Protein AF-A0A1V5ME06-F1 (afdb_monomer_lite)

Structure (mmCIF, N/CA/C/O backbone):
data_AF-A0A1V5ME06-F1
#
_entry.id   AF-A0A1V5ME06-F1
#
loop_
_atom_site.group_PDB
_atom_site.id
_atom_site.type_symbol
_atom_site.label_atom_id
_atom_site.label_alt_id
_atom_site.label_comp_id
_atom_site.label_asym_id
_atom_site.label_entity_id
_atom_site.label_seq_id
_atom_site.pdbx_PDB_ins_code
_atom_site.Cartn_x
_atom_site.Cartn_y
_atom_site.Cartn_z
_atom_site.occupancy
_atom_site.B_iso_or_equiv
_atom_site.auth_seq_id
_atom_site.auth_comp_id
_atom_site.auth_asym_id
_atom_site.auth_atom_id
_atom_site.pdbx_PDB_model_num
ATOM 1 N N . MET A 1 1 ? -33.738 -32.509 -18.908 1.00 30.98 1 MET A N 1
ATOM 2 C CA . MET A 1 1 ? -32.911 -33.083 -17.827 1.00 30.98 1 MET A CA 1
ATOM 3 C C . MET A 1 1 ? -31.478 -32.627 -18.039 1.00 30.98 1 MET A C 1
ATOM 5 O O . MET A 1 1 ? -30.733 -33.288 -18.743 1.00 30.98 1 MET A O 1
ATOM 9 N N . PHE A 1 2 ? -31.127 -31.465 -17.497 1.00 23.62 2 PHE A N 1
ATOM 10 C CA . PHE A 1 2 ? -29.744 -31.007 -17.392 1.00 23.62 2 PHE A CA 1
ATOM 11 C C . PHE A 1 2 ? -29.527 -30.656 -15.924 1.00 23.62 2 PHE A C 1
ATOM 13 O O . PHE A 1 2 ? -30.262 -29.846 -15.361 1.00 23.62 2 PHE A O 1
ATOM 20 N N . ASN A 1 3 ? -28.603 -31.384 -15.302 1.00 22.81 3 ASN A N 1
ATOM 21 C CA . ASN A 1 3 ? -28.218 -31.253 -13.905 1.00 22.81 3 ASN A CA 1
ATOM 22 C C . ASN A 1 3 ? -27.537 -29.896 -13.711 1.00 22.81 3 ASN A C 1
ATOM 24 O O . ASN A 1 3 ? -26.409 -29.701 -14.162 1.00 22.81 3 ASN A O 1
ATOM 28 N N . PHE A 1 4 ? -28.208 -28.975 -13.023 1.00 25.95 4 PHE A N 1
ATOM 29 C CA . PHE A 1 4 ? -27.536 -27.847 -12.395 1.00 25.95 4 PHE A CA 1
ATOM 30 C C . PHE A 1 4 ? -26.751 -28.396 -11.205 1.00 25.95 4 PHE A C 1
ATOM 32 O O . PHE A 1 4 ? -27.327 -28.829 -10.209 1.00 25.95 4 PHE A O 1
ATOM 39 N N . GLY A 1 5 ? -25.428 -28.442 -11.350 1.00 25.34 5 GLY A N 1
ATOM 40 C CA . GLY A 1 5 ? -24.527 -28.725 -10.246 1.00 25.34 5 GLY A CA 1
ATOM 41 C C . GLY A 1 5 ? -24.716 -27.676 -9.155 1.00 25.34 5 GLY A C 1
ATOM 42 O O . GLY A 1 5 ? -24.623 -26.477 -9.411 1.00 25.34 5 GLY A O 1
ATOM 43 N N . ASN A 1 6 ? -25.005 -28.157 -7.950 1.00 25.91 6 ASN A N 1
ATOM 44 C CA . ASN A 1 6 ? -25.098 -27.389 -6.719 1.00 25.91 6 ASN A CA 1
ATOM 45 C C . ASN A 1 6 ? -23.798 -26.605 -6.462 1.00 25.91 6 ASN A C 1
ATOM 47 O O . ASN A 1 6 ? -22.885 -27.106 -5.810 1.00 25.91 6 ASN A O 1
ATOM 51 N N . CYS A 1 7 ? -23.734 -25.351 -6.906 1.00 25.08 7 CYS A N 1
ATOM 52 C CA . CYS A 1 7 ? -22.969 -24.330 -6.199 1.00 25.08 7 CYS A CA 1
ATOM 53 C C . CYS A 1 7 ? -23.848 -23.855 -5.045 1.00 25.08 7 CYS A C 1
ATOM 55 O O . CYS A 1 7 ? -24.610 -22.898 -5.161 1.00 25.08 7 CYS A O 1
ATOM 57 N N . SER A 1 8 ? -23.779 -24.586 -3.937 1.00 24.88 8 SER A N 1
ATOM 58 C CA . SER A 1 8 ? -24.308 -24.156 -2.652 1.00 24.88 8 SER A CA 1
ATOM 59 C C . SER A 1 8 ? -23.608 -22.859 -2.246 1.00 24.88 8 SER A C 1
ATOM 61 O O . SER A 1 8 ? -22.518 -22.873 -1.678 1.00 24.88 8 SER A O 1
ATOM 63 N N . PHE A 1 9 ? -24.249 -21.737 -2.577 1.00 29.83 9 PHE A N 1
ATOM 64 C CA . PHE A 1 9 ? -24.034 -20.450 -1.936 1.00 29.83 9 PHE A CA 1
ATOM 65 C C . PHE A 1 9 ? -24.332 -20.644 -0.451 1.00 29.83 9 PHE A C 1
ATOM 67 O O . PHE A 1 9 ? -25.487 -20.713 -0.027 1.00 29.83 9 PHE A O 1
ATOM 74 N N . ALA A 1 10 ? -23.271 -20.820 0.331 1.00 30.86 10 ALA A N 1
ATOM 75 C CA . ALA A 1 10 ? -23.361 -20.760 1.772 1.00 30.86 10 ALA A CA 1
ATOM 76 C C . ALA A 1 10 ? -23.821 -19.348 2.147 1.00 30.86 10 ALA A C 1
ATOM 78 O O . ALA A 1 10 ? -23.152 -18.356 1.866 1.00 30.86 10 ALA A O 1
ATOM 79 N N . SER A 1 11 ? -25.020 -19.315 2.719 1.00 31.69 11 SER A N 1
ATOM 80 C CA . SER A 1 11 ? -25.655 -18.235 3.458 1.00 31.69 11 SER A CA 1
ATOM 81 C C . SER A 1 11 ? -24.680 -17.166 3.964 1.00 31.69 11 SER A C 1
ATOM 83 O O . SER A 1 11 ? -23.839 -17.425 4.822 1.00 31.69 11 SER A O 1
ATOM 85 N N . THR A 1 12 ? -24.867 -15.941 3.476 1.00 37.16 12 THR A N 1
ATOM 86 C CA . THR A 1 12 ? -24.358 -14.682 4.029 1.00 37.16 12 THR A CA 1
ATOM 87 C C . THR A 1 12 ? -24.914 -14.464 5.438 1.00 37.16 12 THR A C 1
ATOM 89 O O . THR A 1 12 ? -25.859 -13.711 5.652 1.00 37.16 12 THR A O 1
ATOM 92 N N . ALA A 1 13 ? -24.340 -15.163 6.412 1.00 34.28 13 ALA A N 1
ATOM 93 C CA . ALA A 1 13 ? -24.455 -14.855 7.827 1.00 34.28 13 ALA A CA 1
ATOM 94 C C . ALA A 1 13 ? -23.156 -14.154 8.242 1.00 34.28 13 ALA A C 1
ATOM 96 O O . ALA A 1 13 ? -22.093 -14.757 8.178 1.00 34.28 13 ALA A O 1
ATOM 97 N N . GLY A 1 14 ? -23.261 -12.864 8.580 1.00 37.22 14 GLY A N 1
ATOM 98 C CA . GLY A 1 14 ? -22.259 -12.036 9.263 1.00 37.22 14 GLY A CA 1
ATOM 99 C C . GLY A 1 14 ? -20.792 -12.356 8.980 1.00 37.22 14 GLY A C 1
ATOM 100 O O . GLY A 1 14 ? -20.200 -13.177 9.669 1.00 37.22 14 GLY A O 1
ATOM 101 N N . ALA A 1 15 ? -20.172 -11.632 8.044 1.00 41.66 15 ALA A N 1
ATOM 102 C CA . ALA A 1 15 ? -18.734 -11.686 7.789 1.00 41.66 15 ALA A CA 1
ATOM 103 C C . ALA A 1 15 ? -17.909 -11.130 8.973 1.00 41.66 15 ALA A C 1
ATOM 105 O O . ALA A 1 15 ? -17.221 -10.107 8.881 1.00 41.66 15 ALA A O 1
ATOM 106 N N . SER A 1 16 ? -17.904 -11.828 10.108 1.00 42.19 16 SER A N 1
ATOM 107 C CA . SER A 1 16 ? -16.753 -11.811 10.989 1.00 42.19 16 SER A CA 1
ATOM 108 C C . SER A 1 16 ? -15.610 -12.468 10.213 1.00 42.19 16 SER A C 1
ATOM 110 O O . SER A 1 16 ? -15.450 -13.674 10.271 1.00 42.19 16 SER A O 1
ATOM 112 N N . LEU A 1 17 ? -14.818 -11.700 9.442 1.00 53.62 17 LEU A N 1
ATOM 113 C CA . LEU A 1 17 ? -13.416 -12.093 9.203 1.00 53.62 17 LEU A CA 1
ATOM 114 C C . LEU A 1 17 ? -12.843 -12.483 10.566 1.00 53.62 17 LEU A C 1
ATOM 116 O O . LEU A 1 17 ? -12.626 -11.601 11.410 1.00 53.62 17 LEU A O 1
ATOM 120 N N . ASP A 1 18 ? -12.709 -13.777 10.783 1.00 73.25 18 ASP A N 1
ATOM 121 C CA . ASP A 1 18 ? -11.968 -14.304 11.897 1.00 73.25 18 ASP A CA 1
ATOM 122 C C . ASP A 1 18 ? -10.539 -13.759 11.770 1.00 73.25 18 ASP A C 1
ATOM 124 O O . ASP A 1 18 ? -9.996 -13.624 10.665 1.00 73.25 18 ASP A O 1
ATOM 128 N N . LEU A 1 19 ? -9.952 -13.342 12.888 1.00 72.62 19 LEU A N 1
ATOM 129 C CA . LEU A 1 19 ? -8.555 -12.914 12.903 1.00 72.62 19 LEU A CA 1
ATOM 130 C C . LEU A 1 19 ? -7.656 -14.056 12.416 1.00 72.62 19 LEU A C 1
ATOM 132 O O . LEU A 1 19 ? -6.662 -13.791 11.733 1.00 72.62 19 LEU A O 1
ATOM 136 N N . GLU A 1 20 ? -8.050 -15.301 12.699 1.00 79.88 20 GLU A N 1
ATOM 137 C CA . GLU A 1 20 ? -7.392 -16.508 12.206 1.00 79.88 20 GLU A CA 1
ATOM 138 C C . GLU A 1 20 ? -7.513 -16.637 10.681 1.00 79.88 20 GLU A C 1
ATOM 140 O O . GLU A 1 20 ? -6.493 -16.760 9.999 1.00 79.88 20 GLU A O 1
ATOM 145 N N . ASP A 1 21 ? -8.716 -16.482 10.118 1.00 86.06 21 ASP A N 1
ATOM 146 C CA . ASP A 1 21 ? -8.935 -16.506 8.664 1.00 86.06 21 ASP A CA 1
ATOM 147 C C . ASP A 1 21 ? -8.144 -15.410 7.946 1.00 86.06 21 ASP A C 1
ATOM 149 O O . ASP A 1 21 ? -7.532 -15.643 6.901 1.00 86.06 21 ASP A O 1
ATOM 153 N N . TYR A 1 22 ? -8.110 -14.198 8.505 1.00 85.19 22 TYR A N 1
ATOM 154 C CA . TYR A 1 22 ? -7.316 -13.104 7.951 1.00 85.19 22 TYR A CA 1
ATOM 155 C C . TYR A 1 22 ? -5.814 -13.430 7.972 1.00 85.19 22 TYR A C 1
ATOM 157 O O . TYR A 1 22 ? -5.109 -13.177 6.989 1.00 85.19 22 TYR A O 1
ATOM 165 N N . ALA A 1 23 ? -5.318 -14.002 9.074 1.00 88.44 23 ALA A N 1
ATOM 166 C CA . ALA A 1 23 ? -3.921 -14.395 9.213 1.00 88.44 23 ALA A CA 1
ATOM 167 C C . ALA A 1 23 ? -3.528 -15.544 8.271 1.00 88.44 23 ALA A C 1
ATOM 169 O O . ALA A 1 23 ? -2.419 -15.536 7.733 1.00 88.44 23 ALA A O 1
ATOM 170 N N . LEU A 1 24 ? -4.439 -16.485 8.031 1.00 92.56 24 LEU A N 1
ATOM 171 C CA . LEU A 1 24 ? -4.254 -17.570 7.076 1.00 92.56 24 LEU A CA 1
ATOM 172 C C . LEU A 1 24 ? -4.260 -17.048 5.634 1.00 92.56 24 LEU A C 1
ATOM 174 O O . LEU A 1 24 ? -3.381 -17.388 4.843 1.00 92.56 24 LEU A O 1
ATOM 178 N N . ASN A 1 25 ? -5.217 -16.185 5.290 1.00 90.81 25 ASN A N 1
ATOM 179 C CA . ASN A 1 25 ? -5.361 -15.654 3.935 1.00 90.81 25 ASN A CA 1
ATOM 180 C C . ASN A 1 25 ? -4.183 -14.762 3.529 1.00 90.81 25 ASN A C 1
ATOM 182 O O . ASN A 1 25 ? -3.678 -14.901 2.416 1.00 90.81 25 ASN A O 1
ATOM 186 N N . ARG A 1 26 ? -3.674 -13.909 4.431 1.00 93.75 26 ARG A N 1
ATOM 187 C CA . ARG A 1 26 ? -2.463 -13.116 4.140 1.00 93.75 26 ARG A CA 1
ATOM 188 C C . ARG A 1 26 ? -1.234 -14.003 3.900 1.00 93.75 26 ARG A C 1
ATOM 190 O O . ARG A 1 26 ? -0.398 -13.646 3.076 1.00 93.75 26 ARG A O 1
ATOM 197 N N . GLN A 1 27 ? -1.124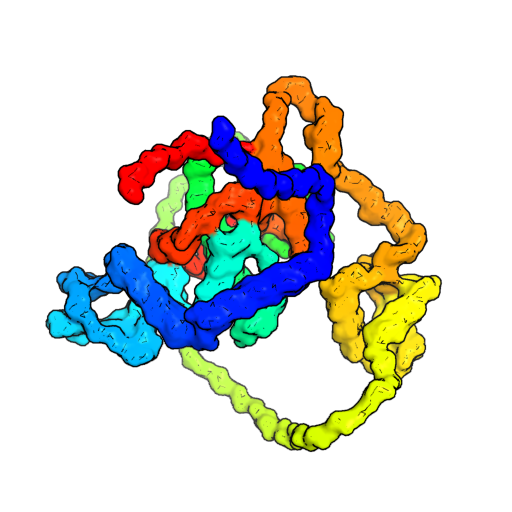 -15.140 4.597 1.00 95.81 27 GLN A N 1
ATOM 198 C CA . GLN A 1 27 ? -0.001 -16.062 4.423 1.00 95.81 27 GLN A CA 1
ATOM 199 C C . GLN A 1 27 ? -0.099 -16.788 3.080 1.00 95.81 27 GLN A C 1
ATOM 201 O O . GLN A 1 27 ? 0.844 -16.730 2.303 1.00 95.81 27 GLN A O 1
ATOM 206 N N . LYS A 1 28 ? -1.274 -17.333 2.741 1.00 96.56 28 LYS A N 1
ATOM 207 C CA . LYS A 1 28 ? -1.537 -17.931 1.418 1.00 96.56 28 LYS A CA 1
ATOM 208 C C . LYS A 1 28 ? -1.212 -16.971 0.270 1.00 96.56 28 LYS A C 1
ATOM 210 O O . LYS A 1 28 ? -0.683 -17.378 -0.763 1.00 96.56 28 LYS A O 1
ATOM 215 N N . LEU A 1 29 ? -1.521 -15.687 0.447 1.00 95.25 29 LEU A N 1
ATOM 216 C CA . LEU A 1 29 ? -1.239 -14.647 -0.539 1.00 95.25 29 LEU A CA 1
ATOM 217 C C . LEU A 1 29 ? 0.272 -14.384 -0.691 1.00 95.25 29 LEU A C 1
ATOM 219 O O . LEU A 1 29 ? 0.747 -14.170 -1.803 1.00 95.25 29 LEU A O 1
ATOM 223 N N . LEU A 1 30 ? 1.039 -14.432 0.402 1.00 97.38 30 LEU A N 1
ATOM 224 C CA . LEU A 1 30 ? 2.502 -14.351 0.350 1.00 97.38 30 LEU A CA 1
ATOM 225 C C . LEU A 1 30 ? 3.129 -15.590 -0.297 1.00 97.38 30 LEU A C 1
ATOM 227 O O . LEU A 1 30 ? 4.072 -15.451 -1.079 1.00 97.38 30 LEU A O 1
ATOM 231 N N . ASP A 1 31 ? 2.614 -16.774 0.027 1.00 98.06 31 ASP A N 1
ATOM 232 C CA . ASP A 1 31 ? 3.118 -18.047 -0.488 1.00 98.06 31 ASP A CA 1
ATOM 233 C C . ASP A 1 31 ? 2.905 -18.119 -2.007 1.00 98.06 31 ASP A C 1
ATOM 235 O O . ASP A 1 31 ? 3.872 -18.248 -2.753 1.00 98.06 31 ASP A O 1
ATOM 239 N N . SER A 1 32 ? 1.676 -17.873 -2.477 1.00 97.62 32 SER A N 1
ATOM 240 C CA . SER A 1 32 ? 1.348 -17.811 -3.913 1.00 97.62 32 SER A CA 1
ATOM 241 C C . SER A 1 32 ? 2.152 -16.749 -4.671 1.00 97.62 32 SER A C 1
ATOM 243 O O . SER A 1 32 ? 2.660 -17.011 -5.762 1.00 97.62 32 SER A O 1
ATOM 245 N N . PHE A 1 33 ? 2.346 -15.561 -4.088 1.00 97.94 33 PHE A N 1
ATOM 246 C CA . PHE A 1 33 ? 3.227 -14.555 -4.680 1.00 97.94 33 PHE A CA 1
ATOM 247 C C . PHE A 1 33 ? 4.674 -15.051 -4.777 1.00 97.94 33 PHE A C 1
ATOM 249 O O . PHE A 1 33 ? 5.344 -14.818 -5.781 1.00 97.94 33 PHE A O 1
ATOM 256 N N . SER A 1 34 ? 5.172 -15.728 -3.742 1.00 97.88 34 SER A N 1
ATOM 257 C CA . SER A 1 34 ? 6.556 -16.203 -3.690 1.00 97.88 34 SER A CA 1
ATOM 258 C C . SER A 1 34 ? 6.816 -17.388 -4.619 1.00 97.88 34 SER A C 1
ATOM 260 O O . SER A 1 34 ? 7.946 -17.535 -5.079 1.00 97.88 34 SER A O 1
ATOM 262 N N . GLU A 1 35 ? 5.794 -18.183 -4.936 1.00 98.06 35 GLU A N 1
ATOM 263 C CA . GLU A 1 35 ? 5.855 -19.228 -5.963 1.00 98.06 35 GLU A CA 1
ATOM 264 C C . GLU A 1 35 ? 6.052 -18.637 -7.366 1.00 98.06 35 GLU A C 1
ATOM 266 O O . GLU A 1 35 ? 6.892 -19.113 -8.129 1.00 98.06 35 GLU A O 1
ATOM 271 N N . ILE A 1 36 ? 5.316 -17.572 -7.700 1.00 97.25 36 ILE A N 1
ATOM 272 C CA . ILE A 1 36 ? 5.372 -16.932 -9.026 1.00 97.25 36 ILE A CA 1
ATOM 273 C C . ILE A 1 36 ? 6.598 -16.021 -9.147 1.00 97.25 36 ILE A C 1
ATOM 275 O O . ILE A 1 36 ? 7.285 -15.997 -10.171 1.00 97.25 36 ILE A O 1
ATOM 279 N N . PHE A 1 37 ? 6.892 -15.279 -8.084 1.00 97.69 37 PHE A N 1
ATOM 280 C CA . PHE A 1 37 ? 7.974 -14.310 -8.014 1.00 97.69 37 PHE A CA 1
ATOM 281 C C . PHE A 1 37 ? 8.953 -14.703 -6.907 1.00 97.69 37 PHE A C 1
ATOM 283 O O . PHE A 1 37 ? 8.965 -14.068 -5.851 1.00 97.69 37 PHE A O 1
ATOM 290 N N . PRO A 1 38 ? 9.807 -15.722 -7.110 1.00 97.19 38 PRO A N 1
ATOM 291 C CA . PRO A 1 38 ? 10.733 -16.209 -6.086 1.00 97.19 38 PRO A CA 1
ATOM 292 C C . PRO A 1 38 ? 11.860 -15.225 -5.767 1.00 97.19 38 PRO A C 1
ATOM 294 O O . PRO A 1 38 ? 12.327 -15.186 -4.628 1.00 97.19 38 PRO A O 1
ATOM 297 N N . ASP A 1 39 ? 12.219 -14.332 -6.692 1.00 96.88 39 ASP A N 1
ATOM 298 C CA . ASP A 1 39 ? 13.278 -13.335 -6.512 1.00 96.88 39 ASP A CA 1
ATOM 299 C C . ASP A 1 39 ? 12.971 -11.981 -7.194 1.00 96.88 39 ASP A C 1
ATOM 301 O O . ASP A 1 39 ? 11.954 -11.794 -7.872 1.00 96.88 39 ASP A O 1
ATOM 305 N N . ASP A 1 40 ? 13.860 -11.001 -6.981 1.00 95.81 40 ASP A N 1
ATOM 306 C CA . ASP A 1 40 ? 13.794 -9.685 -7.634 1.00 95.81 40 ASP A CA 1
ATOM 307 C C . ASP A 1 40 ? 13.973 -9.796 -9.163 1.00 95.81 40 ASP A C 1
ATOM 309 O O . ASP A 1 40 ? 13.457 -8.950 -9.892 1.00 95.81 40 ASP A O 1
ATOM 313 N N . GLN A 1 41 ? 14.691 -10.810 -9.662 1.00 96.00 41 GLN A N 1
ATOM 314 C CA . GLN A 1 41 ? 14.947 -10.986 -11.093 1.00 96.00 41 GLN A CA 1
ATOM 315 C C . GLN A 1 41 ? 13.655 -11.327 -11.842 1.00 96.00 41 GLN A C 1
ATOM 317 O O . GLN A 1 41 ? 13.324 -10.648 -12.811 1.00 96.00 41 GLN A O 1
ATOM 322 N N . LYS A 1 42 ? 12.873 -12.291 -11.352 1.00 97.19 42 LYS A N 1
ATOM 323 C CA . LYS A 1 42 ? 11.568 -12.657 -11.916 1.00 97.19 42 LYS A CA 1
ATOM 324 C C . LYS A 1 42 ? 10.573 -11.503 -11.879 1.00 97.19 42 LYS A C 1
ATOM 326 O O . LYS A 1 42 ? 9.830 -11.302 -12.836 1.00 97.19 42 LYS A O 1
ATOM 331 N N . CYS A 1 43 ? 10.603 -10.698 -10.814 1.00 97.50 43 CYS A N 1
ATOM 332 C CA . CYS A 1 43 ? 9.814 -9.467 -10.740 1.00 97.50 43 CYS A CA 1
ATOM 333 C C . CYS A 1 43 ? 10.194 -8.475 -11.853 1.00 97.50 43 CYS A C 1
ATOM 335 O O . CYS A 1 43 ? 9.316 -7.871 -12.465 1.00 97.50 43 CYS A O 1
ATOM 337 N N . TRP A 1 44 ? 11.495 -8.292 -12.108 1.00 96.75 44 TRP A N 1
ATOM 338 C CA . TRP A 1 44 ? 11.982 -7.402 -13.165 1.00 96.75 44 TRP A CA 1
ATOM 339 C C . TRP A 1 44 ? 11.659 -7.909 -14.566 1.00 96.75 44 TRP A C 1
ATOM 341 O O . TRP A 1 44 ? 11.243 -7.101 -15.390 1.00 96.75 44 TRP A O 1
ATOM 351 N N . GLU A 1 45 ? 11.841 -9.206 -14.828 1.00 96.19 45 GLU A N 1
ATOM 352 C CA . GLU A 1 45 ? 11.492 -9.845 -16.105 1.00 96.19 45 GLU A CA 1
ATOM 353 C C . GLU A 1 45 ? 10.013 -9.598 -16.429 1.00 96.19 45 GLU A C 1
ATOM 355 O O . GLU A 1 45 ? 9.694 -9.000 -17.453 1.00 96.19 45 GLU A O 1
ATOM 360 N N . HIS A 1 46 ? 9.121 -9.921 -15.489 1.00 96.50 46 HIS A N 1
ATOM 361 C CA . HIS A 1 46 ? 7.685 -9.718 -15.667 1.00 96.50 46 HIS A CA 1
ATOM 362 C C . HIS A 1 46 ? 7.302 -8.242 -15.857 1.00 96.50 46 HIS A C 1
ATOM 364 O O . HIS A 1 46 ? 6.504 -7.909 -16.735 1.00 96.50 46 HIS A O 1
ATOM 370 N N . LEU A 1 47 ? 7.883 -7.338 -15.057 1.00 96.50 47 LEU A N 1
ATOM 371 C CA . LEU A 1 47 ? 7.647 -5.902 -15.207 1.00 96.50 47 LEU A CA 1
ATOM 372 C C . LEU A 1 47 ? 8.097 -5.409 -16.588 1.00 96.50 47 LEU A C 1
ATOM 374 O O . LEU A 1 47 ? 7.385 -4.640 -17.229 1.00 96.50 47 LEU A O 1
ATOM 378 N N . LEU A 1 48 ? 9.280 -5.822 -17.040 1.00 95.38 48 LEU A N 1
ATOM 379 C CA . LEU A 1 48 ? 9.815 -5.427 -18.337 1.00 95.38 48 LEU A CA 1
ATOM 380 C C . LEU A 1 48 ? 8.938 -5.904 -19.482 1.00 95.38 48 LEU A C 1
ATOM 382 O O . LEU A 1 48 ? 8.635 -5.097 -20.359 1.00 95.38 48 LEU A O 1
ATOM 386 N N . ASP A 1 49 ? 8.494 -7.158 -19.446 1.00 94.94 49 ASP A N 1
ATOM 387 C CA . ASP A 1 49 ? 7.592 -7.711 -20.454 1.00 94.94 49 ASP A CA 1
ATOM 388 C C . ASP A 1 49 ? 6.319 -6.862 -20.552 1.00 94.94 49 ASP A C 1
ATOM 390 O O . ASP A 1 49 ? 5.960 -6.385 -21.631 1.00 94.94 49 ASP A O 1
ATOM 394 N N . LYS A 1 50 ? 5.696 -6.550 -19.411 1.00 95.25 50 LYS A N 1
ATOM 395 C CA . LYS A 1 50 ? 4.517 -5.673 -19.341 1.00 95.25 50 LYS A CA 1
ATOM 396 C C . LYS A 1 50 ? 4.797 -4.246 -19.827 1.00 95.25 50 LYS A C 1
ATOM 398 O O . LYS A 1 50 ? 3.988 -3.671 -20.559 1.00 95.25 50 LYS A O 1
ATOM 403 N N . MET A 1 51 ? 5.949 -3.667 -19.489 1.00 94.75 51 MET A N 1
ATOM 404 C CA . MET A 1 51 ? 6.338 -2.330 -19.954 1.00 94.75 51 MET A CA 1
ATOM 405 C C . MET A 1 51 ? 6.613 -2.285 -21.464 1.00 94.75 51 MET A C 1
ATOM 407 O O . MET A 1 51 ? 6.295 -1.281 -22.107 1.00 94.75 51 MET A O 1
ATOM 411 N N . VAL A 1 52 ? 7.209 -3.337 -22.032 1.00 93.12 52 VAL A N 1
ATOM 412 C CA . VAL A 1 52 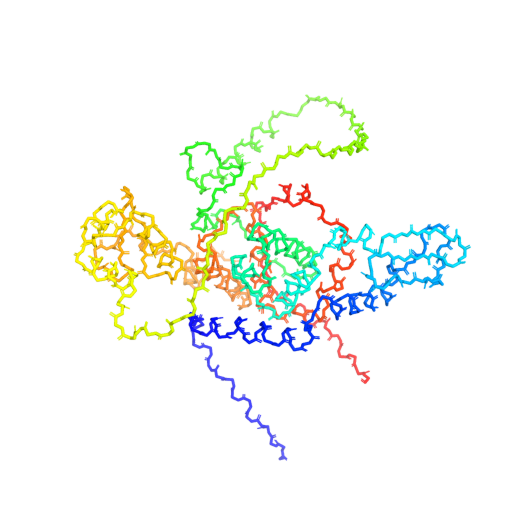? 7.449 -3.472 -23.477 1.00 93.12 52 VAL A CA 1
ATOM 413 C C . VAL A 1 52 ? 6.120 -3.614 -24.211 1.00 93.12 52 VAL A C 1
ATOM 415 O O . VAL A 1 52 ? 5.882 -2.871 -25.162 1.00 93.12 52 VAL A O 1
ATOM 418 N N . LEU A 1 53 ? 5.227 -4.483 -23.724 1.00 92.88 53 LEU A N 1
ATOM 419 C CA . LEU A 1 53 ? 3.874 -4.650 -24.268 1.00 92.88 53 LEU A CA 1
ATOM 420 C C . LEU A 1 53 ? 3.069 -3.342 -24.222 1.00 92.88 53 LEU A C 1
ATOM 422 O O . LEU A 1 53 ? 2.364 -3.018 -25.173 1.00 92.88 53 LEU A O 1
ATOM 426 N N . SER A 1 54 ? 3.240 -2.548 -23.163 1.00 92.06 54 SER A N 1
ATOM 427 C CA . SER A 1 54 ? 2.600 -1.232 -23.008 1.00 92.06 54 SER A CA 1
ATOM 428 C C . SER A 1 54 ? 3.274 -0.109 -23.814 1.00 92.06 54 SER A C 1
ATOM 430 O O . SER A 1 54 ? 2.850 1.044 -23.744 1.00 92.06 54 SER A O 1
ATOM 432 N N . GLY A 1 55 ? 4.364 -0.392 -24.539 1.00 92.12 55 GLY A N 1
ATOM 433 C CA . GLY A 1 55 ? 5.106 0.606 -25.318 1.00 92.12 55 GLY A CA 1
ATOM 434 C C . GLY A 1 55 ? 5.840 1.664 -24.480 1.00 92.12 55 GLY A C 1
ATOM 435 O O . GLY A 1 55 ? 6.230 2.710 -25.007 1.00 92.12 55 GLY A O 1
ATOM 436 N N . LEU A 1 56 ? 6.042 1.412 -23.181 1.00 92.00 56 LEU A N 1
ATOM 437 C CA . LEU A 1 56 ? 6.729 2.328 -22.263 1.00 92.00 56 LEU A CA 1
ATOM 438 C C . LEU A 1 56 ? 8.255 2.257 -22.401 1.00 92.00 56 LEU A C 1
ATOM 440 O O . LEU A 1 56 ? 8.950 3.237 -22.122 1.00 92.00 56 LEU A O 1
ATOM 444 N N . VAL A 1 57 ? 8.788 1.121 -22.859 1.00 93.19 57 VAL A N 1
ATOM 445 C CA . VAL A 1 57 ? 10.227 0.938 -23.090 1.00 93.19 57 VAL A CA 1
ATOM 446 C C . VAL A 1 57 ? 10.571 1.313 -24.532 1.00 93.19 57 VAL A C 1
ATOM 448 O O . VAL A 1 57 ? 10.468 0.505 -25.449 1.00 93.1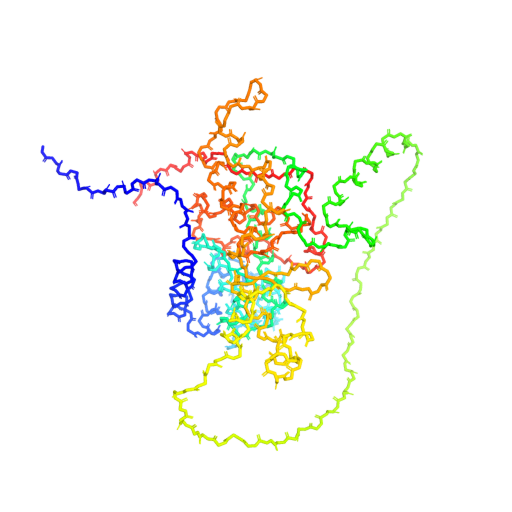9 57 VAL A O 1
ATOM 451 N N . ARG A 1 58 ? 10.999 2.561 -24.739 1.00 93.25 58 ARG A N 1
ATOM 452 C CA . ARG A 1 58 ? 11.491 3.064 -26.033 1.00 93.25 58 ARG A CA 1
ATOM 453 C C . ARG A 1 58 ? 12.623 4.060 -25.844 1.00 93.25 58 ARG A C 1
ATOM 455 O O . ARG A 1 58 ? 12.714 4.725 -24.811 1.00 93.25 58 ARG A O 1
ATOM 462 N N . CYS A 1 59 ? 13.472 4.225 -26.855 1.00 94.19 59 CYS A N 1
ATOM 463 C CA . CYS A 1 59 ? 14.498 5.261 -26.803 1.00 94.19 59 CYS A CA 1
ATOM 464 C C . CYS A 1 59 ? 13.871 6.667 -26.815 1.00 94.19 59 CYS A C 1
ATOM 466 O O . CYS A 1 59 ? 13.170 7.020 -27.753 1.00 94.19 59 CYS A O 1
ATOM 468 N N . TRP A 1 60 ? 14.206 7.536 -25.857 1.00 89.62 60 TRP A N 1
ATOM 469 C CA . TRP A 1 60 ? 13.656 8.905 -25.829 1.00 89.62 60 TRP A CA 1
ATOM 470 C C . TRP A 1 60 ? 14.239 9.828 -26.908 1.00 89.62 60 TRP A C 1
ATOM 472 O O . TRP A 1 60 ? 13.607 10.805 -27.283 1.00 89.62 60 TRP A O 1
ATOM 482 N N . GLY A 1 61 ? 15.445 9.535 -27.408 1.00 91.38 61 GLY A N 1
ATOM 483 C CA . GLY A 1 61 ? 16.078 10.334 -28.463 1.00 91.38 61 GLY A CA 1
ATOM 484 C C . GLY A 1 61 ? 15.603 10.031 -29.890 1.00 91.38 61 GLY A C 1
ATOM 485 O O . GLY A 1 61 ? 15.466 10.955 -30.678 1.00 91.38 61 GLY A O 1
ATOM 486 N N . CYS A 1 62 ? 15.398 8.756 -30.237 1.00 93.88 62 CYS A N 1
ATOM 487 C CA . CYS A 1 62 ? 15.065 8.331 -31.607 1.00 93.88 62 CYS A CA 1
ATOM 488 C C . CYS A 1 62 ? 13.795 7.474 -31.712 1.00 93.88 62 CYS A C 1
ATOM 490 O O . CYS A 1 62 ? 13.461 7.032 -32.803 1.00 93.88 62 CYS A O 1
ATOM 492 N N . SER A 1 63 ? 13.111 7.212 -30.593 1.00 91.88 63 SER A N 1
ATOM 493 C CA . SER A 1 63 ? 11.865 6.432 -30.511 1.00 91.88 63 SER A CA 1
ATOM 494 C C . SER A 1 63 ? 11.928 4.979 -30.995 1.00 91.88 63 SER A C 1
ATOM 496 O O . SER A 1 63 ? 10.901 4.310 -30.997 1.00 91.88 63 SER A O 1
ATOM 498 N N . ASP A 1 64 ? 13.111 4.463 -31.333 1.00 92.75 64 ASP A N 1
ATOM 499 C CA . ASP A 1 64 ? 13.289 3.076 -31.764 1.00 92.75 64 ASP A CA 1
ATOM 500 C C . ASP A 1 64 ? 13.194 2.073 -30.592 1.00 92.75 64 ASP A C 1
ATOM 502 O O . ASP A 1 64 ? 13.458 2.413 -29.428 1.00 92.75 64 ASP A O 1
ATOM 506 N N . LEU A 1 65 ? 12.834 0.830 -30.929 1.00 91.50 65 LEU A N 1
ATOM 507 C CA . LEU A 1 65 ? 12.642 -0.313 -30.027 1.00 91.50 65 LEU A CA 1
ATOM 508 C C . LEU A 1 65 ? 13.861 -1.250 -29.973 1.00 91.50 65 LEU A C 1
ATOM 510 O O . LEU A 1 65 ? 13.896 -2.173 -29.163 1.00 91.50 65 LEU A O 1
ATOM 514 N N . LYS A 1 66 ? 14.889 -1.017 -30.800 1.00 93.81 66 LYS A N 1
ATOM 515 C CA . LYS A 1 66 ? 16.158 -1.761 -30.765 1.00 93.81 66 LYS A CA 1
ATOM 516 C C . LYS A 1 66 ? 16.991 -1.348 -29.553 1.00 93.81 66 LYS A C 1
ATOM 518 O O . LYS A 1 66 ? 17.848 -0.458 -29.627 1.00 93.81 66 LYS A O 1
ATOM 523 N N . LEU A 1 67 ? 16.709 -1.993 -28.426 1.00 95.50 67 LEU A N 1
ATOM 524 C CA . LEU A 1 67 ? 17.301 -1.706 -27.125 1.00 95.50 67 LEU A CA 1
ATOM 525 C C . LEU A 1 67 ? 18.057 -2.924 -26.589 1.00 95.50 67 LEU A C 1
ATOM 527 O O . LEU A 1 67 ? 17.585 -4.052 -26.666 1.00 95.50 67 LEU A O 1
ATOM 531 N N . GLU A 1 68 ? 19.221 -2.671 -26.006 1.00 96.06 68 GLU A N 1
ATOM 532 C CA . GLU A 1 68 ? 19.984 -3.643 -25.228 1.00 96.06 68 GLU A CA 1
ATOM 533 C C . GLU A 1 68 ? 19.702 -3.395 -23.743 1.00 96.06 68 GLU A C 1
ATOM 535 O O . GLU A 1 68 ? 20.066 -2.346 -23.198 1.00 96.06 68 GLU A O 1
ATOM 540 N N . ILE A 1 69 ? 19.009 -4.329 -23.089 1.00 95.12 69 ILE A N 1
ATOM 541 C CA . ILE A 1 69 ? 18.679 -4.236 -21.663 1.00 95.12 69 ILE A CA 1
ATOM 542 C C . ILE A 1 69 ? 19.855 -4.779 -20.851 1.00 95.12 69 ILE A C 1
ATOM 544 O O . ILE A 1 69 ? 20.364 -5.866 -21.108 1.00 95.12 69 ILE A O 1
ATOM 548 N N . SER A 1 70 ? 20.300 -4.006 -19.860 1.00 94.19 70 SER A N 1
ATOM 549 C CA . SER A 1 70 ? 21.370 -4.436 -18.956 1.00 94.19 70 SER A CA 1
ATOM 550 C C . SER A 1 70 ? 20.956 -5.667 -18.132 1.00 94.19 70 SER A C 1
ATOM 552 O O . SER A 1 70 ? 19.784 -5.774 -17.773 1.00 94.19 70 SER A O 1
ATOM 554 N N . PRO A 1 71 ? 21.900 -6.533 -17.713 1.00 90.56 71 PRO A N 1
ATOM 555 C CA . PRO A 1 71 ? 21.592 -7.715 -16.897 1.00 90.56 71 PRO A CA 1
ATOM 556 C C . PRO A 1 71 ? 20.904 -7.408 -15.559 1.00 90.56 71 PRO A C 1
ATOM 558 O O . PRO A 1 71 ? 20.253 -8.266 -14.981 1.00 90.56 71 PRO A O 1
ATOM 561 N N . CYS A 1 72 ? 21.050 -6.183 -15.041 1.00 87.62 72 CYS A N 1
ATOM 562 C CA . CYS A 1 72 ? 20.375 -5.744 -13.820 1.00 87.62 72 CYS A CA 1
ATOM 563 C C . CYS A 1 72 ? 19.007 -5.097 -14.076 1.00 87.62 72 CYS A C 1
ATOM 565 O O . CYS A 1 72 ? 18.431 -4.537 -13.145 1.00 87.62 72 CYS A O 1
ATOM 567 N N . PHE A 1 73 ? 18.525 -5.101 -15.326 1.00 92.25 73 PHE A N 1
ATOM 568 C CA . PHE A 1 73 ? 17.218 -4.615 -15.790 1.00 92.25 73 PHE A CA 1
ATOM 569 C C . PHE A 1 73 ? 16.925 -3.120 -15.567 1.00 92.25 73 PHE A C 1
ATOM 571 O O . PHE A 1 73 ? 15.940 -2.586 -16.074 1.00 92.25 73 PHE A O 1
ATOM 578 N N . ARG A 1 74 ? 17.801 -2.393 -14.862 1.00 91.69 74 ARG A N 1
ATOM 579 C CA . ARG A 1 74 ? 17.606 -0.980 -14.492 1.00 91.69 74 ARG A CA 1
ATOM 580 C C . ARG A 1 74 ? 17.969 0.009 -15.581 1.00 91.69 74 ARG A C 1
ATOM 582 O O . ARG A 1 74 ? 17.526 1.156 -15.526 1.00 91.69 74 ARG A O 1
ATOM 589 N N . LYS A 1 75 ? 18.831 -0.393 -16.508 1.00 95.12 75 LYS A N 1
ATOM 590 C CA . LYS A 1 75 ? 19.285 0.447 -17.612 1.00 95.12 75 LYS A CA 1
ATOM 591 C C . LYS A 1 75 ? 19.063 -0.270 -18.930 1.00 95.12 75 LYS A C 1
ATOM 593 O O . LYS A 1 75 ? 19.223 -1.488 -19.006 1.00 95.12 75 LYS A O 1
ATOM 598 N N . PHE A 1 76 ? 18.786 0.501 -19.967 1.00 95.50 76 PHE A N 1
ATOM 599 C CA . PHE A 1 76 ? 18.861 0.031 -21.340 1.00 95.50 76 PHE A CA 1
ATOM 600 C C . PHE A 1 76 ? 19.701 0.994 -22.172 1.00 95.50 76 PHE A C 1
ATOM 602 O O . PHE A 1 76 ? 19.786 2.190 -21.873 1.00 95.50 76 PHE A O 1
ATOM 609 N N . ARG A 1 77 ? 20.329 0.469 -23.221 1.00 97.00 77 ARG A N 1
ATOM 610 C CA . ARG A 1 77 ? 21.096 1.231 -24.202 1.00 97.00 77 ARG A CA 1
ATOM 611 C C . ARG A 1 77 ? 20.404 1.137 -25.552 1.00 97.00 77 ARG A C 1
ATOM 613 O O . ARG A 1 77 ? 20.103 0.048 -26.026 1.00 97.00 77 ARG A O 1
ATOM 620 N N . CYS A 1 78 ? 20.151 2.275 -26.187 1.00 97.19 78 CYS A N 1
ATOM 621 C CA . CYS A 1 78 ? 19.632 2.277 -27.550 1.00 97.19 78 CYS A CA 1
ATOM 622 C C . CYS A 1 78 ? 20.739 1.889 -28.536 1.00 97.19 78 CYS A C 1
ATOM 624 O O . CYS A 1 78 ? 21.805 2.504 -28.530 1.00 97.19 78 CYS A O 1
ATOM 626 N N . LEU A 1 79 ? 20.483 0.923 -29.420 1.00 96.81 79 LEU A N 1
ATOM 627 C CA . LEU A 1 79 ? 21.472 0.462 -30.400 1.00 96.81 79 LEU A CA 1
ATOM 628 C C . LEU A 1 79 ? 21.699 1.457 -31.551 1.00 96.81 79 LEU A C 1
ATOM 630 O O . LEU A 1 79 ? 22.734 1.406 -32.210 1.00 96.81 79 LEU A O 1
ATOM 634 N N . ILE A 1 80 ? 20.768 2.393 -31.764 1.00 96.62 80 ILE A N 1
ATOM 635 C CA . ILE A 1 80 ? 20.845 3.401 -32.830 1.00 96.62 80 ILE A CA 1
ATOM 636 C C . ILE A 1 80 ? 21.575 4.651 -32.346 1.00 96.62 80 ILE A C 1
ATOM 638 O O . ILE A 1 80 ? 22.650 4.985 -32.840 1.00 96.62 80 ILE A O 1
ATOM 642 N N . CYS A 1 81 ? 21.017 5.343 -31.348 1.00 96.69 81 CYS A N 1
ATOM 643 C CA . CYS A 1 81 ? 21.591 6.599 -30.859 1.00 96.69 81 CYS A CA 1
ATOM 644 C C . CYS A 1 81 ? 22.686 6.396 -29.796 1.00 96.69 81 CYS A C 1
ATOM 646 O O . CYS A 1 81 ? 23.299 7.369 -29.361 1.00 96.69 81 CYS A O 1
ATOM 648 N N . LYS A 1 82 ? 22.919 5.149 -29.355 1.00 96.50 82 LYS A N 1
ATOM 649 C CA . LYS A 1 82 ? 23.929 4.735 -28.360 1.00 96.50 82 LYS A CA 1
ATOM 650 C C . LYS A 1 82 ? 23.769 5.334 -26.958 1.00 96.50 82 LYS A C 1
ATOM 652 O O . LYS A 1 82 ? 24.610 5.051 -26.103 1.00 96.50 82 LYS A O 1
ATOM 657 N N . ARG A 1 83 ? 22.713 6.116 -26.704 1.00 96.31 83 ARG A N 1
ATOM 658 C CA . ARG A 1 83 ? 22.399 6.692 -25.387 1.00 96.31 83 ARG A CA 1
ATOM 659 C C . ARG A 1 83 ? 21.845 5.623 -24.448 1.00 96.31 83 ARG A C 1
ATOM 661 O O . ARG A 1 83 ? 21.130 4.716 -24.880 1.00 96.31 83 ARG A O 1
ATOM 668 N N . SER A 1 84 ? 22.160 5.770 -23.167 1.00 95.75 84 SER A N 1
ATOM 669 C CA . SER A 1 84 ? 21.687 4.892 -22.099 1.00 95.75 84 SER A CA 1
ATOM 670 C C . SER A 1 84 ? 20.652 5.609 -21.245 1.00 95.75 84 SER A C 1
ATOM 672 O O . SER A 1 84 ? 20.818 6.785 -20.926 1.00 95.75 84 SER A O 1
ATOM 674 N N . TYR A 1 85 ? 19.612 4.888 -20.846 1.00 94.94 85 TYR A N 1
ATOM 675 C CA . TYR A 1 85 ? 18.509 5.407 -20.045 1.00 94.94 85 TYR A CA 1
ATOM 676 C C . TYR A 1 85 ? 18.202 4.455 -18.893 1.00 94.94 85 TYR A C 1
ATOM 678 O O . TYR A 1 85 ? 18.517 3.266 -18.957 1.00 94.94 85 TYR A O 1
ATOM 686 N N . PHE A 1 86 ? 17.578 4.976 -17.837 1.00 94.88 86 PHE A N 1
ATOM 687 C CA . PHE A 1 86 ? 16.983 4.132 -16.806 1.00 94.88 86 PHE A CA 1
ATOM 688 C C . PHE A 1 86 ? 15.642 3.597 -17.297 1.00 94.88 86 PHE A C 1
ATOM 690 O O . PHE A 1 86 ? 14.790 4.378 -17.718 1.00 94.88 86 PHE A O 1
ATOM 697 N N . THR A 1 87 ? 15.446 2.286 -17.187 1.00 94.31 87 THR A N 1
ATOM 698 C CA . THR A 1 87 ? 14.241 1.581 -17.643 1.00 94.31 87 THR A CA 1
ATOM 699 C C . THR A 1 87 ? 12.969 2.173 -17.046 1.00 94.31 87 THR A C 1
ATOM 701 O O . THR A 1 87 ? 11.991 2.377 -17.753 1.00 94.31 87 THR A O 1
ATOM 704 N N . THR A 1 88 ? 12.990 2.507 -15.755 1.00 95.25 88 THR A N 1
ATOM 705 C CA . THR A 1 88 ? 11.806 2.988 -15.033 1.00 95.25 88 THR A CA 1
ATOM 706 C C . THR A 1 88 ? 11.710 4.513 -14.946 1.00 95.25 88 THR A C 1
ATOM 708 O O . THR A 1 88 ? 10.883 5.042 -14.198 1.00 95.25 88 THR A O 1
ATOM 711 N N . SER A 1 89 ? 12.541 5.260 -15.682 1.00 93.31 89 SER A N 1
ATOM 712 C CA . SER A 1 89 ? 12.522 6.726 -15.621 1.00 93.31 89 SER A CA 1
ATOM 713 C C . SER A 1 89 ? 11.160 7.295 -16.035 1.00 93.31 89 SER A C 1
ATOM 715 O O . SER A 1 89 ? 10.606 6.875 -17.043 1.00 93.31 89 SER A O 1
ATOM 717 N N . GLY A 1 90 ? 10.603 8.236 -15.262 1.00 90.50 90 GLY A N 1
ATOM 718 C CA . GLY A 1 90 ? 9.289 8.836 -15.539 1.00 90.50 90 GLY A CA 1
ATOM 719 C C . GLY A 1 90 ? 8.076 7.915 -15.341 1.00 90.50 90 GLY A C 1
ATOM 720 O O . GLY A 1 90 ? 6.942 8.367 -15.486 1.00 90.50 90 GLY A O 1
ATOM 721 N N . THR A 1 91 ? 8.287 6.650 -14.976 1.00 94.88 91 THR A N 1
ATOM 722 C CA . THR A 1 91 ? 7.209 5.679 -14.742 1.00 94.88 91 THR A CA 1
ATOM 723 C C . THR A 1 91 ? 6.800 5.636 -13.272 1.00 94.88 91 THR A C 1
ATOM 725 O O . THR A 1 91 ? 7.444 6.237 -12.408 1.00 94.88 91 THR A O 1
ATOM 728 N N . PHE A 1 92 ? 5.764 4.863 -12.962 1.00 96.06 92 PHE A N 1
ATOM 729 C CA . PHE A 1 92 ? 5.384 4.553 -11.584 1.00 96.06 92 PHE A CA 1
ATOM 730 C C . PHE A 1 92 ? 6.521 3.925 -10.768 1.00 96.06 92 PHE A C 1
ATOM 732 O O . PHE A 1 92 ? 6.662 4.210 -9.581 1.00 96.06 92 PHE A O 1
ATOM 739 N N . PHE A 1 93 ? 7.405 3.168 -11.422 1.00 96.56 93 PHE A N 1
ATOM 740 C CA . PHE A 1 93 ? 8.560 2.518 -10.800 1.00 96.56 93 PHE A CA 1
ATOM 741 C C . PHE A 1 93 ? 9.836 3.380 -10.806 1.00 96.56 93 PHE A C 1
ATOM 743 O O . PHE A 1 93 ? 10.954 2.862 -10.678 1.00 96.56 93 PHE A O 1
ATOM 750 N N . HIS A 1 94 ? 9.713 4.699 -10.972 1.00 94.62 94 HIS A N 1
ATOM 751 C CA . HIS A 1 94 ? 10.859 5.606 -10.979 1.00 94.62 94 HIS A CA 1
ATOM 752 C C . HIS A 1 94 ? 11.702 5.472 -9.702 1.00 94.62 94 HIS A C 1
ATOM 754 O O . HIS A 1 94 ? 11.209 5.626 -8.585 1.00 94.62 94 HIS A O 1
ATOM 760 N N . GLY A 1 95 ? 12.995 5.179 -9.868 1.00 92.31 95 GLY A N 1
ATOM 761 C CA . GLY A 1 95 ? 13.942 5.062 -8.754 1.00 92.31 95 GLY A CA 1
ATOM 762 C C . GLY A 1 95 ? 13.757 3.827 -7.860 1.00 92.31 95 GLY A C 1
ATOM 763 O O . GLY A 1 95 ? 14.388 3.741 -6.804 1.00 92.31 95 GLY A O 1
ATOM 764 N N . VAL A 1 96 ? 12.925 2.856 -8.253 1.00 94.38 96 VAL A N 1
ATOM 765 C CA . VAL A 1 96 ? 12.656 1.659 -7.445 1.00 94.38 96 VAL A CA 1
ATOM 766 C C . VAL A 1 96 ? 13.895 0.767 -7.330 1.00 94.38 96 VAL A C 1
ATOM 768 O O . VAL A 1 96 ? 14.492 0.345 -8.319 1.00 94.38 96 VAL A O 1
ATOM 771 N N . ARG A 1 97 ? 14.280 0.460 -6.083 1.00 92.19 97 ARG A N 1
ATOM 772 C CA . ARG A 1 97 ? 15.417 -0.424 -5.768 1.00 92.19 97 ARG A CA 1
ATOM 773 C C . ARG A 1 97 ? 15.003 -1.849 -5.398 1.00 92.19 97 ARG A C 1
ATOM 775 O O . ARG A 1 97 ? 15.731 -2.774 -5.740 1.00 92.19 97 ARG A O 1
ATOM 782 N N . LYS A 1 98 ? 13.884 -2.003 -4.686 1.00 95.12 98 LYS A N 1
ATOM 783 C CA . LYS A 1 98 ? 13.351 -3.273 -4.165 1.00 95.12 98 LYS A CA 1
ATOM 784 C C . LYS A 1 98 ? 12.065 -3.613 -4.906 1.00 95.12 98 LYS A C 1
ATOM 786 O O . LYS A 1 98 ? 10.981 -3.322 -4.408 1.00 95.12 98 LYS A O 1
ATOM 791 N N . ILE A 1 99 ? 12.197 -4.119 -6.129 1.00 97.00 99 ILE A N 1
ATOM 792 C CA . ILE A 1 99 ? 11.052 -4.269 -7.031 1.00 97.00 99 ILE A CA 1
ATOM 793 C C . ILE A 1 99 ? 10.026 -5.262 -6.488 1.00 97.00 99 ILE A C 1
ATOM 795 O O . ILE A 1 99 ? 8.832 -4.981 -6.558 1.00 97.00 99 ILE A O 1
ATOM 799 N N . ARG A 1 100 ? 10.476 -6.340 -5.830 1.00 97.44 100 ARG A N 1
ATOM 800 C CA . ARG A 1 100 ? 9.588 -7.336 -5.228 1.00 97.44 100 ARG A CA 1
ATOM 801 C C . ARG A 1 100 ? 8.598 -6.721 -4.243 1.00 97.44 100 ARG A C 1
ATOM 803 O O . ARG A 1 100 ? 7.435 -7.094 -4.244 1.00 97.44 100 ARG A O 1
ATOM 810 N N . ALA A 1 101 ? 9.021 -5.741 -3.442 1.00 97.94 101 ALA A N 1
ATOM 811 C CA . ALA A 1 101 ? 8.133 -5.078 -2.484 1.00 97.94 101 ALA A CA 1
ATOM 812 C C . ALA A 1 101 ? 7.009 -4.286 -3.172 1.00 97.94 101 ALA A C 1
ATOM 814 O O . ALA A 1 101 ? 5.892 -4.235 -2.662 1.00 97.94 101 ALA A O 1
ATOM 815 N N . TRP A 1 102 ? 7.297 -3.678 -4.327 1.00 97.94 102 TRP A N 1
ATOM 816 C CA . TRP A 1 102 ? 6.297 -2.965 -5.122 1.00 97.94 102 TRP A CA 1
ATOM 817 C C . TRP A 1 102 ? 5.361 -3.933 -5.837 1.00 97.94 102 TRP A C 1
ATOM 819 O O . TRP A 1 102 ? 4.150 -3.763 -5.748 1.00 97.94 102 TRP A O 1
ATOM 829 N N . MET A 1 103 ? 5.914 -4.969 -6.472 1.00 97.81 103 MET A N 1
ATOM 830 C CA . MET A 1 103 ? 5.131 -6.022 -7.123 1.00 97.81 103 MET A CA 1
ATOM 831 C C . MET A 1 103 ? 4.206 -6.724 -6.132 1.00 97.81 103 MET A C 1
ATOM 833 O O . MET A 1 103 ? 3.039 -6.924 -6.436 1.00 97.81 103 MET A O 1
ATOM 837 N N . PHE A 1 104 ? 4.677 -7.012 -4.918 1.00 97.94 104 PHE A N 1
ATOM 838 C CA . PHE A 1 104 ? 3.841 -7.644 -3.904 1.00 97.94 104 PHE A CA 1
ATOM 839 C C . PHE A 1 104 ? 2.716 -6.730 -3.412 1.00 97.94 104 PHE A C 1
ATOM 841 O O . PHE A 1 104 ? 1.594 -7.178 -3.210 1.00 97.94 104 PHE A O 1
ATOM 848 N N . ALA A 1 105 ? 2.984 -5.434 -3.242 1.00 96.94 105 ALA A N 1
ATOM 849 C CA . ALA A 1 105 ? 1.937 -4.485 -2.881 1.00 96.94 105 ALA A CA 1
ATOM 850 C C . ALA A 1 105 ? 0.867 -4.360 -3.975 1.00 96.94 105 ALA A C 1
ATOM 852 O O . ALA A 1 105 ? -0.311 -4.274 -3.644 1.00 96.94 105 ALA A O 1
ATOM 853 N N . ILE A 1 106 ? 1.266 -4.371 -5.250 1.00 95.69 106 ILE A N 1
ATOM 854 C CA . ILE A 1 106 ? 0.336 -4.408 -6.387 1.00 95.69 106 ILE A CA 1
ATOM 855 C C . ILE A 1 106 ? -0.464 -5.713 -6.351 1.00 95.69 106 ILE A C 1
ATOM 857 O O . ILE A 1 106 ? -1.685 -5.652 -6.328 1.00 95.69 106 ILE A O 1
ATOM 861 N N . TRP A 1 107 ? 0.208 -6.857 -6.201 1.00 95.31 107 TRP A N 1
ATOM 862 C CA . TRP A 1 107 ? -0.406 -8.182 -6.091 1.00 95.31 107 TRP A CA 1
ATOM 863 C C . TRP A 1 107 ? -1.462 -8.264 -4.981 1.00 95.31 107 TRP A C 1
ATOM 865 O O . TRP A 1 107 ? -2.537 -8.815 -5.186 1.00 95.31 107 TRP A O 1
ATOM 875 N N . ILE A 1 108 ? -1.190 -7.689 -3.805 1.00 93.56 108 ILE A N 1
ATOM 876 C CA . ILE A 1 108 ? -2.146 -7.632 -2.688 1.00 93.56 108 ILE A CA 1
ATOM 877 C C . ILE A 1 108 ? -3.437 -6.915 -3.104 1.00 93.56 108 ILE A C 1
ATOM 879 O O . ILE A 1 108 ? -4.528 -7.414 -2.829 1.00 93.56 108 ILE A O 1
ATOM 883 N N . ILE A 1 109 ? -3.309 -5.767 -3.774 1.00 90.94 109 ILE A N 1
ATOM 884 C CA . ILE A 1 109 ? -4.457 -4.985 -4.247 1.00 90.94 109 ILE A CA 1
ATOM 885 C C . ILE A 1 109 ? -5.169 -5.704 -5.397 1.00 90.94 109 ILE A C 1
ATOM 887 O O . ILE A 1 109 ? -6.393 -5.778 -5.384 1.00 90.94 109 ILE A O 1
ATOM 891 N N . GLU A 1 110 ? -4.421 -6.315 -6.320 1.00 89.94 110 GLU A N 1
ATOM 892 C CA . GLU A 1 110 ? -4.965 -7.195 -7.362 1.00 89.94 110 GLU A CA 1
ATOM 893 C C . GLU A 1 110 ? -5.705 -8.386 -6.775 1.00 89.94 110 GLU A C 1
ATOM 895 O O . GLU A 1 110 ? -6.601 -8.893 -7.402 1.00 89.94 110 GLU A O 1
ATOM 900 N N . HIS A 1 111 ? -5.411 -8.860 -5.575 1.00 89.81 111 HIS A N 1
ATOM 901 C CA . HIS A 1 111 ? -6.178 -9.967 -4.996 1.00 89.81 111 HIS A CA 1
ATOM 902 C C . HIS A 1 111 ? -7.337 -9.483 -4.123 1.00 89.81 111 HIS A C 1
ATOM 904 O O . HIS A 1 111 ? -7.921 -10.274 -3.381 1.00 89.81 111 HIS A O 1
ATOM 910 N N . GLY A 1 112 ? -7.680 -8.189 -4.196 1.00 87.50 112 GLY A N 1
ATOM 911 C CA . GLY A 1 112 ? -8.752 -7.599 -3.399 1.00 87.50 112 GLY A CA 1
ATOM 912 C C . GLY A 1 112 ? -8.498 -7.806 -1.910 1.00 87.50 112 GLY A C 1
ATOM 913 O O . GLY A 1 112 ? -9.415 -8.120 -1.153 1.00 87.50 112 GLY A O 1
ATOM 914 N N . PHE A 1 113 ? -7.235 -7.702 -1.496 1.00 89.56 113 PHE A N 1
ATOM 915 C CA . PHE A 1 113 ? -6.818 -7.883 -0.117 1.00 89.56 113 PHE A CA 1
ATOM 916 C C . PHE A 1 113 ? -6.104 -6.631 0.382 1.00 89.56 113 PHE A C 1
ATOM 918 O O . PHE A 1 113 ? -5.603 -5.807 -0.382 1.00 89.56 113 PHE A O 1
ATOM 925 N N . TYR A 1 114 ? -6.044 -6.469 1.698 1.00 91.19 114 TYR A N 1
ATOM 926 C CA . TYR A 1 114 ? -5.304 -5.377 2.312 1.00 91.19 114 TYR A CA 1
ATOM 927 C C . TYR A 1 114 ? -4.471 -5.896 3.469 1.00 91.19 114 TYR A C 1
ATOM 929 O O . TYR A 1 114 ? -4.933 -6.713 4.262 1.00 91.19 114 TYR A O 1
ATOM 937 N N . VAL A 1 115 ? -3.258 -5.360 3.604 1.00 91.69 115 VAL A N 1
ATOM 938 C CA . VAL A 1 115 ? -2.350 -5.672 4.707 1.00 91.69 115 VAL A CA 1
ATOM 939 C C . VAL A 1 115 ? -1.799 -4.405 5.343 1.00 91.69 115 VAL A C 1
ATOM 941 O O . VAL A 1 115 ? -1.648 -3.365 4.701 1.00 91.69 115 VAL A O 1
ATOM 944 N N . SER A 1 116 ? -1.442 -4.495 6.623 1.00 91.38 116 SER A N 1
ATOM 945 C CA . SER A 1 116 ? -0.764 -3.395 7.304 1.00 91.38 116 SER A CA 1
ATOM 946 C C . SER A 1 116 ? 0.656 -3.200 6.756 1.00 91.38 116 SER A C 1
ATOM 948 O O . SER A 1 116 ? 1.332 -4.150 6.358 1.00 91.38 116 SER A O 1
ATOM 950 N N . SER A 1 117 ? 1.160 -1.963 6.805 1.00 92.88 117 SER A N 1
ATOM 951 C CA . SER A 1 117 ? 2.541 -1.671 6.395 1.00 92.88 117 SER A CA 1
ATOM 952 C C . SER A 1 117 ? 3.585 -2.394 7.247 1.00 92.88 117 SER A C 1
ATOM 954 O O . SER A 1 117 ? 4.661 -2.701 6.743 1.00 92.88 117 SER A O 1
ATOM 956 N N . LYS A 1 118 ? 3.276 -2.686 8.521 1.00 93.25 118 LYS A N 1
ATOM 957 C CA . LYS A 1 118 ? 4.140 -3.489 9.399 1.00 93.25 118 LYS A CA 1
ATOM 958 C C . LYS A 1 118 ? 4.283 -4.907 8.851 1.00 93.25 118 LYS A C 1
ATOM 960 O O . LYS A 1 118 ? 5.402 -5.382 8.707 1.00 93.25 118 LYS A O 1
ATOM 965 N N . TRP A 1 119 ? 3.163 -5.547 8.519 1.00 95.00 119 TRP A N 1
ATOM 966 C CA . TRP A 1 119 ? 3.190 -6.910 8.003 1.00 95.00 119 TRP A CA 1
ATOM 967 C C . TRP A 1 119 ? 3.887 -6.979 6.641 1.00 95.00 119 TRP A C 1
ATOM 969 O O . TRP A 1 119 ? 4.777 -7.801 6.463 1.00 95.00 119 TRP A O 1
ATOM 979 N N . LEU A 1 120 ? 3.581 -6.057 5.718 1.00 96.56 120 LEU A N 1
ATOM 980 C CA . LEU A 1 120 ? 4.257 -5.992 4.415 1.00 96.56 120 LEU A CA 1
ATOM 981 C C . LEU A 1 120 ? 5.781 -5.832 4.558 1.00 96.56 120 LEU A C 1
ATOM 983 O O . LEU A 1 120 ? 6.554 -6.460 3.836 1.00 96.56 120 LEU A O 1
ATOM 987 N N . ALA A 1 121 ? 6.213 -4.991 5.501 1.00 96.94 121 ALA A N 1
ATOM 988 C CA . ALA A 1 121 ? 7.622 -4.782 5.803 1.00 96.94 121 ALA A CA 1
ATOM 989 C C . ALA A 1 121 ? 8.320 -6.052 6.296 1.00 96.94 121 ALA A C 1
ATOM 991 O O . ALA A 1 121 ? 9.430 -6.336 5.853 1.00 96.94 121 ALA A O 1
ATOM 992 N N . GLN A 1 122 ? 7.659 -6.818 7.166 1.00 96.62 122 GLN A N 1
ATOM 993 C CA . GLN A 1 122 ? 8.162 -8.099 7.659 1.00 96.62 122 GLN A CA 1
ATOM 994 C C . GLN A 1 122 ? 8.200 -9.156 6.548 1.00 96.62 122 GLN A C 1
ATOM 996 O O . GLN A 1 122 ? 9.204 -9.842 6.404 1.00 96.62 122 GLN A O 1
ATOM 1001 N N . ALA A 1 123 ? 7.149 -9.240 5.729 1.00 96.00 123 ALA A N 1
ATOM 1002 C CA . ALA A 1 123 ? 7.019 -10.242 4.673 1.00 96.00 123 ALA A CA 1
ATOM 1003 C C . ALA A 1 123 ? 8.095 -10.125 3.577 1.00 96.00 123 ALA A C 1
ATOM 1005 O O . ALA A 1 123 ? 8.568 -11.137 3.071 1.00 96.00 123 ALA A O 1
ATOM 1006 N N . ILE A 1 124 ? 8.489 -8.900 3.201 1.00 96.12 124 ILE A N 1
ATOM 1007 C CA . ILE A 1 124 ? 9.443 -8.644 2.100 1.00 96.12 124 ILE A CA 1
ATOM 1008 C C . ILE A 1 124 ? 10.764 -8.022 2.599 1.00 96.12 124 ILE A C 1
ATOM 1010 O O . ILE A 1 124 ? 11.592 -7.568 1.809 1.00 96.12 124 ILE A O 1
ATOM 1014 N N . SER A 1 125 ? 10.992 -7.989 3.915 1.00 95.81 125 SER A N 1
ATOM 1015 C CA . SER A 1 125 ? 12.226 -7.474 4.528 1.00 95.81 125 SER A CA 1
ATOM 1016 C C . SER A 1 125 ? 12.587 -6.042 4.094 1.00 95.81 125 SER A C 1
ATOM 1018 O O . SER A 1 125 ? 13.717 -5.746 3.695 1.00 95.81 125 SER A O 1
ATOM 1020 N N . VAL A 1 126 ? 11.616 -5.128 4.163 1.00 97.06 126 VAL A N 1
ATOM 1021 C CA . VAL A 1 126 ? 11.814 -3.683 3.931 1.00 97.06 126 VAL A CA 1
ATOM 1022 C C . VAL A 1 126 ? 11.487 -2.885 5.190 1.00 97.06 126 VAL A C 1
ATOM 1024 O O . VAL A 1 126 ? 10.824 -3.380 6.094 1.00 97.06 126 VAL A O 1
ATOM 1027 N N . SER A 1 127 ? 11.919 -1.623 5.273 1.00 96.75 127 SER A N 1
ATOM 1028 C CA . SER A 1 127 ? 11.514 -0.782 6.404 1.00 96.75 127 SER A CA 1
ATOM 1029 C C . SER A 1 127 ? 9.999 -0.537 6.394 1.00 96.75 127 SER A C 1
ATOM 1031 O O . SER A 1 127 ? 9.382 -0.373 5.337 1.00 96.75 127 SER A O 1
ATOM 1033 N N . GLN A 1 128 ? 9.396 -0.425 7.578 1.00 95.81 128 GLN A N 1
ATOM 1034 C CA . GLN A 1 128 ? 7.964 -0.137 7.728 1.00 95.81 128 GLN A CA 1
ATOM 1035 C C . GLN A 1 128 ? 7.554 1.201 7.088 1.00 95.81 128 GLN A C 1
ATOM 1037 O O . GLN A 1 128 ? 6.472 1.306 6.507 1.00 95.81 128 GLN A O 1
ATOM 1042 N N . SER A 1 129 ? 8.442 2.199 7.104 1.00 94.12 129 SER A N 1
ATOM 1043 C CA . SER A 1 129 ? 8.253 3.468 6.393 1.00 94.12 129 SER A CA 1
ATOM 1044 C C . SER A 1 129 ? 8.207 3.294 4.870 1.00 94.12 129 SER A C 1
ATOM 1046 O O . SER A 1 129 ? 7.353 3.894 4.214 1.00 94.12 129 SER A O 1
ATOM 1048 N N . SER A 1 130 ? 9.067 2.436 4.310 1.00 95.69 130 SER A N 1
ATOM 1049 C CA . SER A 1 130 ? 9.079 2.122 2.876 1.00 95.69 130 SER A CA 1
ATOM 1050 C C . SER A 1 130 ? 7.819 1.363 2.475 1.00 95.69 130 SER A C 1
ATOM 1052 O O . SER A 1 130 ? 7.156 1.755 1.521 1.00 95.69 130 SER A O 1
ATOM 1054 N N . ALA A 1 131 ? 7.430 0.340 3.240 1.00 96.31 131 ALA A N 1
ATOM 1055 C CA . ALA A 1 131 ? 6.194 -0.409 3.008 1.00 96.31 131 ALA A CA 1
ATOM 1056 C C . ALA A 1 131 ? 4.954 0.500 3.033 1.00 96.31 131 ALA A C 1
ATOM 1058 O O . ALA A 1 131 ? 4.089 0.405 2.164 1.00 96.31 131 ALA A O 1
ATOM 1059 N N . LEU A 1 132 ? 4.887 1.437 3.987 1.00 93.06 132 LEU A N 1
ATOM 1060 C CA . LEU A 1 132 ? 3.801 2.414 4.057 1.00 93.06 132 LEU A CA 1
ATOM 1061 C C . LEU A 1 132 ? 3.772 3.334 2.830 1.00 93.06 132 LEU A C 1
ATOM 1063 O O . LEU A 1 132 ? 2.692 3.635 2.322 1.00 93.06 132 LEU A O 1
ATOM 1067 N N . HIS A 1 133 ? 4.937 3.796 2.368 1.00 94.25 133 HIS A N 1
ATOM 1068 C CA . HIS A 1 133 ? 5.039 4.602 1.153 1.00 94.25 133 HIS A CA 1
ATOM 1069 C C . HIS A 1 133 ? 4.546 3.821 -0.069 1.00 94.25 133 HIS A C 1
ATOM 1071 O O . HIS A 1 133 ? 3.724 4.338 -0.821 1.00 94.25 133 HIS A O 1
ATOM 1077 N N . ILE A 1 134 ? 5.001 2.577 -0.241 1.00 96.19 134 ILE A N 1
ATOM 1078 C CA . ILE A 1 134 ? 4.605 1.701 -1.351 1.00 96.19 134 ILE A CA 1
ATOM 1079 C C . ILE A 1 134 ? 3.084 1.507 -1.357 1.00 96.19 134 ILE A C 1
ATOM 1081 O O . ILE A 1 134 ? 2.442 1.864 -2.341 1.00 96.19 134 ILE A O 1
ATOM 1085 N N . LEU A 1 135 ? 2.495 1.053 -0.241 1.00 94.75 135 LEU A N 1
ATOM 1086 C CA . LEU A 1 135 ? 1.047 0.825 -0.137 1.00 94.75 135 LEU A CA 1
ATOM 1087 C C . LEU A 1 135 ? 0.243 2.079 -0.472 1.00 94.75 135 LEU A C 1
ATOM 1089 O O . LEU A 1 135 ? -0.686 2.024 -1.268 1.00 94.75 135 LEU A O 1
ATOM 1093 N N . LYS A 1 136 ? 0.619 3.237 0.082 1.00 92.62 136 LYS A N 1
ATOM 1094 C CA . LYS A 1 136 ? -0.063 4.499 -0.236 1.00 92.62 136 LYS A CA 1
ATOM 1095 C C . LYS A 1 136 ? 0.039 4.856 -1.710 1.00 92.62 136 LYS A C 1
ATOM 1097 O O . LYS A 1 136 ? -0.925 5.374 -2.263 1.00 92.62 136 LYS A O 1
ATOM 1102 N N . THR A 1 137 ? 1.190 4.607 -2.328 1.00 94.50 137 THR A N 1
ATOM 1103 C CA . THR A 1 137 ? 1.413 4.917 -3.743 1.00 94.50 137 THR A CA 1
ATOM 1104 C C . THR A 1 137 ? 0.504 4.070 -4.629 1.00 94.50 137 THR A C 1
ATOM 1106 O O . THR A 1 137 ? -0.193 4.632 -5.470 1.00 94.50 137 THR A O 1
ATOM 1109 N N . VAL A 1 138 ? 0.446 2.757 -4.380 1.00 93.94 138 VAL A N 1
ATOM 1110 C CA . VAL A 1 138 ? -0.432 1.824 -5.106 1.00 93.94 138 VAL A CA 1
ATOM 1111 C C . VAL A 1 138 ? -1.903 2.189 -4.891 1.00 93.94 138 VAL A C 1
ATOM 1113 O O . VAL A 1 138 ? -2.631 2.382 -5.859 1.00 93.94 138 VAL A O 1
ATOM 1116 N N . LEU A 1 139 ? -2.331 2.409 -3.643 1.00 91.12 139 LEU A N 1
ATOM 1117 C CA . LEU A 1 139 ? -3.715 2.795 -3.333 1.00 91.12 139 LEU A CA 1
ATOM 1118 C C . LEU A 1 139 ? -4.123 4.126 -3.968 1.00 91.12 139 LEU A C 1
ATOM 1120 O O . LEU A 1 139 ? -5.265 4.284 -4.377 1.00 91.12 139 LEU A O 1
ATOM 1124 N N . THR A 1 140 ? -3.196 5.081 -4.077 1.00 90.81 140 THR A N 1
ATOM 1125 C CA . THR A 1 140 ? -3.464 6.371 -4.737 1.00 90.81 140 THR A CA 1
ATOM 1126 C C . THR A 1 140 ? -3.713 6.190 -6.233 1.00 90.81 140 THR A C 1
ATOM 1128 O O . THR A 1 140 ? -4.428 6.985 -6.843 1.00 90.81 140 THR A O 1
ATOM 1131 N N . VAL A 1 141 ? -3.077 5.196 -6.855 1.00 90.38 141 VAL A N 1
ATOM 1132 C CA . VAL A 1 141 ? -3.340 4.853 -8.255 1.00 90.38 141 VAL A CA 1
ATOM 1133 C C . VAL A 1 141 ? -4.667 4.115 -8.381 1.00 90.38 141 VAL A C 1
ATOM 1135 O O . VAL A 1 141 ? -5.476 4.520 -9.211 1.00 90.38 141 VAL A O 1
ATOM 1138 N N . ALA A 1 142 ? -4.931 3.137 -7.510 1.00 86.88 142 ALA A N 1
ATOM 1139 C CA . ALA A 1 142 ? -6.204 2.417 -7.474 1.00 86.88 142 ALA A CA 1
ATOM 1140 C C . ALA A 1 142 ? -7.396 3.383 -7.321 1.00 86.88 142 ALA A C 1
ATOM 1142 O O . ALA A 1 142 ? -8.281 3.412 -8.171 1.00 86.88 142 ALA A O 1
ATOM 1143 N N . GLU A 1 143 ? -7.351 4.296 -6.345 1.00 85.50 143 GLU A N 1
ATOM 1144 C CA . GLU A 1 143 ? -8.371 5.340 -6.138 1.00 85.50 143 GLU A CA 1
ATOM 1145 C C . GLU A 1 143 ? -8.630 6.175 -7.407 1.00 85.50 143 GLU A C 1
ATOM 1147 O O . GLU A 1 143 ? -9.768 6.520 -7.723 1.00 85.50 143 GLU A O 1
ATOM 1152 N N . LYS A 1 144 ? -7.581 6.487 -8.177 1.00 85.25 144 LYS A N 1
ATOM 1153 C CA . LYS A 1 144 ? -7.705 7.270 -9.417 1.00 85.25 144 LYS A CA 1
ATOM 1154 C C . LYS A 1 144 ? -8.225 6.474 -10.601 1.00 85.25 144 LYS A C 1
ATOM 1156 O O . LYS A 1 144 ? -8.743 7.101 -11.524 1.00 85.25 144 LYS A O 1
ATOM 1161 N N . SER A 1 145 ? -8.047 5.156 -10.598 1.00 82.25 145 SER A N 1
ATOM 1162 C CA . SER A 1 145 ? -8.571 4.269 -11.638 1.00 82.25 145 SER A CA 1
ATOM 1163 C C . SER A 1 145 ? -10.081 4.051 -11.504 1.00 82.25 145 SER A C 1
ATOM 1165 O O . SER A 1 145 ? -10.762 3.861 -12.501 1.00 82.25 145 SER A O 1
ATOM 1167 N N . GLN A 1 146 ? -10.644 4.231 -10.304 1.00 75.56 146 GLN A N 1
ATOM 1168 C CA . GLN A 1 146 ? -12.076 4.061 -10.020 1.00 75.56 146 GLN A CA 1
ATOM 1169 C C . GLN A 1 146 ? -12.997 5.145 -10.621 1.00 75.56 146 GLN A C 1
ATOM 1171 O O . GLN A 1 146 ? -14.142 5.268 -10.196 1.00 75.56 146 GLN A O 1
ATOM 1176 N N . LYS A 1 147 ? -12.547 5.996 -11.551 1.00 68.12 147 LYS A N 1
ATOM 1177 C CA . LYS A 1 147 ? -13.327 7.160 -12.031 1.00 68.12 147 LYS A CA 1
ATOM 1178 C C . LYS A 1 147 ? -14.628 6.808 -12.756 1.00 68.12 147 LYS A C 1
ATOM 1180 O O . LYS A 1 147 ? -15.526 7.641 -12.758 1.00 68.12 147 LYS A O 1
ATOM 1185 N N . ASP A 1 148 ? -14.736 5.597 -13.291 1.00 64.19 148 ASP A N 1
ATOM 1186 C CA . ASP A 1 148 ? -15.853 5.196 -14.155 1.00 64.19 148 ASP A CA 1
ATOM 1187 C C . ASP A 1 148 ? -16.965 4.430 -13.419 1.00 64.19 148 ASP A C 1
ATOM 1189 O O . ASP A 1 148 ? -17.952 4.020 -14.027 1.00 64.19 148 ASP A O 1
ATOM 1193 N N . LEU A 1 149 ? -16.832 4.226 -12.105 1.00 65.69 149 LEU A N 1
ATOM 1194 C CA . LEU A 1 149 ? -17.851 3.545 -11.307 1.00 65.69 149 LEU A CA 1
ATOM 1195 C C . LEU A 1 149 ? -18.947 4.520 -10.875 1.00 65.69 149 LEU A C 1
ATOM 1197 O O . LEU A 1 149 ? -18.681 5.687 -10.584 1.00 65.69 149 LEU A O 1
ATOM 1201 N N . SER A 1 150 ? -20.185 4.027 -10.787 1.00 65.25 150 SER A N 1
ATOM 1202 C CA . SER A 1 150 ? -21.246 4.789 -10.133 1.00 65.25 150 SER A CA 1
ATOM 1203 C C . SER A 1 150 ? -20.940 4.876 -8.639 1.00 65.25 150 SER A C 1
ATOM 1205 O O . SER A 1 150 ? -20.597 3.881 -7.989 1.00 65.25 150 SER A O 1
ATOM 1207 N N . LYS A 1 151 ? -21.003 6.092 -8.106 1.00 72.81 151 LYS A N 1
ATOM 1208 C CA . LYS A 1 151 ? -20.493 6.392 -6.777 1.00 72.81 151 LYS A CA 1
ATOM 1209 C C . LYS A 1 151 ? -21.503 7.152 -5.947 1.00 72.81 151 LYS A C 1
ATOM 1211 O O . LYS A 1 151 ? -22.096 8.123 -6.410 1.00 72.81 151 LYS A O 1
ATOM 1216 N N . GLU A 1 152 ? -21.624 6.744 -4.695 1.00 76.69 152 GLU A N 1
ATOM 1217 C CA . GLU A 1 152 ? -22.322 7.504 -3.671 1.00 76.69 152 GLU A CA 1
ATOM 1218 C C . GLU A 1 152 ? -21.326 8.304 -2.847 1.00 76.69 152 GLU A C 1
ATOM 1220 O O . GLU A 1 152 ? -20.408 7.764 -2.228 1.00 76.69 152 GLU A O 1
ATOM 1225 N N . ALA A 1 153 ? -21.510 9.621 -2.854 1.00 82.00 153 ALA A N 1
ATOM 1226 C CA . ALA A 1 153 ? -20.640 10.550 -2.162 1.00 82.00 153 ALA A CA 1
ATOM 1227 C C . ALA A 1 153 ? -21.158 10.811 -0.739 1.00 82.00 153 ALA A C 1
ATOM 1229 O O . ALA A 1 153 ? -22.135 11.534 -0.541 1.00 82.00 153 ALA A O 1
ATOM 1230 N N . LEU A 1 154 ? -20.465 10.273 0.261 1.00 80.75 154 LEU A N 1
ATOM 1231 C CA . LEU A 1 154 ? -20.724 10.516 1.677 1.00 80.75 154 LEU A CA 1
ATOM 1232 C C . LEU A 1 154 ? -19.887 11.677 2.207 1.00 80.75 154 LEU A C 1
ATOM 1234 O O . LEU A 1 154 ? -18.745 11.879 1.799 1.00 80.75 154 LEU A O 1
ATOM 1238 N N . ASN A 1 155 ? -20.433 12.429 3.161 1.00 81.00 155 ASN A N 1
ATOM 1239 C CA . ASN A 1 155 ? -19.683 13.487 3.834 1.00 81.00 155 ASN A CA 1
ATOM 1240 C C . ASN A 1 155 ? -18.630 12.882 4.780 1.00 81.00 155 ASN A C 1
ATOM 1242 O O . ASN A 1 155 ? -18.934 11.978 5.561 1.00 81.00 155 ASN A O 1
ATOM 1246 N N . THR A 1 156 ? -17.405 13.411 4.758 1.00 83.50 156 THR A N 1
ATOM 1247 C CA . THR A 1 156 ? -16.314 12.939 5.626 1.00 83.50 156 THR A CA 1
ATOM 1248 C C . THR A 1 156 ? -16.600 13.080 7.118 1.00 83.50 156 THR A C 1
ATOM 1250 O O . THR A 1 156 ? -16.053 12.309 7.904 1.00 83.50 156 THR A O 1
ATOM 1253 N N . LYS A 1 157 ? -17.492 13.993 7.522 1.00 79.31 157 LYS A N 1
ATOM 1254 C CA . LYS A 1 157 ? -17.941 14.156 8.913 1.00 79.31 157 LYS A CA 1
ATOM 1255 C C . LYS A 1 157 ? -18.550 12.892 9.503 1.00 79.31 157 LYS A C 1
ATOM 1257 O O . LYS A 1 157 ? -18.404 12.669 10.700 1.00 79.31 157 LYS A O 1
ATOM 1262 N N . LEU A 1 158 ? -19.189 12.062 8.675 1.00 80.62 158 LEU A N 1
ATOM 1263 C CA . LEU A 1 158 ? -19.746 10.789 9.129 1.00 80.62 158 LEU A CA 1
ATOM 1264 C C . LEU A 1 158 ? -18.639 9.899 9.712 1.00 80.62 158 LEU A C 1
ATOM 1266 O O . LEU A 1 158 ? -18.858 9.180 10.674 1.00 80.62 158 LEU A O 1
ATOM 1270 N N . PHE A 1 159 ? -17.410 10.024 9.213 1.00 83.69 159 PHE A N 1
ATOM 1271 C CA . PHE A 1 159 ? -16.282 9.173 9.579 1.00 83.69 159 PHE A CA 1
ATOM 1272 C C . PHE A 1 159 ? -15.464 9.683 10.771 1.00 83.69 159 PHE A C 1
ATOM 1274 O O . PHE A 1 159 ? -14.389 9.143 11.032 1.00 83.69 159 PHE A O 1
ATOM 1281 N N . HIS A 1 160 ? -15.945 10.698 11.496 1.00 81.88 160 HIS A N 1
ATOM 1282 C CA . HIS A 1 160 ? -15.220 11.312 12.613 1.00 81.88 160 HIS A CA 1
ATOM 1283 C C . HIS A 1 160 ? -14.719 10.278 13.637 1.00 81.88 160 HIS A C 1
ATOM 1285 O O . HIS A 1 160 ? -13.567 10.338 14.070 1.00 81.88 160 HIS A O 1
ATOM 1291 N N . ASP A 1 161 ? -15.539 9.276 13.950 1.00 80.75 161 ASP A N 1
ATOM 1292 C CA . ASP A 1 161 ? -15.231 8.256 14.962 1.00 80.75 161 ASP A CA 1
ATOM 1293 C C . ASP A 1 161 ? -14.160 7.252 14.506 1.00 80.75 161 ASP A C 1
ATOM 1295 O O . ASP A 1 161 ? -13.608 6.498 15.307 1.00 80.75 161 ASP A O 1
ATOM 1299 N N . PHE A 1 162 ? -13.818 7.248 13.216 1.00 83.81 162 PHE A N 1
ATOM 1300 C CA . PHE A 1 162 ? -12.715 6.453 12.679 1.00 83.81 162 PHE A CA 1
ATOM 1301 C C . PHE A 1 162 ? -11.369 7.191 12.747 1.00 83.81 162 PHE A C 1
ATOM 1303 O O . PHE A 1 162 ? -10.315 6.579 12.523 1.00 83.81 162 PHE A O 1
ATOM 1310 N N . PHE A 1 163 ? -11.370 8.492 13.061 1.00 87.81 163 PHE A N 1
ATOM 1311 C CA . PHE A 1 163 ? -10.163 9.310 13.128 1.00 87.81 163 PHE A CA 1
ATOM 1312 C C . PHE A 1 163 ? -9.421 9.116 14.454 1.00 87.81 163 PHE A C 1
ATOM 1314 O O . PHE A 1 163 ? -9.592 9.873 15.406 1.00 87.81 163 PHE A O 1
ATOM 1321 N N . ALA A 1 164 ? -8.524 8.128 14.490 1.00 86.12 164 ALA A N 1
ATOM 1322 C CA . ALA A 1 164 ? -7.630 7.893 15.631 1.00 86.12 164 ALA A CA 1
ATOM 1323 C C . ALA A 1 164 ? -6.192 8.384 15.390 1.00 86.12 164 ALA A C 1
ATOM 1325 O O . ALA A 1 164 ? -5.386 8.445 16.316 1.00 86.12 164 ALA A O 1
ATOM 1326 N N . LYS A 1 165 ? -5.840 8.736 14.145 1.00 85.50 165 LYS A N 1
ATOM 1327 C CA . LYS A 1 165 ? -4.467 9.101 13.768 1.00 85.50 165 LYS A CA 1
ATOM 1328 C C . LYS A 1 165 ? -4.357 10.572 13.406 1.00 85.50 165 LYS A C 1
ATOM 1330 O O . LYS A 1 165 ? -5.073 11.051 12.529 1.00 85.50 165 LYS A O 1
ATOM 1335 N N . ARG A 1 166 ? -3.403 11.256 14.041 1.00 83.62 166 ARG A N 1
ATOM 1336 C CA . ARG A 1 166 ? -3.079 12.659 13.758 1.00 83.62 166 ARG A CA 1
ATOM 1337 C C . ARG A 1 166 ? -2.497 12.814 12.358 1.00 83.62 166 ARG A C 1
ATOM 1339 O O . ARG A 1 166 ? -1.760 11.951 11.874 1.00 83.62 166 ARG A O 1
ATOM 1346 N N . THR A 1 167 ? -2.772 13.950 11.740 1.00 82.62 167 THR A N 1
ATOM 1347 C CA . THR A 1 167 ? -2.111 14.392 10.513 1.00 82.62 167 THR A CA 1
ATOM 1348 C C . THR A 1 167 ? -1.416 15.728 10.739 1.00 82.62 167 THR A C 1
ATOM 1350 O O . THR A 1 167 ? -1.531 16.333 11.802 1.00 82.62 167 THR A O 1
ATOM 1353 N N . CYS A 1 168 ? -0.714 16.218 9.715 1.00 79.31 168 CYS A N 1
ATOM 1354 C CA . CYS A 1 168 ? -0.231 17.599 9.687 1.00 79.31 168 CYS A CA 1
ATOM 1355 C C . CYS A 1 168 ? -1.364 18.642 9.713 1.00 79.31 168 CYS A C 1
ATOM 1357 O O . CYS A 1 168 ? -1.073 19.818 9.875 1.00 79.31 168 CYS A O 1
ATOM 1359 N N . LEU A 1 169 ? -2.623 18.223 9.531 1.00 77.44 169 LEU A N 1
ATOM 1360 C CA . LEU A 1 169 ? -3.808 19.073 9.628 1.00 77.44 169 LEU A CA 1
ATOM 1361 C C . LEU A 1 169 ? -4.386 19.106 11.052 1.00 77.44 169 LEU A C 1
ATOM 1363 O O . LEU A 1 169 ? -5.192 19.982 11.343 1.00 77.44 169 LEU A O 1
ATOM 1367 N N . THR A 1 170 ? -4.001 18.184 11.949 1.00 82.94 170 THR A N 1
ATOM 1368 C CA . THR A 1 170 ? -4.482 18.212 13.338 1.00 82.94 170 THR A CA 1
ATOM 1369 C C . THR A 1 170 ? -3.808 19.369 14.079 1.00 82.94 170 THR A C 1
ATOM 1371 O O . THR A 1 170 ? -2.578 19.348 14.204 1.00 82.94 170 THR A O 1
ATOM 1374 N N . PRO A 1 171 ? -4.557 20.323 14.659 1.00 83.00 171 PRO A N 1
ATOM 1375 C CA . PRO A 1 171 ? -3.958 21.363 15.485 1.00 83.00 171 PRO A CA 1
ATOM 1376 C C . PRO A 1 171 ? -3.155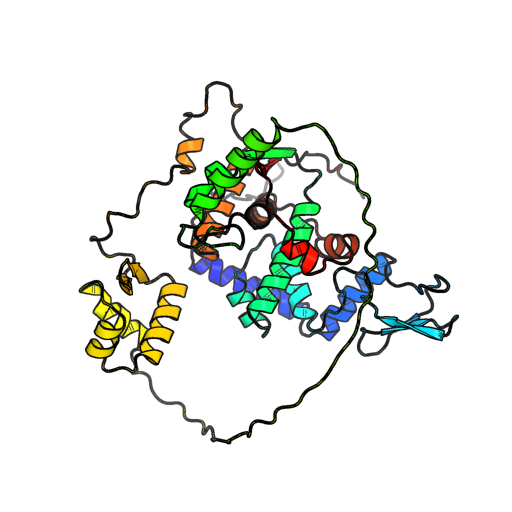 20.783 16.653 1.00 83.00 171 PRO A C 1
ATOM 1378 O O . PRO A 1 171 ? -3.442 19.692 17.169 1.00 83.00 171 PRO A O 1
ATOM 1381 N N . ALA A 1 172 ? -2.146 21.528 17.101 1.00 84.56 172 ALA A N 1
ATOM 1382 C CA . ALA A 1 172 ? -1.390 21.173 18.296 1.00 84.56 172 ALA A CA 1
ATOM 1383 C C . ALA A 1 172 ? -2.340 21.022 19.501 1.00 84.56 172 ALA A C 1
ATOM 1385 O O . ALA A 1 172 ? -3.298 21.774 19.653 1.00 84.56 172 ALA A O 1
ATOM 1386 N N . GLY A 1 173 ? -2.116 19.996 20.328 1.00 84.81 173 GLY A N 1
ATOM 1387 C CA . GLY A 1 173 ? -2.944 19.726 21.514 1.00 84.81 173 GLY A CA 1
ATOM 1388 C C . GLY A 1 173 ? -4.365 19.192 21.265 1.00 84.81 173 GLY A C 1
ATOM 1389 O O . GLY A 1 173 ? -5.013 18.779 22.220 1.00 84.81 173 GLY A O 1
ATOM 1390 N N . GLN A 1 174 ? -4.851 19.128 20.021 1.00 88.06 174 GLN A N 1
ATOM 1391 C CA . GLN A 1 174 ? -6.205 18.639 19.730 1.00 88.06 174 GLN A CA 1
ATOM 1392 C C . GLN A 1 174 ? -6.249 17.155 19.326 1.00 88.06 174 GLN A C 1
ATOM 1394 O O . GLN A 1 174 ? -5.267 16.589 18.833 1.00 88.06 174 GLN A O 1
ATOM 1399 N N . LYS A 1 175 ? -7.414 16.523 19.541 1.00 85.38 175 LYS A N 1
ATOM 1400 C CA . LYS A 1 175 ? -7.710 15.153 19.086 1.00 85.38 175 LYS A CA 1
ATOM 1401 C C . LYS A 1 175 ? -7.868 15.120 17.551 1.00 85.38 175 LYS A C 1
ATOM 1403 O O . LYS A 1 175 ? -8.389 16.087 16.997 1.00 85.38 175 LYS A O 1
ATOM 1408 N N . PRO A 1 176 ? -7.513 14.012 16.865 1.00 85.12 176 PRO A N 1
ATOM 1409 C CA . PRO A 1 176 ? -7.605 13.906 15.401 1.00 85.12 176 PRO A CA 1
ATOM 1410 C C . PRO A 1 176 ? -8.987 14.232 14.816 1.00 85.12 176 PRO A C 1
ATOM 1412 O O . PRO A 1 176 ? -9.077 14.849 13.761 1.00 85.12 176 PRO A O 1
ATOM 1415 N N . GLY A 1 177 ? -10.069 13.883 15.518 1.00 80.19 177 GLY A N 1
ATOM 1416 C CA . GLY A 1 177 ? -11.436 14.166 15.073 1.00 80.19 177 GLY A CA 1
ATOM 1417 C C . GLY A 1 177 ? -11.751 15.657 14.853 1.00 80.19 177 GLY A C 1
ATOM 1418 O O . GLY A 1 177 ? -12.554 16.013 13.986 1.00 80.19 177 GLY A O 1
ATOM 1419 N N . LYS A 1 178 ? -11.046 16.557 15.554 1.00 82.56 178 LYS A N 1
ATOM 1420 C CA . LYS A 1 178 ? -11.255 18.012 15.464 1.00 82.56 178 LYS A CA 1
ATOM 1421 C C . LYS A 1 178 ? -10.793 18.638 14.145 1.00 82.56 178 LYS A C 1
ATOM 1423 O O . LYS A 1 178 ? -11.122 19.791 13.895 1.00 82.56 178 LYS A O 1
ATOM 1428 N N . GLU A 1 179 ? -10.121 17.886 13.269 1.00 77.88 179 GLU A N 1
ATOM 1429 C CA . GLU A 1 179 ? -9.761 18.357 11.924 1.00 77.88 179 GLU A CA 1
ATOM 1430 C C . GLU A 1 179 ? -10.988 18.826 11.118 1.00 77.88 179 GLU A C 1
ATOM 1432 O O . GLU A 1 179 ? -10.879 19.748 10.313 1.00 77.88 179 GLU A O 1
ATOM 1437 N N . SER A 1 180 ? -12.160 18.218 11.334 1.00 67.81 180 SER A N 1
ATOM 1438 C CA . SER A 1 180 ? -13.361 18.420 10.504 1.00 67.81 180 SER A CA 1
ATOM 1439 C C . SER A 1 180 ? -13.991 19.815 10.611 1.00 67.81 180 SER A C 1
ATOM 1441 O O . SER A 1 180 ? -14.608 20.250 9.646 1.00 67.81 180 SER A O 1
ATOM 1443 N N . GLY A 1 181 ? -13.832 20.519 11.739 1.00 66.19 181 GLY A N 1
ATOM 1444 C CA . GLY A 1 181 ? -14.452 21.840 11.944 1.00 66.19 181 GLY A CA 1
ATOM 1445 C C . GLY A 1 181 ? -13.729 22.992 11.236 1.00 66.19 181 GLY A C 1
ATOM 1446 O O . GLY A 1 181 ? -14.347 23.980 10.867 1.00 66.19 181 GLY A O 1
ATOM 1447 N N . ILE A 1 182 ? -12.428 22.840 10.983 1.00 62.03 182 ILE A N 1
ATOM 1448 C CA . ILE A 1 182 ? -11.549 23.948 10.572 1.00 62.03 182 ILE A CA 1
ATOM 1449 C C . ILE A 1 182 ? -11.755 24.344 9.100 1.00 62.03 182 ILE A C 1
ATOM 1451 O O . ILE A 1 182 ? -11.610 25.511 8.741 1.00 62.03 182 ILE A O 1
ATOM 1455 N N . GLU A 1 183 ? -12.097 23.385 8.235 1.00 61.94 183 GLU A N 1
ATOM 1456 C CA . GLU A 1 183 ? -12.266 23.630 6.790 1.00 61.94 183 GLU A CA 1
ATOM 1457 C C . GLU A 1 183 ? -13.595 24.316 6.432 1.00 61.94 183 GLU A C 1
ATOM 1459 O O . GLU A 1 183 ? -13.689 24.941 5.377 1.00 61.94 183 GLU A O 1
ATOM 1464 N N . GLU A 1 184 ? -14.621 24.214 7.281 1.00 60.34 184 GLU A N 1
ATOM 1465 C CA . GLU A 1 184 ? -15.895 24.914 7.053 1.00 60.34 184 GLU A CA 1
ATOM 1466 C C . GLU A 1 184 ? -15.785 26.387 7.436 1.00 60.34 184 GLU A C 1
ATOM 1468 O O . GLU A 1 184 ? -16.132 27.255 6.639 1.00 60.34 184 GLU A O 1
ATOM 1473 N N . GLU A 1 185 ? -15.161 26.675 8.578 1.00 59.22 185 GLU A N 1
ATOM 1474 C CA . GLU A 1 185 ? -14.934 28.049 9.033 1.00 59.22 185 GLU A CA 1
ATOM 1475 C C . GLU A 1 185 ? -14.074 28.854 8.043 1.00 59.22 185 GLU A C 1
ATOM 1477 O O . GLU A 1 185 ? -14.321 30.039 7.814 1.00 59.22 185 GLU A O 1
ATOM 1482 N N . THR A 1 186 ? -13.095 28.219 7.387 1.00 58.59 186 THR A N 1
ATOM 1483 C CA . THR A 1 186 ? -12.248 28.888 6.380 1.00 58.59 186 THR A CA 1
ATOM 1484 C C . THR A 1 186 ? -12.952 29.126 5.043 1.00 58.59 186 THR A C 1
ATOM 1486 O O . THR A 1 186 ? -12.594 30.070 4.336 1.00 58.59 186 THR A O 1
ATOM 1489 N N . ARG A 1 187 ? -13.964 28.329 4.680 1.00 56.91 187 ARG A N 1
ATOM 1490 C CA . ARG A 1 187 ? -14.767 28.558 3.465 1.00 56.91 187 ARG A CA 1
ATOM 1491 C C . ARG A 1 187 ? -15.825 29.633 3.662 1.00 56.91 187 ARG A C 1
ATOM 1493 O O . ARG A 1 187 ? -15.955 30.499 2.803 1.00 56.91 187 ARG A O 1
ATOM 1500 N N . ASP A 1 188 ? -16.488 29.647 4.812 1.00 53.28 188 ASP A N 1
ATOM 1501 C CA . ASP A 1 188 ? -17.469 30.691 5.129 1.00 53.28 188 ASP A CA 1
ATOM 1502 C C . ASP A 1 188 ? -16.791 32.063 5.305 1.00 53.28 188 ASP A C 1
ATOM 1504 O O . ASP A 1 188 ? -17.345 33.098 4.934 1.00 53.28 188 ASP A O 1
ATOM 1508 N N . SER A 1 189 ? -15.533 32.069 5.763 1.00 56.53 189 SER A N 1
ATOM 1509 C CA . SER A 1 189 ? -14.722 33.289 5.870 1.00 56.53 189 SER A CA 1
ATOM 1510 C C . SER A 1 189 ? -14.127 33.767 4.536 1.00 56.53 189 SER A C 1
ATOM 1512 O O . SER A 1 189 ? -13.801 34.942 4.412 1.00 56.53 189 SER A O 1
ATOM 1514 N N . SER A 1 190 ? -13.973 32.893 3.532 1.00 52.66 190 SER A N 1
ATOM 1515 C CA . SER A 1 190 ? -13.427 33.262 2.209 1.00 52.66 190 SER A CA 1
ATOM 1516 C C . SER A 1 190 ? -14.503 33.574 1.166 1.00 52.66 190 SER A C 1
ATOM 1518 O O . SER A 1 190 ? -14.228 34.288 0.209 1.00 52.66 190 SER A O 1
ATOM 1520 N N . ALA A 1 191 ? -15.751 33.148 1.382 1.00 52.44 191 ALA A N 1
ATOM 1521 C CA . ALA A 1 191 ? -16.893 33.534 0.547 1.00 52.44 191 ALA A CA 1
ATOM 1522 C C . ALA A 1 191 ? -17.359 34.996 0.751 1.00 52.44 191 ALA A C 1
ATOM 1524 O O . ALA A 1 191 ? -18.271 35.449 0.063 1.00 52.44 191 ALA A O 1
ATOM 1525 N N . SER A 1 192 ? -16.753 35.738 1.686 1.00 54.06 192 SER A N 1
ATOM 1526 C CA . SER A 1 192 ? -17.087 37.137 1.997 1.00 54.06 192 SER A CA 1
ATOM 1527 C C . SER A 1 192 ? -15.976 38.145 1.664 1.00 54.06 192 SER A C 1
ATOM 1529 O O . SER A 1 192 ? -16.135 39.333 1.940 1.00 54.06 192 SER A O 1
ATOM 1531 N N . ALA A 1 193 ? -14.881 37.714 1.031 1.00 50.62 193 ALA A N 1
ATOM 1532 C CA . ALA A 1 193 ? -13.771 38.588 0.655 1.00 50.62 193 ALA A CA 1
ATOM 1533 C C . ALA A 1 193 ? -13.276 38.269 -0.761 1.00 50.62 193 ALA A C 1
ATOM 1535 O O . ALA A 1 193 ? -12.241 37.633 -0.933 1.00 50.62 193 ALA A O 1
ATOM 1536 N N . ASP A 1 194 ? -14.022 38.719 -1.772 1.00 40.75 194 ASP A N 1
ATOM 1537 C CA . ASP A 1 194 ? -13.570 38.694 -3.164 1.00 40.75 194 ASP A CA 1
ATOM 1538 C C . ASP A 1 194 ? -13.564 40.119 -3.738 1.00 40.75 194 ASP A C 1
ATOM 1540 O O . ASP A 1 194 ? -14.577 40.645 -4.201 1.00 40.75 194 ASP A O 1
ATOM 1544 N N . SER A 1 195 ? -12.400 40.768 -3.646 1.00 47.62 195 SER A N 1
ATOM 1545 C CA . SER A 1 195 ? -11.975 41.823 -4.568 1.00 47.62 195 SER A CA 1
ATOM 1546 C C . SER A 1 195 ? -10.454 41.993 -4.498 1.00 47.62 195 SER A C 1
ATOM 1548 O O . SER A 1 195 ? -9.941 42.369 -3.443 1.00 47.62 195 SER A O 1
ATOM 1550 N N . SER A 1 196 ? -9.782 41.805 -5.643 1.00 47.84 196 SER A N 1
ATOM 1551 C CA . SER A 1 196 ? -8.336 41.979 -5.924 1.00 47.84 196 SER A CA 1
ATOM 1552 C C . SER A 1 196 ? -7.410 41.010 -5.169 1.00 47.84 196 SER A C 1
ATOM 1554 O O . SER A 1 196 ? -7.544 40.823 -3.973 1.00 47.84 196 SER A O 1
ATOM 1556 N N . ASP A 1 197 ? -6.448 40.324 -5.779 1.00 41.47 197 ASP A N 1
ATOM 1557 C CA . ASP A 1 197 ? -5.461 40.832 -6.725 1.00 41.47 197 ASP A CA 1
ATOM 1558 C C . ASP A 1 197 ? -4.755 39.658 -7.438 1.00 41.47 197 ASP A C 1
ATOM 1560 O O . ASP A 1 197 ? -4.609 38.558 -6.902 1.00 41.47 197 ASP A O 1
ATOM 1564 N N . SER A 1 198 ? -4.341 39.903 -8.673 1.00 52.94 198 SER A N 1
ATOM 1565 C CA . SER A 1 198 ? -3.625 38.990 -9.558 1.00 52.94 198 SER A CA 1
ATOM 1566 C C . SER A 1 198 ? -2.137 38.920 -9.215 1.00 52.94 198 SER A C 1
ATOM 1568 O O . SER A 1 198 ? -1.473 39.953 -9.178 1.00 52.94 198 SER A O 1
ATOM 1570 N N . SER A 1 199 ? -1.559 37.723 -9.088 1.00 44.12 199 SER A N 1
ATOM 1571 C CA . SER A 1 199 ? -0.120 37.540 -9.329 1.00 44.12 199 SER A CA 1
ATOM 1572 C C . SER A 1 199 ? 0.208 36.135 -9.818 1.00 44.12 199 SER A C 1
ATOM 1574 O O . SER A 1 199 ? -0.077 35.129 -9.172 1.00 44.12 199 SER A O 1
ATOM 1576 N N . ASP A 1 200 ? 0.811 36.148 -10.995 1.00 45.62 200 ASP A N 1
ATOM 1577 C CA . ASP A 1 200 ? 1.540 35.110 -11.704 1.00 45.62 200 ASP A CA 1
ATOM 1578 C C . ASP A 1 200 ? 2.790 34.709 -10.899 1.00 45.62 200 ASP A C 1
ATOM 1580 O O . ASP A 1 200 ? 3.518 35.594 -10.447 1.00 45.62 200 ASP A O 1
ATOM 1584 N N . ASP A 1 201 ? 3.053 33.411 -10.700 1.00 34.59 201 ASP A N 1
ATOM 1585 C CA . ASP A 1 201 ? 4.366 32.979 -10.202 1.00 34.59 201 ASP A CA 1
ATOM 1586 C C . ASP A 1 201 ? 4.766 31.595 -10.738 1.00 34.59 201 ASP A C 1
ATOM 1588 O O . ASP A 1 201 ? 4.327 30.525 -10.297 1.00 34.59 201 ASP A O 1
ATOM 1592 N N . SER A 1 202 ? 5.609 31.648 -11.762 1.00 45.19 202 SER A N 1
ATOM 1593 C CA . SER A 1 202 ? 6.292 30.535 -12.401 1.00 45.19 202 SER A CA 1
ATOM 1594 C C . SER A 1 202 ? 7.578 30.195 -11.645 1.00 45.19 202 SER A C 1
ATOM 1596 O O . SER A 1 202 ? 8.560 30.930 -11.732 1.00 45.19 202 SER A O 1
ATOM 1598 N N . VAL A 1 203 ? 7.614 29.044 -10.965 1.00 37.31 203 VAL A N 1
ATOM 1599 C CA . VAL A 1 203 ? 8.825 28.555 -10.284 1.00 37.31 203 VAL A CA 1
ATOM 1600 C C . VAL A 1 203 ? 9.415 27.355 -11.025 1.00 37.31 203 VAL A C 1
ATOM 1602 O O . VAL A 1 203 ? 8.831 26.272 -11.080 1.00 37.31 203 VAL A O 1
ATOM 1605 N N . SER A 1 204 ? 10.605 27.566 -11.584 1.00 37.38 204 SER A N 1
ATOM 1606 C CA . SER A 1 204 ? 11.505 26.555 -12.138 1.00 37.38 204 SER A CA 1
ATOM 1607 C C . SER A 1 204 ? 12.165 25.722 -11.028 1.00 37.38 204 SER A C 1
ATOM 1609 O O . SER A 1 204 ? 12.843 26.280 -10.168 1.00 37.38 204 SER A O 1
ATOM 1611 N N . ASP A 1 205 ? 12.016 24.393 -11.072 1.00 31.30 205 ASP A N 1
ATOM 1612 C CA . ASP A 1 205 ? 12.740 23.439 -10.213 1.00 31.30 205 ASP A CA 1
ATOM 1613 C C . ASP A 1 205 ? 14.172 23.238 -10.761 1.00 31.30 205 ASP A C 1
ATOM 1615 O O . ASP A 1 205 ? 14.368 22.586 -11.790 1.00 31.30 205 ASP A O 1
ATOM 1619 N N . GLN A 1 206 ? 15.178 23.775 -10.064 1.00 38.19 206 GLN A N 1
ATOM 1620 C CA . GLN A 1 206 ? 16.571 23.332 -10.178 1.00 38.19 206 GLN A CA 1
ATOM 1621 C C . GLN A 1 206 ? 16.851 22.311 -9.068 1.00 38.19 206 GLN A C 1
ATOM 1623 O O . GLN A 1 206 ? 16.658 22.582 -7.885 1.00 38.19 206 GLN A O 1
ATOM 1628 N N . PHE A 1 207 ? 17.267 21.112 -9.475 1.00 35.34 207 PHE A N 1
ATOM 1629 C CA . PHE A 1 207 ? 17.811 20.084 -8.596 1.00 35.34 207 PHE A CA 1
ATOM 1630 C C . PHE A 1 207 ? 19.287 20.395 -8.344 1.00 35.34 207 PHE A C 1
ATOM 1632 O O . PHE A 1 207 ? 20.067 20.367 -9.293 1.00 35.34 207 PHE A O 1
ATOM 1639 N N . GLU A 1 208 ? 19.667 20.606 -7.085 1.00 41.41 208 GLU A N 1
ATOM 1640 C CA . GLU A 1 208 ? 21.044 20.382 -6.650 1.00 41.41 208 GLU A CA 1
ATOM 1641 C C . GLU A 1 208 ? 21.120 19.099 -5.821 1.00 41.41 208 GLU A C 1
ATOM 1643 O O . GLU A 1 208 ? 20.357 18.850 -4.884 1.00 41.41 208 GLU A O 1
ATOM 1648 N N . ASP A 1 209 ? 22.011 18.254 -6.319 1.00 39.53 209 ASP A N 1
ATOM 1649 C CA . ASP A 1 209 ? 22.484 16.975 -5.833 1.00 39.53 209 ASP A CA 1
ATOM 1650 C C . ASP A 1 209 ? 23.594 17.300 -4.832 1.00 39.53 209 ASP A C 1
ATOM 1652 O O . ASP A 1 209 ? 24.540 17.986 -5.210 1.00 39.53 209 ASP A O 1
ATOM 1656 N N . ASP A 1 210 ? 23.502 16.848 -3.581 1.00 34.28 210 ASP A N 1
ATOM 1657 C CA . ASP A 1 210 ? 24.689 16.850 -2.730 1.00 34.28 210 ASP A CA 1
ATOM 1658 C C . ASP A 1 210 ? 24.728 15.657 -1.779 1.00 34.28 210 ASP A C 1
ATOM 1660 O O . ASP A 1 210 ? 23.817 15.355 -0.999 1.00 34.28 210 ASP A O 1
ATOM 1664 N N . LEU A 1 211 ? 25.834 14.940 -1.928 1.00 39.44 211 LEU A N 1
ATOM 1665 C CA . LEU A 1 211 ? 26.148 13.644 -1.372 1.00 39.44 211 LEU A CA 1
ATOM 1666 C C . LEU A 1 211 ? 27.325 13.826 -0.407 1.00 39.44 211 LEU A C 1
ATOM 1668 O O . LEU A 1 211 ? 28.289 14.513 -0.716 1.00 39.44 211 LEU A O 1
ATOM 1672 N N . ALA A 1 212 ? 27.274 13.065 0.687 1.00 35.50 212 ALA A N 1
ATOM 1673 C CA . ALA A 1 212 ? 28.375 12.705 1.584 1.00 35.50 212 ALA A CA 1
ATOM 1674 C C . ALA A 1 212 ? 28.754 13.677 2.720 1.00 35.50 212 ALA A C 1
ATOM 1676 O O . ALA A 1 212 ? 29.521 14.615 2.555 1.00 35.50 212 ALA A O 1
ATOM 1677 N N . HIS A 1 213 ? 28.444 13.248 3.949 1.00 37.34 213 HIS A N 1
ATOM 1678 C CA . HIS A 1 213 ? 29.481 13.195 4.977 1.00 37.34 213 HIS A CA 1
ATOM 1679 C C . HIS A 1 213 ? 29.379 11.917 5.820 1.00 37.34 213 HIS A C 1
ATOM 1681 O O . HIS A 1 213 ? 28.335 11.564 6.363 1.00 37.34 213 HIS A O 1
ATOM 1687 N N . LYS A 1 214 ? 30.512 11.209 5.856 1.00 36.88 214 LYS A N 1
ATOM 1688 C CA . LYS A 1 214 ? 30.832 10.015 6.643 1.00 36.88 214 LYS A CA 1
ATOM 1689 C C . LYS A 1 214 ? 30.673 10.274 8.142 1.00 36.88 214 LYS A C 1
ATOM 1691 O O . LYS A 1 214 ? 31.246 11.247 8.617 1.00 36.88 214 LYS A O 1
ATOM 1696 N N . GLN A 1 215 ? 30.112 9.318 8.880 1.00 34.91 215 GLN A N 1
ATOM 1697 C CA . GLN A 1 215 ? 30.624 8.970 10.207 1.00 34.91 215 GLN A CA 1
ATOM 1698 C C . GLN A 1 215 ? 30.645 7.448 10.375 1.00 34.91 215 GLN A C 1
ATOM 1700 O O . GLN A 1 215 ? 29.639 6.755 10.261 1.00 34.91 215 GLN A O 1
ATOM 1705 N N . SER A 1 216 ? 31.867 6.967 10.568 1.00 35.47 216 SER A N 1
ATOM 1706 C CA . SER A 1 216 ? 32.264 5.652 11.044 1.00 35.47 216 SER A CA 1
ATOM 1707 C C . SER A 1 216 ? 31.702 5.398 12.439 1.00 35.47 216 SER A C 1
ATOM 1709 O O . SER A 1 216 ? 31.890 6.235 13.321 1.00 35.47 216 SER A O 1
ATOM 1711 N N . PHE A 1 217 ? 31.097 4.234 12.658 1.00 32.41 217 PHE A N 1
ATOM 1712 C CA . PHE A 1 217 ? 30.929 3.705 14.006 1.00 32.41 217 PHE A CA 1
ATOM 1713 C C . PHE A 1 217 ? 31.271 2.217 14.018 1.00 32.41 217 PHE A C 1
ATOM 1715 O O . PHE A 1 217 ? 30.848 1.457 13.145 1.00 32.41 217 PHE A O 1
ATOM 1722 N N . GLU A 1 218 ? 32.137 1.872 14.963 1.00 30.12 218 GLU A N 1
ATOM 1723 C CA . GLU A 1 218 ? 32.792 0.585 15.142 1.00 30.12 218 GLU A CA 1
ATOM 1724 C C . GLU A 1 218 ? 31.807 -0.558 15.369 1.00 30.12 218 GLU A C 1
ATOM 1726 O O . GLU A 1 218 ? 30.799 -0.438 16.061 1.00 30.12 218 GLU A O 1
ATOM 1731 N N . SER A 1 219 ? 32.148 -1.693 14.767 1.00 30.47 219 SER A N 1
ATOM 1732 C CA . SER A 1 219 ? 31.502 -2.978 14.983 1.00 30.47 219 SER A CA 1
ATOM 1733 C C . SER A 1 219 ? 32.184 -3.667 16.160 1.00 30.47 219 SER A C 1
ATOM 1735 O O . SER A 1 219 ? 33.344 -4.057 16.050 1.00 30.47 219 SER A O 1
ATOM 1737 N N . THR A 1 220 ? 31.470 -3.841 17.270 1.00 28.95 220 THR A N 1
ATOM 1738 C CA . THR A 1 220 ? 31.865 -4.790 18.313 1.00 28.95 220 THR A CA 1
ATOM 1739 C C . THR A 1 220 ? 31.125 -6.094 18.062 1.00 28.95 220 THR A C 1
ATOM 1741 O O . THR A 1 220 ? 29.899 -6.165 18.089 1.00 28.95 220 THR A O 1
ATOM 1744 N N . SER A 1 221 ? 31.912 -7.104 17.724 1.00 34.91 221 SER A N 1
ATOM 1745 C CA . SER A 1 221 ? 31.531 -8.492 17.530 1.00 34.91 221 SER A CA 1
ATOM 1746 C C . SER A 1 221 ? 31.187 -9.150 18.861 1.00 34.91 221 SER A C 1
ATOM 1748 O O . SER A 1 221 ? 32.061 -9.233 19.722 1.00 34.91 221 SER A O 1
ATOM 1750 N N . GLU A 1 222 ? 29.990 -9.716 18.986 1.00 35.44 222 GLU A N 1
ATOM 1751 C CA . GLU A 1 222 ? 29.739 -10.784 19.951 1.00 35.44 222 GLU A CA 1
ATOM 1752 C C . GLU A 1 222 ? 29.031 -11.964 19.284 1.00 35.44 222 GLU A C 1
ATOM 1754 O O . GLU A 1 222 ? 28.124 -11.837 18.463 1.00 35.44 222 GLU A O 1
ATOM 1759 N N . SER A 1 223 ? 29.584 -13.122 19.611 1.00 34.97 223 SER A N 1
ATOM 1760 C CA . SER A 1 223 ? 29.360 -14.463 19.100 1.00 34.97 223 SER A CA 1
ATOM 1761 C C . SER A 1 223 ? 27.976 -15.015 19.426 1.00 34.97 223 SER A C 1
ATOM 1763 O O . SER A 1 223 ? 27.540 -14.949 20.572 1.00 34.97 223 SER A O 1
ATOM 1765 N N . SER A 1 224 ? 27.347 -15.686 18.463 1.00 32.75 224 SER A N 1
ATOM 1766 C CA . SER A 1 224 ? 26.196 -16.560 18.708 1.00 32.75 224 SER A CA 1
ATOM 1767 C C . SER A 1 224 ? 26.662 -18.015 18.673 1.00 32.75 224 SER A C 1
ATOM 1769 O O . SER A 1 224 ? 27.049 -18.514 17.618 1.00 32.75 224 SER A O 1
ATOM 1771 N N . SER A 1 225 ? 26.633 -18.693 19.821 1.00 35.88 225 SER A N 1
ATOM 1772 C CA . SER A 1 225 ? 26.642 -20.154 19.873 1.00 35.88 225 SER A CA 1
ATOM 1773 C C . SER A 1 225 ? 25.209 -20.672 19.822 1.00 35.88 225 SER A C 1
ATOM 1775 O O . SER A 1 225 ? 24.342 -20.195 20.554 1.00 35.88 225 SER A O 1
ATOM 1777 N N . GLU A 1 226 ? 24.990 -21.677 18.984 1.00 39.34 226 GLU A N 1
ATOM 1778 C CA . GLU A 1 226 ? 23.777 -22.485 18.924 1.00 39.34 226 GLU A CA 1
ATOM 1779 C C . GLU A 1 226 ? 23.523 -23.225 20.245 1.00 39.34 226 GLU A C 1
ATOM 1781 O O . GLU A 1 226 ? 24.452 -23.682 20.913 1.00 39.34 226 GLU A O 1
ATOM 1786 N N . GLY A 1 227 ? 22.249 -23.403 20.595 1.00 30.92 227 GLY A N 1
ATOM 1787 C CA . GLY A 1 227 ? 21.865 -24.218 21.741 1.00 30.92 227 GLY A CA 1
ATOM 1788 C C . GLY A 1 227 ? 20.359 -24.304 21.944 1.00 30.92 227 GLY A C 1
ATOM 1789 O O . GLY A 1 227 ? 19.797 -23.597 22.770 1.00 30.92 227 GLY A O 1
ATOM 1790 N N . ALA A 1 228 ? 19.709 -25.211 21.217 1.00 47.38 228 ALA A N 1
ATOM 1791 C CA . ALA A 1 228 ? 18.364 -25.684 21.526 1.00 47.38 228 ALA A CA 1
ATOM 1792 C C . ALA A 1 228 ? 18.305 -26.318 22.933 1.00 47.38 228 ALA A C 1
ATOM 1794 O O . ALA A 1 228 ? 19.090 -27.224 23.218 1.00 47.38 228 ALA A O 1
ATOM 1795 N N . LYS A 1 229 ? 17.376 -25.824 23.771 1.00 38.53 229 LYS A N 1
ATOM 1796 C CA . LYS A 1 229 ? 16.814 -26.320 25.061 1.00 38.53 229 LYS A CA 1
ATOM 1797 C C . LYS A 1 229 ? 16.175 -25.072 25.710 1.00 38.53 229 LYS A C 1
ATOM 1799 O O . LYS A 1 229 ? 16.839 -24.057 25.767 1.00 38.53 229 LYS A O 1
ATOM 1804 N N . ASN A 1 230 ? 14.943 -24.967 26.198 1.00 36.72 230 ASN A N 1
ATOM 1805 C CA . ASN A 1 230 ? 14.002 -25.907 26.779 1.00 36.72 230 ASN A CA 1
ATOM 1806 C C . ASN A 1 230 ? 12.590 -25.293 26.727 1.00 36.72 230 ASN A C 1
ATOM 1808 O O . ASN A 1 230 ? 12.388 -24.116 27.010 1.00 36.72 230 ASN A O 1
ATOM 1812 N N . THR A 1 231 ? 11.590 -26.135 26.507 1.00 44.53 231 THR A N 1
ATOM 1813 C CA . THR A 1 231 ? 10.209 -25.941 26.958 1.00 44.53 231 THR A CA 1
ATOM 1814 C C . THR A 1 231 ? 10.162 -25.712 28.475 1.00 44.53 231 THR A C 1
ATOM 1816 O O . THR A 1 231 ? 10.228 -26.693 29.218 1.00 44.53 231 THR A O 1
ATOM 1819 N N . LYS A 1 232 ? 10.094 -24.447 28.928 1.00 42.12 232 LYS A N 1
ATOM 1820 C CA . LYS A 1 232 ? 9.484 -23.973 30.202 1.00 42.12 232 LYS A CA 1
ATOM 1821 C C . LYS A 1 232 ? 9.693 -22.470 30.483 1.00 42.12 232 LYS A C 1
ATOM 1823 O O . LYS A 1 232 ? 9.707 -22.060 31.638 1.00 42.12 232 LYS A O 1
ATOM 1828 N N . GLU A 1 233 ? 9.786 -21.628 29.460 1.00 42.44 233 GLU A N 1
ATOM 1829 C CA . GLU A 1 233 ? 9.672 -20.180 29.653 1.00 42.44 233 GLU A CA 1
ATOM 1830 C C . GLU A 1 233 ? 8.267 -19.741 29.262 1.00 42.44 233 GLU A C 1
ATOM 1832 O O . GLU A 1 233 ? 7.877 -19.749 28.094 1.00 42.44 233 GLU A O 1
ATOM 1837 N N . HIS A 1 234 ? 7.468 -19.377 30.264 1.00 54.75 234 HIS A N 1
ATOM 1838 C CA . HIS A 1 234 ? 6.321 -18.526 30.004 1.00 54.75 234 HIS A CA 1
ATOM 1839 C C . HIS A 1 234 ? 6.874 -17.220 29.434 1.00 54.75 234 HIS A C 1
ATOM 1841 O O . HIS A 1 234 ? 7.448 -16.435 30.186 1.00 54.75 234 HIS A O 1
ATOM 1847 N N . SER A 1 235 ? 6.718 -17.016 28.119 1.00 85.62 235 SER A N 1
ATOM 1848 C CA . SER A 1 235 ? 6.991 -15.731 27.466 1.00 85.62 235 SER A CA 1
ATOM 1849 C C . SER A 1 235 ? 6.476 -14.599 28.357 1.00 85.62 235 SER A C 1
ATOM 1851 O O . SER A 1 235 ? 5.365 -14.695 28.892 1.00 85.62 235 SER A O 1
ATOM 1853 N N . VAL A 1 236 ? 7.286 -13.553 28.542 1.00 92.81 236 VAL A N 1
ATOM 1854 C CA . VAL A 1 236 ? 6.959 -12.363 29.346 1.00 92.81 236 VAL A CA 1
ATOM 1855 C C . VAL A 1 236 ? 5.550 -11.850 29.019 1.00 92.81 236 VAL A C 1
ATOM 1857 O O . VAL A 1 236 ? 4.804 -11.478 29.923 1.00 92.81 236 VAL A O 1
ATOM 1860 N N . ALA A 1 237 ? 5.128 -11.973 27.757 1.00 93.19 237 ALA A N 1
ATOM 1861 C CA . ALA A 1 237 ? 3.774 -11.693 27.291 1.00 93.19 237 ALA A CA 1
ATOM 1862 C C . ALA A 1 237 ? 2.673 -12.435 28.084 1.00 93.19 237 ALA A C 1
ATOM 1864 O O . ALA A 1 237 ? 1.730 -11.813 28.569 1.00 93.19 237 ALA A O 1
ATOM 1865 N N . ASN A 1 238 ? 2.804 -13.746 28.308 1.00 93.94 238 ASN A N 1
ATOM 1866 C CA . ASN A 1 238 ? 1.817 -14.532 29.063 1.00 93.94 238 ASN A CA 1
ATOM 1867 C C . ASN A 1 238 ? 1.742 -14.115 30.536 1.00 93.94 238 ASN A C 1
ATOM 1869 O O . ASN A 1 238 ? 0.670 -14.151 31.141 1.00 93.94 238 ASN A O 1
ATOM 1873 N N . ARG A 1 239 ? 2.875 -13.705 31.115 1.00 95.94 239 ARG A N 1
ATOM 1874 C CA . ARG A 1 239 ? 2.926 -13.209 32.494 1.00 95.94 239 ARG A CA 1
ATOM 1875 C C . ARG A 1 239 ? 2.283 -11.824 32.600 1.00 95.94 239 ARG A C 1
ATOM 1877 O O . ARG A 1 239 ? 1.520 -11.600 33.533 1.00 95.94 239 ARG A O 1
ATOM 1884 N N . ILE A 1 240 ? 2.503 -10.941 31.620 1.00 96.75 240 ILE A N 1
ATOM 1885 C CA . ILE A 1 240 ? 1.794 -9.653 31.513 1.00 96.75 240 ILE A CA 1
ATOM 1886 C C . ILE A 1 240 ? 0.282 -9.887 31.459 1.00 96.75 240 ILE A C 1
ATOM 1888 O O . ILE A 1 240 ? -0.453 -9.283 32.236 1.00 96.75 240 ILE A O 1
ATOM 1892 N N . LEU A 1 241 ? -0.186 -10.800 30.601 1.00 96.00 241 LEU A N 1
ATOM 1893 C CA . LEU A 1 241 ? -1.612 -11.122 30.504 1.00 96.00 241 LEU A CA 1
ATOM 1894 C C . LEU A 1 241 ? -2.174 -11.637 31.835 1.00 96.00 241 LEU A C 1
ATOM 1896 O O . LEU A 1 241 ? -3.270 -11.239 32.211 1.00 96.00 241 LEU A O 1
ATOM 1900 N N . ALA A 1 242 ? -1.434 -12.476 32.568 1.00 95.50 242 ALA A N 1
ATOM 1901 C CA . ALA A 1 242 ? -1.856 -12.958 33.884 1.00 95.50 242 ALA A CA 1
ATOM 1902 C C . ALA A 1 242 ? -1.992 -11.821 34.910 1.00 95.50 242 ALA A C 1
ATOM 1904 O O . ALA A 1 242 ? -2.987 -11.771 35.626 1.00 95.50 242 ALA A O 1
ATOM 1905 N N . VAL A 1 243 ? -1.042 -10.882 34.937 1.00 96.56 243 VAL A N 1
ATOM 1906 C CA . VAL A 1 243 ? -1.074 -9.725 35.847 1.00 96.56 243 VAL A CA 1
ATOM 1907 C C . VAL A 1 243 ? -2.215 -8.760 35.498 1.00 96.56 243 VAL A C 1
ATOM 1909 O O . VAL A 1 243 ? -2.859 -8.213 36.392 1.00 96.56 243 VAL A O 1
ATOM 1912 N N . LEU A 1 244 ? -2.502 -8.576 34.207 1.00 96.56 244 LEU A N 1
ATOM 1913 C CA . LEU A 1 244 ? -3.590 -7.717 33.733 1.00 96.56 244 LEU A CA 1
ATOM 1914 C C . LEU A 1 244 ? -4.990 -8.335 33.900 1.00 96.56 244 LEU A C 1
ATOM 1916 O O . LEU A 1 244 ? -5.977 -7.629 33.709 1.00 96.56 244 LEU A O 1
ATOM 1920 N N . ARG A 1 245 ? -5.104 -9.623 34.273 1.00 94.69 245 ARG A N 1
ATOM 1921 C CA . ARG A 1 245 ? -6.393 -10.232 34.669 1.00 94.69 245 ARG A CA 1
ATOM 1922 C C . ARG A 1 245 ? -6.911 -9.702 35.997 1.00 94.69 245 ARG A C 1
ATOM 1924 O O . ARG A 1 245 ? -8.117 -9.728 36.208 1.00 94.69 245 ARG A O 1
ATOM 1931 N N . GLU A 1 246 ? -6.020 -9.262 36.880 1.00 92.44 246 GLU A N 1
ATOM 1932 C CA . GLU A 1 246 ? -6.396 -8.763 38.205 1.00 92.44 246 GLU A CA 1
ATOM 1933 C C . GLU A 1 246 ? -6.869 -7.311 38.146 1.00 92.44 246 GLU A C 1
ATOM 1935 O O . GLU A 1 246 ? -7.895 -6.965 38.724 1.00 92.44 246 GLU A O 1
ATOM 1940 N N . SER A 1 247 ? -6.109 -6.450 37.465 1.00 94.12 247 SER A N 1
ATOM 1941 C CA . SER A 1 247 ? -6.405 -5.025 37.361 1.00 94.12 247 SER A CA 1
ATOM 1942 C C . SER A 1 247 ? -5.637 -4.380 36.213 1.00 94.12 247 SER A C 1
ATOM 1944 O O . SER A 1 247 ? -4.596 -4.879 35.780 1.00 94.12 247 SER A O 1
ATOM 1946 N N . ALA A 1 248 ? -6.098 -3.208 35.774 1.00 95.88 248 ALA A N 1
ATOM 1947 C CA . ALA A 1 248 ? -5.314 -2.372 34.878 1.00 95.88 248 ALA A CA 1
ATOM 1948 C C . ALA A 1 248 ? -4.042 -1.875 35.580 1.00 95.88 248 ALA A C 1
ATOM 1950 O O . ALA A 1 248 ? -4.129 -1.364 36.700 1.00 95.88 248 ALA A O 1
ATOM 1951 N N . LYS A 1 249 ? -2.880 -2.000 34.927 1.00 97.69 249 LYS A N 1
ATOM 1952 C CA . LYS A 1 249 ? -1.579 -1.613 35.503 1.00 97.69 249 LYS A CA 1
ATOM 1953 C C . LYS A 1 249 ? -0.762 -0.722 34.569 1.00 97.69 249 LYS A C 1
ATOM 1955 O O . LYS A 1 249 ? -0.925 -0.783 33.347 1.00 97.69 249 LYS A O 1
ATOM 1960 N N . SER A 1 250 ? 0.081 0.140 35.135 1.00 97.56 250 SER A N 1
ATOM 1961 C CA . SER A 1 250 ? 1.073 0.930 34.389 1.00 97.56 250 SER A CA 1
ATOM 1962 C C . SER A 1 250 ? 2.283 0.079 33.979 1.00 97.56 250 SER A C 1
ATOM 1964 O O . SER A 1 250 ? 2.444 -1.053 34.432 1.00 97.56 250 SER A O 1
ATOM 1966 N N . VAL A 1 251 ? 3.151 0.622 33.118 1.00 97.19 251 VAL A N 1
ATOM 1967 C CA . VAL A 1 251 ? 4.411 -0.047 32.731 1.00 97.19 251 VAL A CA 1
ATOM 1968 C C . VAL A 1 251 ? 5.293 -0.298 33.956 1.00 97.19 251 VAL A C 1
ATOM 1970 O O . VAL A 1 251 ? 5.793 -1.408 34.115 1.00 97.19 251 VAL A O 1
ATOM 1973 N N . ASP A 1 252 ? 5.407 0.686 34.850 1.00 97.06 252 ASP A N 1
ATOM 1974 C CA . ASP A 1 252 ? 6.203 0.581 36.078 1.00 97.06 252 ASP A CA 1
ATOM 1975 C C . ASP A 1 252 ? 5.659 -0.506 37.013 1.00 97.06 252 ASP A C 1
ATOM 1977 O O . ASP A 1 252 ? 6.411 -1.319 37.545 1.00 97.06 252 ASP A O 1
ATOM 1981 N N . GLU A 1 253 ? 4.333 -0.570 37.175 1.00 97.62 253 GLU A N 1
ATOM 1982 C CA . GLU A 1 253 ? 3.665 -1.592 37.989 1.00 97.62 253 GLU A CA 1
ATOM 1983 C C . GLU A 1 253 ? 3.839 -2.995 37.391 1.00 97.62 253 GLU A C 1
ATOM 1985 O O . GLU A 1 253 ? 3.999 -3.964 38.133 1.00 97.62 253 GLU A O 1
ATOM 1990 N N . LEU A 1 254 ? 3.833 -3.116 36.058 1.00 97.56 254 LEU A N 1
ATOM 1991 C CA . LEU A 1 254 ? 4.088 -4.375 35.358 1.00 97.56 254 LEU A CA 1
ATOM 1992 C C . LEU A 1 254 ? 5.555 -4.799 35.473 1.00 97.56 254 LEU A C 1
ATOM 1994 O O . LEU A 1 254 ? 5.818 -5.960 35.772 1.00 97.56 254 LEU A O 1
ATOM 1998 N N . SER A 1 255 ? 6.503 -3.876 35.293 1.00 97.44 255 SER A N 1
ATOM 1999 C CA . SER A 1 255 ? 7.936 -4.133 35.484 1.00 97.44 255 SER A CA 1
ATOM 2000 C C . SER A 1 255 ? 8.226 -4.590 36.913 1.00 97.44 255 SER A C 1
ATOM 2002 O O . SER A 1 255 ? 8.869 -5.623 37.106 1.00 97.44 255 SER A O 1
ATOM 2004 N N . LEU A 1 256 ? 7.640 -3.920 37.909 1.00 97.38 256 LEU A N 1
ATOM 2005 C CA . LEU A 1 256 ? 7.785 -4.283 39.316 1.00 97.38 256 LEU A CA 1
ATOM 2006 C C . LEU A 1 256 ? 7.122 -5.629 39.652 1.00 97.38 256 LEU A C 1
ATOM 2008 O O . LEU A 1 256 ? 7.715 -6.437 40.361 1.00 97.38 256 LEU A O 1
ATOM 2012 N N . ALA A 1 257 ? 5.922 -5.903 39.129 1.00 96.69 257 ALA A N 1
ATOM 2013 C CA . ALA A 1 257 ? 5.217 -7.166 39.372 1.00 96.69 257 ALA A CA 1
ATOM 2014 C C . ALA A 1 257 ? 5.893 -8.373 38.700 1.00 96.69 257 ALA A C 1
ATOM 2016 O O . ALA A 1 257 ? 5.799 -9.496 39.195 1.00 96.69 257 ALA A O 1
ATOM 2017 N N . LEU A 1 258 ? 6.552 -8.156 37.562 1.00 96.19 258 LEU A N 1
ATOM 2018 C CA . LEU A 1 258 ? 7.211 -9.210 36.795 1.00 96.19 258 LEU A CA 1
ATOM 2019 C C . LEU A 1 258 ? 8.691 -9.370 37.165 1.00 96.19 258 LEU A C 1
ATOM 2021 O O . LEU A 1 258 ? 9.260 -10.427 36.896 1.00 96.19 258 LEU A O 1
ATOM 2025 N N . GLY A 1 259 ? 9.308 -8.366 37.790 1.00 96.00 259 GLY A N 1
ATOM 2026 C CA . GLY A 1 259 ? 10.754 -8.339 38.014 1.00 96.00 259 GLY A CA 1
ATOM 2027 C C . GLY A 1 259 ? 11.547 -8.283 36.704 1.00 96.00 259 GLY A C 1
ATOM 2028 O O . GLY A 1 259 ? 12.654 -8.805 36.641 1.00 96.00 259 GLY A O 1
ATOM 2029 N N . GLU A 1 260 ? 10.957 -7.703 35.658 1.00 96.69 260 GLU A N 1
ATOM 2030 C CA . GLU A 1 260 ? 11.538 -7.605 34.317 1.00 96.69 260 GLU A CA 1
ATOM 2031 C C . GLU A 1 260 ? 11.946 -6.164 34.016 1.00 96.69 260 GLU A C 1
ATOM 2033 O O . GLU A 1 260 ? 11.320 -5.219 34.504 1.00 96.69 260 GLU A O 1
ATOM 2038 N N . ASP A 1 261 ? 12.958 -5.993 33.164 1.00 95.88 261 ASP A N 1
ATOM 2039 C CA . ASP A 1 261 ? 13.372 -4.671 32.691 1.00 95.88 261 ASP A CA 1
ATOM 2040 C C . ASP A 1 261 ? 12.233 -3.952 31.950 1.00 95.88 261 ASP A C 1
ATOM 2042 O O . ASP A 1 261 ? 11.481 -4.554 31.173 1.00 95.88 261 ASP A O 1
ATOM 2046 N N . GLU A 1 262 ? 12.136 -2.638 32.159 1.00 95.81 262 GLU A N 1
ATOM 2047 C CA . GLU A 1 262 ? 11.091 -1.794 31.576 1.00 95.81 262 GLU A CA 1
ATOM 2048 C C . GLU A 1 262 ? 11.056 -1.906 30.043 1.00 95.81 262 GLU A C 1
ATOM 2050 O O . GLU A 1 262 ? 9.979 -1.939 29.443 1.00 95.81 262 GLU A O 1
ATOM 2055 N N . ARG A 1 263 ? 12.216 -2.048 29.382 1.00 90.69 263 ARG A N 1
ATOM 2056 C CA . ARG A 1 263 ? 12.278 -2.180 27.919 1.00 90.69 263 ARG A CA 1
ATOM 2057 C C . ARG A 1 263 ? 11.666 -3.495 27.456 1.00 90.69 263 ARG A C 1
ATOM 2059 O O . ARG A 1 263 ? 10.911 -3.496 26.487 1.00 90.69 263 ARG A O 1
ATOM 2066 N N . THR A 1 264 ? 11.950 -4.597 28.147 1.00 91.94 264 THR A N 1
ATOM 2067 C CA . THR A 1 264 ? 11.388 -5.921 27.831 1.00 91.94 264 THR A CA 1
ATOM 2068 C C . THR A 1 264 ? 9.870 -5.923 27.995 1.00 91.94 264 THR A C 1
ATOM 2070 O O . THR A 1 264 ? 9.143 -6.444 27.141 1.00 91.94 264 THR A O 1
ATOM 2073 N N . VAL A 1 265 ? 9.379 -5.277 29.057 1.00 96.50 265 VAL A N 1
ATOM 2074 C CA . VAL A 1 265 ? 7.944 -5.097 29.302 1.00 96.50 265 VAL A CA 1
ATOM 2075 C C . VAL A 1 265 ? 7.311 -4.236 28.211 1.00 96.50 265 VAL A C 1
ATOM 2077 O O . VAL A 1 265 ? 6.292 -4.632 27.654 1.00 96.50 265 VAL A O 1
ATOM 2080 N N . LEU A 1 266 ? 7.922 -3.111 27.829 1.00 94.38 266 LEU A N 1
ATOM 2081 C CA . LEU A 1 266 ? 7.422 -2.240 26.758 1.00 94.38 266 LEU A CA 1
ATOM 2082 C C . LEU A 1 266 ? 7.365 -2.938 25.395 1.00 94.38 266 LEU A C 1
ATOM 2084 O O . LEU A 1 266 ? 6.383 -2.769 24.667 1.00 94.38 266 LEU A O 1
ATOM 2088 N N . VAL A 1 267 ? 8.388 -3.724 25.045 1.00 91.38 267 VAL A N 1
ATOM 2089 C CA . VAL A 1 267 ? 8.398 -4.524 23.809 1.00 91.38 267 VAL A CA 1
ATOM 2090 C C . VAL A 1 267 ? 7.239 -5.519 23.828 1.00 91.38 267 VAL A C 1
ATOM 2092 O O . VAL A 1 267 ? 6.431 -5.526 22.901 1.00 91.38 267 VAL A O 1
ATOM 2095 N N . SER A 1 268 ? 7.087 -6.267 24.922 1.00 94.81 268 SER A N 1
ATOM 2096 C CA . SER A 1 268 ? 6.027 -7.271 25.070 1.00 94.81 268 SER A CA 1
ATOM 2097 C C . SER A 1 268 ? 4.623 -6.648 25.086 1.00 94.81 268 SER A C 1
ATOM 2099 O O . SER A 1 268 ? 3.709 -7.163 24.450 1.00 94.81 268 SER A O 1
ATOM 2101 N N . ILE A 1 269 ? 4.438 -5.505 25.756 1.00 95.44 269 ILE A N 1
ATOM 2102 C CA . ILE A 1 269 ? 3.189 -4.725 25.728 1.00 95.44 269 ILE A CA 1
ATOM 2103 C C . ILE A 1 269 ? 2.879 -4.281 24.303 1.00 95.44 269 ILE A C 1
ATOM 2105 O O . ILE A 1 269 ? 1.742 -4.400 23.862 1.00 95.44 269 ILE A O 1
ATOM 2109 N N . THR A 1 270 ? 3.876 -3.785 23.569 1.00 86.00 270 THR A N 1
ATOM 2110 C CA . THR A 1 270 ? 3.682 -3.354 22.181 1.00 86.00 270 THR A CA 1
ATOM 2111 C C . THR A 1 270 ? 3.248 -4.530 21.308 1.00 86.00 270 THR A C 1
ATOM 2113 O O . THR A 1 270 ? 2.376 -4.371 20.458 1.00 86.00 270 THR A O 1
ATOM 2116 N N . GLU A 1 271 ? 3.817 -5.718 21.508 1.00 82.31 271 GLU A N 1
ATOM 2117 C CA . GLU A 1 271 ? 3.411 -6.934 20.795 1.00 82.31 271 GLU A CA 1
ATOM 2118 C C . GLU A 1 271 ? 1.980 -7.357 21.146 1.00 82.31 271 GLU A C 1
ATOM 2120 O O . GLU A 1 271 ? 1.157 -7.482 20.239 1.00 82.31 271 GLU A O 1
ATOM 2125 N N . LEU A 1 272 ? 1.638 -7.438 22.435 1.00 90.50 272 LEU A N 1
ATOM 2126 C CA . LEU A 1 272 ? 0.290 -7.770 22.913 1.00 90.50 272 LEU A CA 1
ATOM 2127 C C . LEU A 1 272 ? -0.772 -6.748 22.472 1.00 90.50 272 LEU A C 1
ATOM 2129 O O . LEU A 1 272 ? -1.893 -7.111 22.108 1.00 90.50 272 LEU A O 1
ATOM 2133 N N . GLU A 1 273 ? -0.434 -5.456 22.486 1.00 87.19 273 GLU A N 1
ATOM 2134 C CA . GLU A 1 273 ? -1.295 -4.385 21.980 1.00 87.19 273 GLU A CA 1
ATOM 2135 C C . GLU A 1 273 ? -1.489 -4.558 20.476 1.00 87.19 273 GLU A C 1
ATOM 2137 O O . GLU A 1 273 ? -2.606 -4.408 19.978 1.00 87.19 273 GLU A O 1
ATOM 2142 N N . LEU A 1 274 ? -0.428 -4.907 19.737 1.00 64.31 274 LEU A N 1
ATOM 2143 C CA . LEU A 1 274 ? -0.481 -5.172 18.301 1.00 64.31 274 LEU A CA 1
ATOM 2144 C C . LEU A 1 274 ? -1.340 -6.391 17.954 1.00 64.31 274 LEU A C 1
ATOM 2146 O O . LEU A 1 274 ? -2.125 -6.283 17.009 1.00 64.31 274 LEU A O 1
ATOM 2150 N N . GLU A 1 275 ? -1.275 -7.453 18.750 1.00 75.62 275 GLU A N 1
ATOM 2151 C CA . GLU A 1 275 ? -2.141 -8.639 18.679 1.00 75.62 275 GLU A CA 1
ATOM 2152 C C . GLU A 1 275 ? -3.589 -8.349 19.103 1.00 75.62 275 GLU A C 1
ATOM 2154 O O . GLU A 1 275 ? -4.506 -9.072 18.724 1.00 75.62 275 GLU A O 1
ATOM 2159 N N . GLY A 1 276 ? -3.820 -7.245 19.820 1.00 75.94 276 GLY A N 1
ATOM 2160 C CA . GLY A 1 276 ? -5.151 -6.822 20.255 1.00 75.94 276 GLY A CA 1
ATOM 2161 C C . GLY A 1 276 ? -5.657 -7.558 21.495 1.00 75.94 276 GLY A C 1
ATOM 2162 O O . GLY A 1 276 ? -6.865 -7.575 21.728 1.00 75.94 276 GLY A O 1
ATOM 2163 N N . LEU A 1 277 ? -4.747 -8.151 22.274 1.00 85.06 277 LEU A N 1
ATOM 2164 C CA . LEU A 1 277 ? -5.048 -8.840 23.533 1.00 85.06 277 LEU A CA 1
ATOM 2165 C C . LEU A 1 277 ? -5.192 -7.857 24.707 1.00 85.06 277 LEU A C 1
ATOM 2167 O O . LEU A 1 277 ? -5.937 -8.110 25.654 1.00 85.06 277 LEU A O 1
ATOM 2171 N N . ILE A 1 278 ? -4.513 -6.712 24.621 1.00 94.06 278 ILE A N 1
ATOM 2172 C CA . ILE A 1 278 ? -4.580 -5.618 25.597 1.00 94.06 278 ILE A CA 1
ATOM 2173 C C . ILE A 1 278 ? -4.880 -4.292 24.895 1.00 94.06 278 ILE A C 1
ATOM 2175 O O . ILE A 1 278 ? -4.644 -4.143 23.693 1.00 94.06 278 ILE A O 1
ATOM 2179 N N . PHE A 1 279 ? -5.361 -3.310 25.649 1.00 89.31 279 PHE A N 1
ATOM 2180 C CA . PHE A 1 279 ? -5.545 -1.938 25.180 1.00 89.31 279 PHE A CA 1
ATOM 2181 C C . PHE A 1 279 ? -5.022 -0.931 26.204 1.00 89.31 279 PHE A C 1
ATOM 2183 O O . PHE A 1 279 ? -4.928 -1.218 27.400 1.00 89.31 279 PHE A O 1
ATOM 2190 N N . ARG A 1 280 ? -4.663 0.261 25.721 1.00 89.38 280 ARG A N 1
ATOM 2191 C CA . ARG A 1 280 ? -4.156 1.354 26.552 1.00 89.38 280 ARG A CA 1
ATOM 2192 C C . ARG A 1 280 ? -5.311 2.202 27.091 1.00 89.38 280 ARG A C 1
ATOM 2194 O O . ARG A 1 280 ? -6.145 2.685 26.331 1.00 89.38 280 ARG A O 1
ATOM 2201 N N . LEU A 1 281 ? -5.307 2.419 28.398 1.00 87.19 281 LEU A N 1
ATOM 2202 C CA . LEU A 1 281 ? -6.183 3.322 29.135 1.00 87.19 281 LEU A CA 1
ATOM 2203 C C . LEU A 1 281 ? -5.522 4.696 29.340 1.00 87.19 281 LEU A C 1
ATOM 2205 O O . LEU A 1 281 ? -4.311 4.879 29.168 1.00 87.19 281 LEU A O 1
ATOM 2209 N N . GLY A 1 282 ? -6.327 5.679 29.749 1.00 76.31 282 GLY A N 1
ATOM 2210 C CA . GLY A 1 282 ? -5.825 6.978 30.198 1.00 76.31 282 GLY A CA 1
ATOM 2211 C C . GLY A 1 282 ? -4.809 6.838 31.340 1.00 76.31 282 GLY A C 1
ATOM 2212 O O . GLY A 1 282 ? -4.901 5.934 32.167 1.00 76.31 282 GLY A O 1
ATOM 2213 N N . GLY A 1 283 ? -3.812 7.726 31.373 1.00 86.81 283 GLY A N 1
ATOM 2214 C CA . GLY A 1 283 ? -2.771 7.706 32.409 1.00 86.81 283 GLY A CA 1
ATOM 2215 C C . GLY A 1 283 ? -1.685 6.639 32.219 1.00 86.81 283 GLY A C 1
ATOM 2216 O O . GLY A 1 283 ? -0.981 6.329 33.171 1.00 86.81 283 GLY A O 1
ATOM 2217 N N . GLY A 1 284 ? -1.538 6.070 31.015 1.00 89.19 284 GLY A N 1
ATOM 2218 C CA . GLY A 1 284 ? -0.449 5.130 30.704 1.00 89.19 284 GLY A CA 1
ATOM 2219 C C . GLY A 1 284 ? -0.648 3.719 31.263 1.00 89.19 284 GLY A C 1
ATOM 2220 O O . GLY A 1 284 ? 0.320 2.973 31.404 1.00 89.19 284 GLY A O 1
ATOM 2221 N N . ARG A 1 285 ? -1.893 3.357 31.588 1.00 95.12 285 ARG A N 1
ATOM 2222 C CA . ARG A 1 285 ? -2.272 2.028 32.080 1.00 95.12 285 ARG A CA 1
ATOM 2223 C C . ARG A 1 285 ? -2.720 1.126 30.936 1.00 95.12 285 ARG A C 1
ATOM 2225 O O . ARG A 1 285 ? -3.124 1.617 29.885 1.00 95.12 285 ARG A O 1
ATOM 2232 N N . TYR A 1 286 ? -2.683 -0.180 31.148 1.00 96.06 286 TYR A N 1
ATOM 2233 C CA . TYR A 1 286 ? -3.145 -1.180 30.187 1.00 96.06 286 TYR A CA 1
ATOM 2234 C C . TYR A 1 286 ? -4.158 -2.104 30.848 1.00 96.06 286 TYR A C 1
ATOM 2236 O O . TYR A 1 286 ? -4.036 -2.368 32.040 1.00 96.06 286 TYR A O 1
ATOM 2244 N N . SER A 1 287 ? -5.144 -2.580 30.088 1.00 96.00 287 SER A N 1
ATOM 2245 C CA . SER A 1 287 ? -6.119 -3.583 30.536 1.00 96.00 287 SER A CA 1
ATOM 2246 C C . SER A 1 287 ? -6.338 -4.652 29.466 1.00 96.00 287 SER A C 1
ATOM 2248 O O . SER A 1 287 ? -6.033 -4.439 28.287 1.00 96.00 287 SER A O 1
ATOM 2250 N N . LEU A 1 288 ? -6.861 -5.808 29.879 1.00 94.62 288 LEU A N 1
ATOM 2251 C CA . LEU A 1 288 ? -7.312 -6.865 28.975 1.00 94.62 288 LEU A CA 1
ATOM 2252 C C . LEU A 1 288 ? -8.624 -6.481 28.312 1.00 94.62 288 LEU A C 1
ATOM 2254 O O . LEU A 1 288 ? -9.529 -5.970 28.968 1.00 94.62 288 LEU A O 1
ATO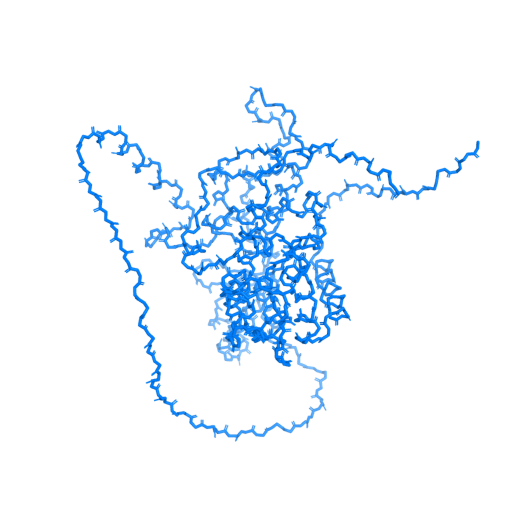M 2258 N N . LYS A 1 289 ? -8.754 -6.827 27.030 1.00 82.06 289 LYS A N 1
ATOM 2259 C CA . LYS A 1 289 ? -9.944 -6.546 26.217 1.00 82.06 289 LYS A CA 1
ATOM 2260 C C . LYS A 1 289 ? -11.257 -7.085 26.808 1.00 82.06 289 LYS A C 1
ATOM 2262 O O . LYS A 1 289 ? -12.300 -6.484 26.579 1.00 82.06 289 LYS A O 1
ATOM 2267 N N . ASP A 1 290 ? -11.189 -8.153 27.599 1.00 72.44 290 ASP A N 1
ATOM 2268 C CA . ASP A 1 290 ? -12.360 -8.822 28.176 1.00 72.44 290 ASP A CA 1
ATOM 2269 C C . ASP A 1 290 ? -12.701 -8.358 29.607 1.00 72.44 290 ASP A C 1
ATOM 2271 O O . ASP A 1 290 ? -13.582 -8.937 30.244 1.00 72.44 290 ASP A O 1
ATOM 2275 N N . SER A 1 291 ? -12.015 -7.344 30.159 1.00 62.62 291 SER A N 1
ATOM 2276 C CA . SER A 1 291 ? -12.288 -6.906 31.534 1.00 62.62 291 SER A CA 1
ATOM 2277 C C . SER A 1 291 ? -13.664 -6.218 31.632 1.00 62.62 291 SER A C 1
ATOM 2279 O O . SER A 1 291 ? -13.879 -5.222 30.931 1.00 62.62 291 SER A O 1
ATOM 2281 N N . PRO A 1 292 ? -14.568 -6.668 32.526 1.00 53.19 292 PRO A N 1
ATOM 2282 C CA . PRO A 1 292 ? -15.934 -6.141 32.649 1.00 53.19 292 PRO A CA 1
ATOM 2283 C C . PRO A 1 292 ? -15.999 -4.667 33.089 1.00 53.19 292 PRO A C 1
ATOM 2285 O O . PRO A 1 292 ? -17.020 -4.014 32.881 1.00 53.19 292 PRO A O 1
ATOM 2288 N N . ASP A 1 293 ? -14.905 -4.120 33.626 1.00 46.34 293 ASP A N 1
ATOM 2289 C CA . ASP A 1 293 ? -14.820 -2.735 34.109 1.00 46.34 293 ASP A CA 1
ATOM 2290 C C . ASP A 1 293 ? -14.610 -1.686 33.002 1.00 46.34 293 ASP A C 1
ATOM 2292 O O . ASP A 1 293 ? -14.571 -0.490 33.284 1.00 46.34 293 ASP A O 1
ATOM 2296 N N . CYS A 1 294 ? -14.524 -2.090 31.730 1.00 45.09 294 CYS A N 1
ATOM 2297 C CA . CYS A 1 294 ? -14.462 -1.162 30.597 1.00 45.09 294 CYS A CA 1
ATOM 2298 C C . CYS A 1 294 ? -15.822 -1.026 29.900 1.00 45.09 294 CYS A C 1
ATOM 2300 O O . CYS A 1 294 ? -15.966 -1.288 28.707 1.00 45.09 294 CYS A O 1
ATOM 2302 N N . SER A 1 295 ? -16.841 -0.599 30.645 1.00 43.28 295 SER A N 1
ATOM 2303 C CA . SER A 1 295 ? -18.155 -0.276 30.072 1.00 43.28 295 SER A CA 1
ATOM 2304 C C . SER A 1 295 ? -18.216 1.096 29.378 1.00 43.28 295 SER A C 1
ATOM 2306 O O . SER A 1 295 ? -19.245 1.407 28.788 1.00 43.28 295 SER A O 1
ATOM 2308 N N . ASP A 1 296 ? -17.124 1.874 29.339 1.00 42.50 296 ASP A N 1
ATOM 2309 C CA . ASP A 1 296 ? -17.174 3.295 28.937 1.00 42.50 296 ASP A CA 1
ATOM 2310 C C . ASP A 1 296 ? -16.522 3.686 27.589 1.00 42.50 296 ASP A C 1
ATOM 2312 O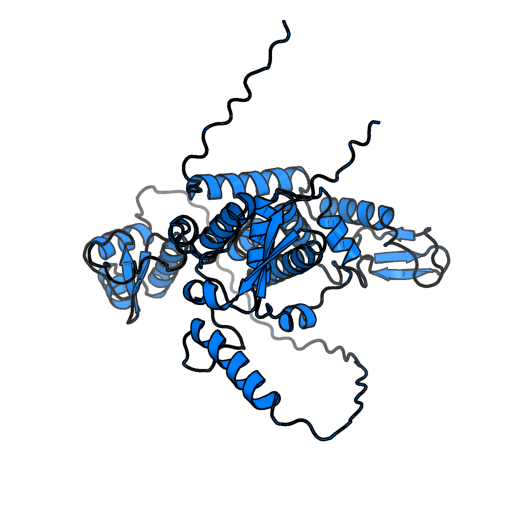 O . ASP A 1 296 ? -16.399 4.866 27.286 1.00 42.50 296 ASP A O 1
ATOM 2316 N N . GLU A 1 297 ? -16.170 2.740 26.709 1.00 42.03 297 GLU A N 1
ATOM 2317 C CA . GLU A 1 297 ? -15.794 3.055 25.303 1.00 42.03 297 GLU A CA 1
ATOM 2318 C C . GLU A 1 297 ? -16.532 2.181 24.264 1.00 42.03 297 GLU A C 1
ATOM 2320 O O . GLU A 1 297 ? -16.246 2.233 23.068 1.00 42.03 297 GLU A O 1
ATOM 2325 N N . ASN A 1 298 ? -17.558 1.433 24.684 1.00 40.53 298 ASN A N 1
ATOM 2326 C CA . ASN A 1 298 ? -18.585 0.916 23.773 1.00 40.53 298 ASN A CA 1
ATOM 2327 C C . ASN A 1 298 ? -19.716 1.944 23.654 1.00 40.53 298 ASN A C 1
ATOM 2329 O O . ASN A 1 298 ? -20.884 1.637 23.887 1.00 40.53 298 ASN A O 1
ATOM 2333 N N . MET A 1 299 ? -19.384 3.178 23.268 1.00 35.22 299 MET A N 1
ATOM 2334 C CA . MET A 1 299 ? -20.402 4.020 22.652 1.00 35.22 299 MET A CA 1
ATOM 2335 C C . MET A 1 299 ? -20.805 3.288 21.362 1.00 35.22 299 MET A C 1
ATOM 2337 O O . MET A 1 299 ? -19.930 3.036 20.522 1.00 35.22 299 MET A O 1
ATOM 2341 N N . PRO A 1 300 ? -22.071 2.856 21.202 1.00 34.84 300 PRO A N 1
ATOM 2342 C CA . PRO A 1 300 ? -22.501 2.249 19.958 1.00 34.84 300 PRO A CA 1
ATOM 2343 C C . PRO A 1 300 ? -22.232 3.280 18.874 1.00 34.84 300 PRO A C 1
ATOM 2345 O O . PRO A 1 300 ? -22.703 4.414 18.934 1.00 34.84 300 PRO A O 1
ATOM 2348 N N . LEU A 1 301 ? -21.378 2.891 17.935 1.00 39.31 301 LEU A N 1
ATOM 2349 C CA . LEU A 1 301 ? -20.993 3.717 16.810 1.00 39.31 301 LEU A CA 1
ATOM 2350 C C . LEU A 1 301 ? -22.254 4.282 16.178 1.00 39.31 301 LEU A C 1
ATOM 2352 O O . LEU A 1 301 ? -23.140 3.532 15.776 1.00 39.31 301 LEU A O 1
ATOM 2356 N N . THR A 1 302 ? -22.297 5.596 16.020 1.00 40.25 302 THR A N 1
ATOM 2357 C CA . THR A 1 302 ? -23.341 6.260 15.234 1.00 40.25 302 THR A CA 1
ATOM 2358 C C . THR A 1 302 ? -23.274 5.871 13.748 1.00 40.25 302 THR A C 1
ATOM 2360 O O . THR A 1 302 ? -24.182 6.173 12.986 1.00 40.25 302 THR A O 1
ATOM 2363 N N . ILE A 1 303 ? -22.235 5.130 13.341 1.00 46.19 303 ILE A N 1
ATOM 2364 C CA . ILE A 1 303 ? -22.217 4.301 12.132 1.00 46.19 303 ILE A CA 1
ATOM 2365 C C . ILE A 1 303 ? -22.247 2.829 12.555 1.00 46.19 303 ILE A C 1
ATOM 2367 O O . ILE A 1 303 ? -21.279 2.082 12.398 1.00 46.19 303 ILE A O 1
ATOM 2371 N N . SER A 1 304 ? -23.360 2.395 13.132 1.00 47.78 304 SER A N 1
ATOM 2372 C CA . SER A 1 304 ? -23.722 0.991 13.026 1.00 47.78 304 SER A CA 1
ATOM 2373 C C . SER A 1 304 ? -24.192 0.784 11.586 1.00 47.78 304 SER A C 1
ATOM 2375 O O . SER A 1 304 ? -24.988 1.591 11.106 1.00 47.78 304 SER A O 1
ATOM 2377 N N . PRO A 1 305 ? -23.774 -0.275 10.877 1.00 48.78 305 PRO A N 1
ATOM 2378 C CA . PRO A 1 305 ? -24.491 -0.714 9.684 1.00 48.78 305 PRO A CA 1
ATOM 2379 C C . PRO A 1 305 ? -26.003 -0.808 9.956 1.00 48.78 305 PRO A C 1
ATOM 2381 O O . PRO A 1 305 ? -26.799 -0.462 9.094 1.00 48.78 305 PRO A O 1
ATOM 2384 N N . ALA A 1 306 ? -26.400 -1.138 11.197 1.00 44.09 306 ALA A N 1
ATOM 2385 C CA . ALA A 1 306 ? -27.790 -1.093 11.643 1.00 44.09 306 ALA A CA 1
ATOM 2386 C C . ALA A 1 306 ? -28.399 0.321 11.628 1.00 44.09 306 ALA A C 1
ATOM 2388 O O . ALA A 1 306 ? -29.555 0.447 11.283 1.00 44.09 306 ALA A O 1
ATOM 2389 N N . ALA A 1 307 ? -27.649 1.398 11.886 1.00 49.34 307 ALA A N 1
ATOM 2390 C CA . ALA A 1 307 ? -28.164 2.771 11.783 1.00 49.34 307 ALA A CA 1
ATOM 2391 C C . ALA A 1 307 ? -28.467 3.191 10.327 1.00 49.34 307 ALA A C 1
ATOM 2393 O O . ALA A 1 307 ? -29.314 4.052 10.101 1.00 49.34 307 ALA A O 1
ATOM 2394 N N . PHE A 1 308 ? -27.809 2.561 9.344 1.00 49.56 308 PHE A N 1
ATOM 2395 C CA . PHE A 1 308 ? -28.137 2.689 7.916 1.00 49.56 308 PHE A CA 1
ATOM 2396 C C . PHE A 1 308 ? -29.260 1.731 7.480 1.00 49.56 308 PHE A C 1
ATOM 2398 O O . PHE A 1 308 ? -30.018 2.059 6.572 1.00 49.56 308 PHE A O 1
ATOM 2405 N N . LEU A 1 309 ? -29.390 0.570 8.133 1.00 44.50 309 LEU A N 1
ATOM 2406 C CA . LEU A 1 309 ? -30.421 -0.439 7.853 1.00 44.50 309 LEU A CA 1
ATOM 2407 C C . LEU A 1 309 ? -31.762 -0.173 8.567 1.00 44.50 309 LEU A C 1
ATOM 2409 O O . LEU A 1 309 ? -32.803 -0.553 8.042 1.00 44.50 309 LEU A O 1
ATOM 2413 N N . ASP A 1 310 ? -31.770 0.518 9.711 1.00 42.56 310 ASP A N 1
ATOM 2414 C CA . ASP A 1 310 ? -32.951 0.787 10.556 1.00 42.56 310 ASP A CA 1
ATOM 2415 C C . ASP A 1 310 ? -33.886 1.866 9.977 1.00 42.56 310 ASP A C 1
ATOM 2417 O O . ASP A 1 310 ? -34.749 2.403 10.673 1.00 42.56 310 ASP A O 1
ATOM 2421 N N . GLY A 1 311 ? -33.735 2.232 8.700 1.00 43.75 311 GLY A N 1
ATOM 2422 C CA . GLY A 1 311 ? -34.693 3.100 8.008 1.00 43.75 311 GLY A CA 1
ATOM 2423 C C . GLY A 1 311 ? -34.810 4.517 8.584 1.00 43.75 311 GLY A C 1
ATOM 2424 O O . GLY A 1 311 ? -35.705 5.263 8.196 1.00 43.75 311 GLY A O 1
ATOM 2425 N N . SER A 1 312 ? -33.882 4.924 9.458 1.00 43.97 312 SER A N 1
ATOM 2426 C CA . SER A 1 312 ? -33.742 6.305 9.946 1.00 43.97 312 SER A CA 1
ATOM 2427 C C . SER A 1 312 ? -33.057 7.213 8.919 1.00 43.97 312 SER A C 1
ATOM 2429 O O . SER A 1 312 ? -32.603 8.310 9.249 1.00 43.97 312 SER A O 1
ATOM 2431 N N . CYS A 1 313 ? -32.974 6.775 7.660 1.00 41.25 313 CYS A N 1
ATOM 2432 C CA . CYS A 1 313 ? -32.659 7.666 6.562 1.00 41.25 313 CYS A CA 1
ATOM 2433 C C . CYS A 1 313 ? -33.702 8.786 6.511 1.00 41.25 313 CYS A C 1
ATOM 2435 O O . CYS A 1 313 ? -34.899 8.518 6.663 1.00 41.25 313 CYS A O 1
ATOM 2437 N N . PRO A 1 314 ? -33.287 10.043 6.281 1.00 41.06 314 PRO A N 1
ATOM 2438 C CA . PRO A 1 314 ? -34.239 11.098 5.974 1.00 41.06 314 PRO A CA 1
ATOM 2439 C C . PRO A 1 314 ? -35.164 10.598 4.859 1.00 41.06 314 PRO A C 1
ATOM 2441 O O . PRO A 1 314 ? -34.694 10.086 3.844 1.00 41.06 314 PRO A O 1
ATOM 2444 N N . ARG A 1 315 ? -36.482 10.659 5.097 1.00 37.16 315 ARG A N 1
ATOM 2445 C CA . ARG A 1 315 ? -37.508 10.162 4.167 1.00 37.16 315 ARG A CA 1
ATOM 2446 C C . ARG A 1 315 ? -37.182 10.641 2.745 1.00 37.16 315 ARG A C 1
ATOM 2448 O O . ARG A 1 315 ? -37.188 11.846 2.513 1.00 37.16 315 ARG A O 1
ATOM 2455 N N . GLY A 1 316 ? -36.908 9.709 1.828 1.00 43.75 316 GLY A N 1
ATOM 2456 C CA . GLY A 1 316 ? -36.616 10.007 0.418 1.00 43.75 316 GLY A CA 1
ATOM 2457 C C . GLY A 1 316 ? -35.292 9.474 -0.143 1.00 43.75 316 GLY A C 1
ATOM 2458 O O . GLY A 1 316 ? -34.985 9.786 -1.288 1.00 43.75 316 GLY A O 1
ATOM 2459 N N . VAL A 1 317 ? -34.512 8.692 0.612 1.00 45.62 317 VAL A N 1
ATOM 2460 C CA . VAL A 1 317 ? -33.342 7.978 0.066 1.00 45.62 317 VAL A CA 1
ATOM 2461 C C . VAL A 1 317 ? -33.800 6.615 -0.464 1.00 45.62 317 VAL A C 1
ATOM 2463 O O . VAL A 1 317 ? -34.412 5.847 0.278 1.00 45.62 317 VAL A O 1
ATOM 2466 N N . GLU A 1 318 ? -33.559 6.355 -1.752 1.00 56.09 318 GLU A N 1
ATOM 2467 C CA . GLU A 1 318 ? -33.717 5.038 -2.392 1.00 56.09 318 GLU A CA 1
ATOM 2468 C C . GLU A 1 318 ? -33.013 3.943 -1.559 1.00 56.09 318 GLU A C 1
ATOM 2470 O O . GLU A 1 318 ? -32.038 4.246 -0.866 1.00 56.09 318 GLU A O 1
ATOM 2475 N N . PRO A 1 319 ? -33.478 2.679 -1.579 1.00 57.06 319 PRO A N 1
ATOM 2476 C CA . PRO A 1 319 ? -32.792 1.597 -0.878 1.00 57.06 319 PRO A CA 1
ATOM 2477 C C . PRO A 1 319 ? -31.325 1.536 -1.327 1.00 57.06 319 PRO A C 1
ATOM 2479 O O . PRO A 1 319 ? -31.051 1.380 -2.515 1.00 57.06 319 PRO A O 1
ATOM 2482 N N . PHE A 1 320 ? -30.393 1.685 -0.380 1.00 64.56 320 PHE A N 1
ATOM 2483 C CA . PHE A 1 320 ? -28.962 1.609 -0.672 1.00 64.56 320 PHE A CA 1
ATOM 2484 C C . PHE A 1 320 ? -28.616 0.276 -1.334 1.00 64.56 320 PHE A C 1
ATOM 2486 O O . PHE A 1 320 ? -29.138 -0.773 -0.942 1.00 64.56 320 PHE A O 1
ATOM 2493 N N . ASP A 1 321 ? -27.698 0.309 -2.300 1.00 75.94 321 ASP A N 1
ATOM 2494 C CA . ASP A 1 321 ? -27.193 -0.911 -2.916 1.00 75.94 321 ASP A CA 1
ATOM 2495 C C . ASP A 1 321 ? -26.482 -1.780 -1.866 1.00 75.94 321 ASP A C 1
ATOM 2497 O O . ASP A 1 321 ? -25.759 -1.301 -0.984 1.00 75.94 321 ASP A O 1
ATOM 2501 N N . LEU A 1 322 ? -26.667 -3.094 -1.974 1.00 79.88 322 LEU A N 1
ATOM 2502 C CA . LEU A 1 322 ? -25.992 -4.075 -1.135 1.00 79.88 322 LEU A CA 1
ATOM 2503 C C . LEU A 1 322 ? -24.463 -3.906 -1.191 1.00 79.88 322 LEU A C 1
ATOM 2505 O O . LEU A 1 322 ? -23.801 -4.028 -0.161 1.00 79.88 322 LEU A O 1
ATOM 2509 N N . ARG A 1 323 ? -23.900 -3.555 -2.357 1.00 79.75 323 ARG A N 1
ATOM 2510 C CA . ARG A 1 323 ? -22.452 -3.338 -2.519 1.00 79.75 323 ARG A CA 1
ATOM 2511 C C . ARG A 1 323 ? -21.943 -2.126 -1.754 1.00 79.75 323 ARG A C 1
ATOM 2513 O O . ARG A 1 323 ? -20.849 -2.176 -1.193 1.00 79.75 323 ARG A O 1
ATOM 2520 N N . PHE A 1 324 ? -22.730 -1.058 -1.699 1.00 84.12 324 PHE A N 1
ATOM 2521 C CA . PHE A 1 324 ? -22.394 0.109 -0.894 1.00 84.12 324 PHE A CA 1
ATOM 2522 C C . PHE A 1 324 ? -22.283 -0.278 0.589 1.00 84.12 324 PHE A C 1
ATOM 2524 O O . PHE A 1 324 ? -21.286 0.035 1.248 1.00 84.12 324 PHE A O 1
ATOM 2531 N N . LEU A 1 325 ? -23.268 -1.027 1.099 1.00 82.50 325 LEU A N 1
ATOM 2532 C CA . LEU A 1 325 ? -23.280 -1.495 2.487 1.00 82.50 325 LEU A CA 1
ATOM 2533 C C . LEU A 1 325 ? -22.109 -2.437 2.783 1.00 82.50 325 LEU A C 1
ATOM 2535 O O . LEU A 1 325 ? -21.436 -2.282 3.804 1.00 82.50 325 LEU A O 1
ATOM 2539 N N . GLU A 1 326 ? -21.816 -3.371 1.880 1.00 82.62 326 GLU A N 1
ATOM 2540 C CA . GLU A 1 326 ? -20.650 -4.248 1.987 1.00 82.62 326 GLU A CA 1
ATOM 2541 C C . GLU A 1 326 ? -19.345 -3.441 2.039 1.00 82.62 326 GLU A C 1
ATOM 2543 O O . GLU A 1 326 ? -18.505 -3.686 2.911 1.00 82.62 326 GLU A O 1
ATOM 2548 N N . ALA A 1 327 ? -19.171 -2.447 1.160 1.00 86.31 327 ALA A N 1
ATOM 2549 C CA . ALA A 1 327 ? -17.967 -1.615 1.113 1.00 86.31 327 ALA A CA 1
ATOM 2550 C C . ALA A 1 327 ? -17.801 -0.798 2.398 1.00 86.31 327 ALA A C 1
ATOM 2552 O O . ALA A 1 327 ? -16.699 -0.713 2.948 1.00 86.31 327 ALA A O 1
ATOM 2553 N N . LEU A 1 328 ? -18.899 -0.269 2.940 1.00 86.50 328 LEU A N 1
ATOM 2554 C CA . LEU A 1 328 ? -18.903 0.415 4.228 1.00 86.50 328 LEU A CA 1
ATOM 2555 C C . LEU A 1 328 ? -18.517 -0.527 5.379 1.00 86.50 328 LEU A C 1
ATOM 2557 O O . LEU A 1 328 ? -17.708 -0.155 6.234 1.00 86.50 328 LEU A O 1
ATOM 2561 N N . MET A 1 329 ? -19.034 -1.760 5.393 1.00 85.38 329 MET A N 1
ATOM 2562 C CA . MET A 1 329 ? -18.684 -2.771 6.397 1.00 85.38 329 MET A CA 1
ATOM 2563 C C . MET A 1 329 ? -17.208 -3.179 6.311 1.00 85.38 329 MET A C 1
ATOM 2565 O O . MET A 1 329 ? -16.522 -3.240 7.338 1.00 85.38 329 MET A O 1
ATOM 2569 N N . VAL A 1 330 ? -16.692 -3.407 5.099 1.00 86.69 330 VAL A N 1
ATOM 2570 C CA . VAL A 1 330 ? -15.273 -3.707 4.867 1.00 86.69 330 VAL A CA 1
ATOM 2571 C C . VAL A 1 330 ? -14.401 -2.542 5.318 1.00 86.69 330 VAL A C 1
ATOM 2573 O O . VAL A 1 330 ? -13.434 -2.759 6.050 1.00 86.69 330 VAL A O 1
ATOM 2576 N N . PHE A 1 331 ? -14.762 -1.305 4.972 1.00 90.50 331 PHE A N 1
ATOM 2577 C CA . PHE A 1 331 ? -14.055 -0.113 5.432 1.00 90.50 331 PHE A CA 1
ATOM 2578 C C . PHE A 1 331 ? -14.041 -0.016 6.964 1.00 90.50 331 PHE A C 1
ATOM 2580 O O . PHE A 1 331 ? -12.984 0.194 7.570 1.00 90.50 331 PHE A O 1
ATOM 2587 N N . ALA A 1 332 ? -15.197 -0.186 7.613 1.00 87.31 332 ALA A N 1
ATOM 2588 C CA . ALA A 1 332 ? -15.319 -0.088 9.064 1.00 87.31 332 ALA A CA 1
ATOM 2589 C C . ALA A 1 332 ? -14.448 -1.135 9.769 1.00 87.31 332 ALA A C 1
ATOM 2591 O O . ALA A 1 332 ? -13.777 -0.852 10.767 1.00 87.31 332 ALA A O 1
ATOM 2592 N N . LYS A 1 333 ? -14.397 -2.342 9.207 1.00 84.44 333 LYS A N 1
ATOM 2593 C CA . LYS A 1 333 ? -13.559 -3.417 9.719 1.00 84.44 333 LYS A CA 1
ATOM 2594 C C . LYS A 1 333 ? -12.074 -3.158 9.490 1.00 84.44 333 LYS A C 1
ATOM 2596 O O . LYS A 1 333 ? -11.280 -3.286 10.423 1.00 84.44 333 LYS A O 1
ATOM 2601 N N . LEU A 1 334 ? -11.700 -2.754 8.279 1.00 86.00 334 LEU A N 1
ATOM 2602 C CA . LEU A 1 334 ? -10.325 -2.438 7.910 1.00 86.00 334 LEU A CA 1
ATOM 2603 C C . LEU A 1 334 ? -9.750 -1.340 8.807 1.00 86.00 334 LEU A C 1
ATOM 2605 O O . LEU A 1 334 ? -8.673 -1.485 9.388 1.00 86.00 334 LEU A O 1
ATOM 2609 N N . SER A 1 335 ? -10.497 -0.249 8.946 1.00 87.31 335 SER A N 1
ATOM 2610 C CA . SER A 1 335 ? -10.107 0.904 9.749 1.00 87.31 335 SER A CA 1
ATOM 2611 C C . SER A 1 335 ? -9.925 0.542 11.220 1.00 87.31 335 SER A C 1
ATOM 2613 O O . SER A 1 335 ? -8.920 0.935 11.806 1.00 87.31 335 SER A O 1
ATOM 2615 N N . LYS A 1 336 ? -10.823 -0.239 11.824 1.00 82.94 336 LYS A N 1
ATOM 2616 C CA . LYS A 1 336 ? -10.757 -0.549 13.262 1.00 82.94 336 LYS A CA 1
ATOM 2617 C C . LYS A 1 336 ? -9.809 -1.689 13.605 1.00 82.94 336 LYS A C 1
ATOM 2619 O O . LYS A 1 336 ? -9.007 -1.550 14.522 1.00 82.94 336 LYS A O 1
ATOM 2624 N N . VAL A 1 337 ? -9.884 -2.795 12.872 1.00 79.81 337 VAL A N 1
ATOM 2625 C CA . VAL A 1 337 ? -9.174 -4.033 13.218 1.00 79.81 337 VAL A CA 1
ATOM 2626 C C . VAL A 1 337 ? -7.755 -4.014 12.664 1.00 79.81 337 VAL A C 1
ATOM 2628 O O . VAL A 1 337 ? -6.794 -4.211 13.403 1.00 79.81 337 VAL A O 1
ATOM 2631 N N . VAL A 1 338 ? -7.607 -3.735 11.368 1.00 81.25 338 VAL A N 1
ATOM 2632 C CA . VAL A 1 338 ? -6.308 -3.843 10.686 1.00 81.25 338 VAL A CA 1
ATOM 2633 C C . VAL A 1 338 ? -5.472 -2.584 10.893 1.00 81.25 338 VAL A C 1
ATOM 2635 O O . VAL A 1 338 ? -4.269 -2.656 11.147 1.00 81.25 338 VAL A O 1
ATOM 2638 N N . LEU A 1 339 ? -6.104 -1.416 10.777 1.00 83.69 339 LEU A N 1
ATOM 2639 C CA . LEU A 1 339 ? -5.409 -0.133 10.821 1.00 83.69 339 LEU A CA 1
ATOM 2640 C C . LEU A 1 339 ? -5.339 0.472 12.221 1.00 83.69 339 LEU A C 1
ATOM 2642 O O . LEU A 1 339 ? -4.444 1.286 12.444 1.00 83.69 339 LEU A O 1
ATOM 2646 N N . LYS A 1 340 ? -6.226 0.091 13.149 1.00 84.69 340 LYS A N 1
ATOM 2647 C CA . LYS A 1 340 ? -6.362 0.721 14.478 1.00 84.69 340 LYS A CA 1
ATOM 2648 C C . LYS A 1 340 ? -6.590 2.228 14.368 1.00 84.69 340 LYS A C 1
ATOM 2650 O O . LYS A 1 340 ? -5.875 3.059 14.922 1.00 84.69 340 LYS A O 1
ATOM 2655 N N . GLY A 1 341 ? -7.568 2.559 13.540 1.00 85.38 341 GLY A N 1
ATOM 2656 C CA . GLY A 1 341 ? -7.964 3.898 13.159 1.00 85.38 341 GLY A CA 1
ATOM 2657 C C . GLY A 1 341 ? -7.266 4.416 11.907 1.00 85.38 341 GLY A C 1
ATOM 2658 O O . GLY A 1 341 ? -6.191 3.971 11.478 1.00 85.38 341 GLY A O 1
ATOM 2659 N N . VAL A 1 342 ? -7.913 5.405 11.309 1.00 88.94 342 VAL A N 1
ATOM 2660 C CA . VAL A 1 342 ? -7.444 6.095 10.112 1.00 88.94 342 VAL A CA 1
ATOM 2661 C C . VAL A 1 342 ? -7.189 7.559 10.429 1.00 88.94 342 VAL A C 1
ATOM 2663 O O . VAL A 1 342 ? -7.493 8.062 11.507 1.00 88.94 342 VAL A O 1
ATOM 2666 N N . SER A 1 343 ? -6.551 8.237 9.490 1.00 88.50 343 SER A N 1
ATOM 2667 C CA . SER A 1 343 ? -6.374 9.679 9.537 1.00 88.50 343 SER A CA 1
ATOM 2668 C C . SER A 1 343 ? -7.186 10.287 8.405 1.00 88.50 343 SER A C 1
ATOM 2670 O O . SER A 1 343 ? -7.134 9.727 7.304 1.00 88.50 343 SER A O 1
ATOM 2672 N N . ARG A 1 344 ? -7.831 11.439 8.612 1.00 85.56 344 ARG A N 1
ATOM 2673 C CA . ARG A 1 344 ? -8.676 12.085 7.593 1.00 85.56 344 ARG A CA 1
ATOM 2674 C C . ARG A 1 344 ? -7.984 12.215 6.239 1.00 85.56 344 ARG A C 1
ATOM 2676 O O . ARG A 1 344 ? -8.560 11.883 5.213 1.00 85.56 344 ARG A O 1
ATOM 2683 N N . LYS A 1 345 ? -6.709 12.615 6.243 1.00 85.75 345 LYS A N 1
ATOM 2684 C CA . LYS A 1 345 ? -5.890 12.788 5.034 1.00 85.75 345 LYS A CA 1
ATOM 2685 C C . LYS A 1 345 ? -5.920 11.591 4.076 1.00 85.75 345 LYS A C 1
ATOM 2687 O O . LYS A 1 345 ? -5.913 11.790 2.865 1.00 85.75 345 LYS A O 1
ATOM 2692 N N . TYR A 1 346 ? -5.932 10.374 4.616 1.00 86.50 346 TYR A N 1
ATOM 2693 C CA . TYR A 1 346 ? -5.868 9.125 3.850 1.00 86.50 346 TYR A CA 1
ATOM 2694 C C . TYR A 1 346 ? -7.202 8.371 3.847 1.00 86.50 346 TYR A C 1
ATOM 2696 O O . TYR A 1 346 ? -7.221 7.199 3.487 1.00 86.50 346 TYR A O 1
ATOM 2704 N N . LEU A 1 347 ? -8.297 9.005 4.275 1.00 88.75 347 LEU A N 1
ATOM 2705 C CA . LEU A 1 347 ? -9.609 8.370 4.330 1.00 88.75 347 LEU A CA 1
ATOM 2706 C C . LEU A 1 347 ? -10.032 7.853 2.944 1.00 88.75 347 LEU A C 1
ATOM 2708 O O . LEU A 1 347 ? -10.413 6.692 2.837 1.00 88.75 347 LEU A O 1
ATOM 2712 N N . GLY A 1 348 ? -9.858 8.664 1.895 1.00 87.06 348 GLY A N 1
ATOM 2713 C CA . GLY A 1 348 ? -10.162 8.296 0.507 1.00 87.06 348 GLY A CA 1
ATOM 2714 C C . GLY A 1 348 ? -9.416 7.046 0.045 1.00 87.06 348 GLY A C 1
ATOM 2715 O O . GLY A 1 348 ? -10.033 6.127 -0.477 1.00 87.06 348 GLY A O 1
ATOM 2716 N N . LEU A 1 349 ? -8.127 6.919 0.385 1.00 88.12 349 LEU A N 1
ATOM 2717 C CA . LEU A 1 349 ? -7.322 5.737 0.045 1.00 88.12 349 LEU A CA 1
ATOM 2718 C C . LEU A 1 349 ? -7.869 4.442 0.656 1.00 88.12 349 LEU A C 1
ATOM 2720 O O . LEU A 1 349 ? -7.835 3.394 0.017 1.00 88.12 349 LEU A O 1
ATOM 2724 N N . TYR A 1 350 ? -8.334 4.489 1.906 1.00 90.06 350 TYR A N 1
ATOM 2725 C CA . TYR A 1 350 ? -8.855 3.298 2.583 1.00 90.06 350 TYR A CA 1
ATOM 2726 C C . TYR A 1 350 ? -10.282 2.962 2.155 1.00 90.06 350 TYR A C 1
ATOM 2728 O O . TYR A 1 350 ? -10.651 1.791 2.159 1.00 90.06 350 TYR A O 1
ATOM 2736 N N . ILE A 1 351 ? -11.067 3.967 1.767 1.00 89.38 351 ILE A N 1
ATOM 2737 C CA . ILE A 1 351 ? -12.377 3.756 1.147 1.00 89.38 351 ILE A CA 1
ATOM 2738 C C . ILE A 1 351 ? -12.198 3.155 -0.244 1.00 89.38 351 ILE A C 1
ATOM 2740 O O . ILE A 1 351 ? -12.837 2.157 -0.546 1.00 89.38 351 ILE A O 1
ATOM 2744 N N . ALA A 1 352 ? -11.258 3.665 -1.043 1.00 85.38 352 ALA A N 1
ATOM 2745 C CA . ALA A 1 352 ? -10.898 3.074 -2.325 1.00 85.38 352 ALA A CA 1
ATOM 2746 C C . ALA A 1 352 ? -10.453 1.614 -2.163 1.00 85.38 352 ALA A C 1
ATOM 2748 O O . ALA A 1 352 ? -10.910 0.761 -2.915 1.00 85.38 352 ALA A O 1
ATOM 2749 N N . ALA A 1 353 ? -9.646 1.306 -1.140 1.00 87.38 353 ALA A N 1
ATOM 2750 C CA . ALA A 1 353 ? -9.282 -0.073 -0.817 1.00 87.38 353 ALA A CA 1
ATOM 2751 C C . ALA A 1 353 ? -10.510 -0.938 -0.488 1.00 87.38 353 ALA A C 1
ATOM 2753 O O . ALA A 1 353 ? -10.624 -2.050 -0.986 1.00 87.38 353 ALA A O 1
ATOM 2754 N N . ALA A 1 354 ? -11.442 -0.440 0.330 1.00 88.38 354 ALA A N 1
ATOM 2755 C CA . ALA A 1 354 ? -12.666 -1.169 0.659 1.00 88.38 354 ALA A CA 1
ATOM 2756 C C . ALA A 1 354 ? -13.563 -1.392 -0.569 1.00 88.38 354 ALA A C 1
ATOM 2758 O O . ALA A 1 354 ? -14.083 -2.490 -0.755 1.00 88.38 354 ALA A O 1
ATOM 2759 N N . ASN A 1 355 ? -13.679 -0.378 -1.427 1.00 86.25 355 ASN A N 1
ATOM 2760 C CA . ASN A 1 355 ? -14.374 -0.464 -2.703 1.00 86.25 355 ASN A CA 1
ATOM 2761 C C . ASN A 1 355 ? -13.750 -1.538 -3.603 1.00 86.25 355 ASN A C 1
ATOM 2763 O O . ASN A 1 355 ? -14.493 -2.345 -4.143 1.00 86.25 355 ASN A O 1
ATOM 2767 N N . GLU A 1 356 ? -12.419 -1.601 -3.725 1.00 82.19 356 GLU A N 1
ATOM 2768 C CA . GLU A 1 356 ? -11.740 -2.646 -4.511 1.00 82.19 356 GLU A CA 1
ATOM 2769 C C . GLU A 1 356 ? -12.026 -4.052 -3.966 1.00 82.19 356 GLU A C 1
ATOM 2771 O O . GLU A 1 356 ? -12.381 -4.962 -4.718 1.00 82.19 356 GLU A O 1
ATOM 2776 N N . ILE A 1 357 ? -11.942 -4.223 -2.641 1.00 84.50 357 ILE A N 1
ATOM 2777 C CA . ILE A 1 357 ? -12.211 -5.505 -1.972 1.00 84.50 357 ILE A CA 1
ATOM 2778 C C . ILE A 1 357 ? -13.639 -5.990 -2.276 1.00 84.50 357 ILE A C 1
ATOM 2780 O O . ILE A 1 357 ? -13.849 -7.168 -2.569 1.00 84.50 357 ILE A O 1
ATOM 2784 N N . VAL A 1 358 ? -14.627 -5.092 -2.208 1.00 82.69 358 VAL A N 1
ATOM 2785 C CA . VAL A 1 358 ? -16.049 -5.439 -2.371 1.00 82.69 358 VAL A CA 1
ATOM 2786 C C . VAL A 1 358 ? -16.472 -5.538 -3.817 1.00 82.69 358 VAL A C 1
ATOM 2788 O O . VAL A 1 358 ? -17.189 -6.466 -4.190 1.00 82.69 358 VAL A O 1
ATOM 2791 N N . ALA A 1 359 ? -16.014 -4.615 -4.658 1.00 75.19 359 ALA A N 1
ATOM 2792 C CA . ALA A 1 359 ? -16.328 -4.658 -6.070 1.00 75.19 359 ALA A CA 1
ATOM 2793 C C . ALA A 1 359 ? -15.903 -6.004 -6.668 1.00 75.19 359 ALA A C 1
ATOM 2795 O O . ALA A 1 359 ? -16.532 -6.455 -7.632 1.00 75.19 359 ALA A O 1
ATOM 2796 N N . ARG A 1 360 ? -14.841 -6.623 -6.110 1.00 67.25 360 ARG A N 1
ATOM 2797 C CA . ARG A 1 360 ? -14.073 -7.701 -6.745 1.00 67.25 360 ARG A CA 1
ATOM 2798 C C . ARG A 1 360 ? -13.768 -7.363 -8.203 1.00 67.25 360 ARG A C 1
ATOM 2800 O O . ARG A 1 360 ? -13.455 -8.253 -8.987 1.00 67.25 360 ARG A O 1
ATOM 2807 N N . SER A 1 361 ? -13.827 -6.073 -8.559 1.00 58.16 361 SER A N 1
ATOM 2808 C CA . SER A 1 361 ? -13.328 -5.520 -9.806 1.00 58.16 361 SER A CA 1
ATOM 2809 C C . SER A 1 361 ? -11.822 -5.418 -9.674 1.00 58.16 361 SER A C 1
ATOM 2811 O O . SER A 1 361 ? -11.214 -4.384 -9.915 1.00 58.16 361 SER A O 1
ATOM 2813 N N . ILE A 1 362 ? -11.228 -6.534 -9.282 1.00 52.50 362 ILE A N 1
ATOM 2814 C CA . ILE A 1 362 ? -9.880 -6.869 -9.635 1.00 52.50 362 ILE A CA 1
ATOM 2815 C C . ILE A 1 362 ? -9.938 -6.944 -11.156 1.00 52.50 362 ILE A C 1
ATOM 2817 O O . ILE A 1 362 ? -10.237 -7.974 -11.759 1.00 52.50 362 ILE A O 1
ATOM 2821 N N . GLN A 1 363 ? -9.771 -5.792 -11.790 1.00 54.44 363 GLN A N 1
ATOM 2822 C CA . GLN A 1 363 ? -9.266 -5.776 -13.139 1.00 54.44 363 GLN A CA 1
ATOM 2823 C C . GLN A 1 363 ? -7.932 -6.505 -13.033 1.00 54.44 363 GLN A C 1
ATOM 2825 O O . GLN A 1 363 ? -7.160 -6.218 -12.115 1.00 54.44 363 GLN A O 1
ATOM 2830 N N . ALA A 1 364 ? -7.685 -7.482 -13.899 1.00 58.88 364 ALA A N 1
ATOM 2831 C CA . ALA A 1 364 ? -6.490 -8.332 -13.888 1.00 58.88 364 ALA A CA 1
ATOM 2832 C C . ALA A 1 364 ? -5.163 -7.559 -14.128 1.00 58.88 364 ALA A C 1
ATOM 2834 O O . ALA A 1 364 ? -4.142 -8.147 -14.468 1.00 58.88 364 ALA A O 1
ATOM 2835 N N . ASP A 1 365 ? -5.189 -6.242 -13.922 1.00 78.25 365 ASP A N 1
ATOM 2836 C CA . ASP A 1 365 ? -4.409 -5.217 -14.586 1.00 78.25 365 ASP A CA 1
ATOM 2837 C C . ASP A 1 365 ? -4.068 -4.065 -13.605 1.00 78.25 365 ASP A C 1
ATOM 2839 O O . ASP A 1 365 ? -3.831 -2.934 -14.034 1.00 78.25 365 ASP A O 1
ATOM 2843 N N . ALA A 1 366 ? -4.025 -4.276 -12.276 1.00 89.12 366 ALA A N 1
ATOM 2844 C CA . ALA A 1 366 ? -3.624 -3.181 -11.372 1.00 89.12 366 ALA A CA 1
ATOM 2845 C C . ALA A 1 366 ? -2.170 -2.754 -11.609 1.00 89.12 366 ALA A C 1
ATOM 2847 O O . ALA A 1 366 ? -1.831 -1.571 -11.476 1.00 89.12 366 ALA A O 1
ATOM 2848 N N . LEU A 1 367 ? -1.320 -3.693 -12.029 1.00 93.75 367 LEU A N 1
ATOM 2849 C CA . LEU A 1 367 ? -0.019 -3.382 -12.601 1.00 93.75 367 LEU A CA 1
ATOM 2850 C C . LEU A 1 367 ? -0.138 -2.449 -13.813 1.00 93.75 367 LEU A C 1
ATOM 2852 O O . LEU A 1 367 ? 0.604 -1.472 -13.889 1.00 93.75 367 LEU A O 1
ATOM 2856 N N . ASP A 1 368 ? -1.078 -2.687 -14.723 1.00 92.00 368 ASP A N 1
ATOM 2857 C CA . ASP A 1 368 ? -1.245 -1.868 -15.926 1.00 92.00 368 ASP A CA 1
ATOM 2858 C C . ASP A 1 368 ? -1.752 -0.459 -15.580 1.00 92.00 368 ASP A C 1
ATOM 2860 O O . ASP A 1 368 ? -1.248 0.528 -16.123 1.00 92.00 368 ASP A O 1
ATOM 2864 N N . PHE A 1 369 ? -2.625 -0.314 -14.579 1.00 91.06 369 PHE A N 1
ATOM 2865 C CA . PHE A 1 369 ? -2.967 1.001 -14.024 1.00 91.06 369 PHE A CA 1
ATOM 2866 C C . PHE A 1 369 ? -1.763 1.724 -13.433 1.00 91.06 369 PHE A C 1
ATOM 2868 O O . PHE A 1 369 ? -1.584 2.927 -13.651 1.00 91.06 369 PHE A O 1
ATOM 2875 N N . CYS A 1 370 ? -0.914 1.003 -12.700 1.00 94.44 370 CYS A N 1
ATOM 2876 C CA . CYS A 1 370 ? 0.338 1.550 -12.195 1.00 94.44 370 CYS A CA 1
ATOM 2877 C C . CYS A 1 370 ? 1.225 2.012 -13.355 1.00 94.44 370 CYS A C 1
ATOM 2879 O O . CYS A 1 370 ? 1.723 3.135 -13.333 1.00 94.44 370 CYS A O 1
ATOM 2881 N N . LEU A 1 371 ? 1.364 1.212 -14.411 1.00 94.44 371 LEU A N 1
ATOM 2882 C CA . LEU A 1 371 ? 2.139 1.569 -15.598 1.00 94.44 371 LEU A CA 1
ATOM 2883 C C . LEU A 1 371 ? 1.597 2.821 -16.308 1.00 94.44 371 LEU A C 1
ATOM 2885 O O . LEU A 1 371 ? 2.386 3.689 -16.691 1.00 94.44 371 LEU A O 1
ATOM 2889 N N . GLN A 1 372 ? 0.275 2.969 -16.410 1.00 92.88 372 GLN A N 1
ATOM 2890 C CA . GLN A 1 372 ? -0.381 4.124 -17.035 1.00 92.88 372 GLN A CA 1
ATOM 2891 C C . GLN A 1 372 ? -0.345 5.397 -16.172 1.00 92.88 372 GLN A C 1
ATOM 2893 O O . GLN A 1 372 ? -0.340 6.507 -16.704 1.00 92.88 372 GLN A O 1
ATOM 2898 N N . ALA A 1 373 ? -0.288 5.271 -14.843 1.00 92.75 373 ALA A N 1
ATOM 2899 C CA . ALA A 1 373 ? -0.331 6.413 -13.926 1.00 92.75 373 ALA A CA 1
ATOM 2900 C C . ALA A 1 373 ? 0.907 7.329 -13.999 1.00 92.75 373 ALA A C 1
ATOM 2902 O O . ALA A 1 373 ? 0.855 8.477 -13.536 1.00 92.75 373 ALA A O 1
ATOM 2903 N N . GLY A 1 374 ? 2.018 6.827 -14.551 1.00 92.06 374 GLY A N 1
ATOM 2904 C CA . GLY A 1 374 ? 3.302 7.524 -14.586 1.00 92.06 374 GLY A CA 1
ATOM 2905 C C . GLY A 1 374 ? 3.896 7.745 -13.189 1.00 92.06 374 GLY A C 1
ATOM 2906 O O . GLY A 1 374 ? 3.518 7.105 -12.208 1.00 92.06 374 GLY A O 1
ATOM 2907 N N . TYR A 1 375 ? 4.868 8.654 -13.082 1.00 93.44 375 TYR A N 1
ATOM 2908 C CA . TYR A 1 375 ? 5.559 8.906 -11.816 1.00 93.44 375 TYR A CA 1
ATOM 2909 C C . TYR A 1 375 ? 4.650 9.506 -10.726 1.00 93.44 375 TYR A C 1
ATOM 2911 O O . TYR A 1 375 ? 4.057 10.581 -10.876 1.00 93.44 375 TYR A O 1
ATOM 2919 N N . VAL A 1 376 ? 4.613 8.844 -9.563 1.00 92.62 376 VAL A N 1
ATOM 2920 C CA . VAL A 1 376 ? 3.919 9.313 -8.356 1.00 92.62 376 VAL A CA 1
ATOM 2921 C C . VAL A 1 376 ? 4.943 9.695 -7.287 1.00 92.62 376 VAL A C 1
ATOM 2923 O O . VAL A 1 376 ? 5.329 8.898 -6.437 1.00 92.62 376 VAL A O 1
ATOM 2926 N N . GLY A 1 377 ? 5.392 10.949 -7.323 1.00 87.56 377 GLY A N 1
ATOM 2927 C CA . GLY A 1 377 ? 6.374 11.452 -6.363 1.00 87.56 377 GLY A CA 1
ATOM 2928 C C . GLY A 1 377 ? 5.832 11.628 -4.938 1.00 87.56 377 GLY A C 1
ATOM 2929 O O . GLY A 1 377 ? 4.654 11.924 -4.716 1.00 87.56 377 GLY A O 1
ATOM 2930 N N . SER A 1 378 ? 6.732 11.572 -3.953 1.00 85.06 378 SER A N 1
ATOM 2931 C CA . SER A 1 378 ? 6.417 11.765 -2.526 1.00 85.06 378 SER A CA 1
ATOM 2932 C C . SER A 1 378 ? 5.748 13.113 -2.223 1.00 85.06 378 SER A C 1
ATOM 2934 O O . SER A 1 378 ? 4.938 13.222 -1.302 1.00 85.06 378 SER A O 1
ATOM 2936 N N . ARG A 1 379 ? 6.047 14.161 -3.006 1.00 85.12 379 ARG A N 1
ATOM 2937 C CA . ARG A 1 379 ? 5.394 15.480 -2.914 1.00 85.12 379 ARG A CA 1
ATOM 2938 C C . ARG A 1 379 ? 3.902 15.382 -3.247 1.00 85.12 379 ARG A C 1
ATOM 2940 O O . ARG A 1 379 ? 3.093 15.963 -2.533 1.00 85.12 379 ARG A O 1
ATOM 2947 N N . LYS A 1 380 ? 3.537 14.594 -4.265 1.00 86.25 380 LYS A N 1
ATOM 2948 C CA . LYS A 1 380 ? 2.145 14.346 -4.675 1.00 86.25 380 LYS A CA 1
ATOM 2949 C C . LYS A 1 380 ? 1.389 13.578 -3.592 1.00 86.25 380 LYS A C 1
ATOM 2951 O O . LYS A 1 380 ? 0.302 13.990 -3.213 1.00 86.25 380 LYS A O 1
ATOM 2956 N N . LEU A 1 381 ? 2.007 12.547 -3.013 1.00 85.81 381 LEU A N 1
ATOM 2957 C CA . LEU A 1 381 ? 1.424 11.792 -1.893 1.00 85.81 381 LEU A CA 1
ATOM 2958 C C . LEU A 1 381 ? 1.246 12.652 -0.637 1.00 85.81 381 LEU A C 1
ATOM 2960 O O . LEU A 1 381 ? 0.226 12.567 0.041 1.00 85.81 381 LEU A O 1
ATOM 2964 N N . ARG A 1 382 ? 2.218 13.520 -0.328 1.00 81.25 382 ARG A N 1
ATOM 2965 C CA . ARG A 1 382 ? 2.117 14.452 0.805 1.00 81.25 382 ARG A CA 1
ATOM 2966 C C . ARG A 1 382 ? 1.045 15.518 0.596 1.00 81.25 382 ARG A C 1
ATOM 2968 O O . ARG A 1 382 ? 0.452 15.926 1.588 1.00 81.25 382 ARG A O 1
ATOM 2975 N N . LYS A 1 383 ? 0.797 15.942 -0.642 1.00 80.75 383 LYS A N 1
ATOM 2976 C CA . LYS A 1 383 ? -0.282 16.876 -0.994 1.00 80.75 383 LYS A CA 1
ATOM 2977 C C . LYS A 1 383 ? -1.642 16.193 -1.171 1.00 80.75 383 LYS A C 1
ATOM 2979 O O . LYS A 1 383 ? -2.640 16.892 -1.259 1.00 80.75 383 LYS A O 1
ATOM 2984 N N . SER A 1 384 ? -1.694 14.860 -1.211 1.00 78.38 384 SER A N 1
ATOM 2985 C CA . SER A 1 384 ? -2.954 14.122 -1.282 1.00 78.38 384 SER A CA 1
ATOM 2986 C C . SER A 1 384 ? -3.759 14.377 -0.012 1.00 78.38 384 SER A C 1
ATOM 2988 O O . SER A 1 384 ? -3.299 14.060 1.090 1.00 78.38 384 SER A O 1
ATOM 2990 N N . VAL A 1 385 ? -4.935 14.974 -0.172 1.00 77.50 385 VAL A N 1
ATOM 2991 C CA . VAL A 1 385 ? -5.904 15.236 0.892 1.00 77.50 385 VAL A CA 1
ATOM 2992 C C . VAL A 1 385 ? -7.236 14.685 0.413 1.00 77.50 385 VAL A C 1
ATOM 2994 O O . VAL A 1 385 ? -7.634 14.923 -0.726 1.00 77.50 385 VAL A O 1
ATOM 2997 N N . THR A 1 386 ? -7.896 13.910 1.269 1.00 79.88 386 THR A N 1
ATOM 2998 C CA . THR A 1 386 ? -9.246 13.421 0.981 1.00 79.88 386 THR A CA 1
ATOM 2999 C C . THR A 1 386 ? -10.202 14.610 0.954 1.00 79.88 386 THR A C 1
ATOM 3001 O O . THR A 1 386 ? -10.179 15.426 1.874 1.00 79.88 386 THR A O 1
ATOM 3004 N N . GLY A 1 387 ? -11.020 14.717 -0.094 1.00 75.56 387 GLY A N 1
ATOM 3005 C CA . GLY A 1 387 ? -12.017 15.780 -0.207 1.00 75.56 387 GLY A CA 1
ATOM 3006 C C . GLY A 1 387 ? -13.070 15.728 0.906 1.00 75.56 387 GLY A C 1
ATOM 3007 O O . GLY A 1 387 ? -13.142 14.779 1.681 1.00 75.56 387 GLY A O 1
ATOM 3008 N N . LEU A 1 388 ? -13.938 16.741 0.968 1.00 76.38 388 LEU A N 1
ATOM 3009 C CA . LEU A 1 388 ? -15.052 16.788 1.932 1.00 76.38 388 LEU A CA 1
ATOM 3010 C C . LEU A 1 388 ? -16.099 15.691 1.714 1.00 76.38 388 LEU A C 1
ATOM 3012 O O . LEU A 1 388 ? -16.902 15.410 2.605 1.00 76.38 388 LEU A O 1
ATOM 3016 N N . LYS A 1 389 ? -16.087 15.084 0.529 1.00 80.19 389 LYS A N 1
ATOM 3017 C CA . LYS A 1 389 ? -16.895 13.925 0.199 1.00 80.19 389 LYS A CA 1
ATOM 3018 C C . LYS A 1 389 ? -15.993 12.762 -0.186 1.00 80.19 389 LYS A C 1
ATOM 3020 O O . LYS A 1 389 ? -14.950 12.964 -0.807 1.00 80.19 389 LYS A O 1
ATOM 3025 N N . VAL A 1 390 ? -16.414 11.569 0.200 1.00 79.00 390 VAL A N 1
ATOM 3026 C CA . VAL A 1 390 ? -15.772 10.296 -0.120 1.00 79.00 390 VAL A CA 1
ATOM 3027 C C . VAL A 1 390 ? -16.761 9.412 -0.834 1.00 79.00 390 VAL A C 1
ATOM 3029 O O . VAL A 1 390 ? -17.947 9.430 -0.527 1.00 79.00 390 VAL A O 1
ATOM 3032 N N . GLU A 1 391 ? -16.268 8.663 -1.801 1.00 84.56 391 GLU A N 1
ATOM 3033 C CA . GLU A 1 391 ? -17.120 7.968 -2.742 1.00 84.56 391 GLU A CA 1
ATOM 3034 C C . GLU A 1 391 ? -17.075 6.457 -2.504 1.00 84.56 391 GLU A C 1
ATOM 3036 O O . GLU A 1 391 ? -16.005 5.847 -2.545 1.00 84.56 391 GLU A O 1
ATOM 3041 N N . PHE A 1 392 ? -18.237 5.854 -2.272 1.00 82.25 392 PHE A N 1
ATOM 3042 C CA . PHE A 1 392 ? -18.415 4.405 -2.208 1.00 82.25 392 PHE A CA 1
ATOM 3043 C C . PHE A 1 392 ? -19.015 3.903 -3.514 1.00 82.25 392 PHE A C 1
ATOM 3045 O O . PHE A 1 392 ? -19.826 4.591 -4.133 1.00 82.25 392 PHE A O 1
ATOM 3052 N N . VAL A 1 393 ? -18.608 2.712 -3.943 1.00 78.06 393 VAL A N 1
ATOM 3053 C CA . VAL A 1 393 ? -19.146 2.100 -5.164 1.00 78.06 393 VAL A CA 1
ATOM 3054 C C . VAL A 1 393 ? -20.588 1.673 -4.908 1.00 78.06 393 VAL A C 1
ATOM 3056 O O . VAL A 1 393 ? -20.842 0.907 -3.982 1.00 78.06 393 VAL A O 1
ATOM 3059 N N . ASN A 1 394 ? -21.513 2.178 -5.728 1.00 72.19 394 ASN A N 1
ATOM 3060 C CA . ASN A 1 394 ? -22.939 1.887 -5.596 1.00 72.19 394 ASN A CA 1
ATOM 3061 C C . ASN A 1 394 ? -23.347 0.748 -6.533 1.00 72.19 394 ASN A C 1
ATOM 3063 O O . ASN A 1 394 ? -23.820 -0.275 -6.080 1.00 72.19 394 ASN A O 1
ATOM 3067 N N . GLN A 1 395 ? -23.036 0.854 -7.827 1.00 62.69 395 GLN A N 1
ATOM 3068 C CA . GLN A 1 395 ? -23.288 -0.181 -8.835 1.00 62.69 395 GLN A CA 1
ATOM 3069 C C . GLN A 1 395 ? -22.091 -0.330 -9.775 1.00 62.69 395 GLN A C 1
ATOM 3071 O O . GLN A 1 395 ? -21.534 0.660 -10.261 1.00 62.69 395 GLN A O 1
ATOM 3076 N N . VAL A 1 396 ? -21.738 -1.574 -10.103 1.00 55.59 396 VAL A N 1
ATOM 3077 C CA . VAL A 1 396 ? -20.970 -1.849 -11.322 1.00 55.59 396 VAL A CA 1
ATOM 3078 C C . VAL A 1 396 ? -21.993 -1.827 -12.447 1.00 55.59 396 VAL A C 1
ATOM 3080 O O . VAL A 1 396 ? -22.923 -2.634 -12.438 1.00 55.59 396 VAL A O 1
ATOM 3083 N N . SER A 1 397 ? -21.879 -0.896 -13.394 1.00 50.75 397 SER A N 1
ATOM 3084 C CA . SER A 1 397 ? -22.679 -0.982 -14.612 1.00 50.75 397 SER A CA 1
ATOM 3085 C C . SER A 1 397 ? -22.430 -2.363 -15.221 1.00 50.75 397 SER A C 1
ATOM 3087 O O . SER A 1 397 ? -21.288 -2.706 -15.524 1.00 50.75 397 SER A O 1
ATOM 3089 N N . ASN A 1 398 ? -23.478 -3.179 -15.365 1.00 45.44 398 ASN A N 1
ATOM 3090 C CA . ASN A 1 398 ? -23.427 -4.465 -16.070 1.00 45.44 398 ASN A CA 1
ATOM 3091 C C . ASN A 1 398 ? -23.220 -4.226 -17.578 1.00 45.44 398 ASN A C 1
ATOM 3093 O O . ASN A 1 398 ? -24.061 -4.557 -18.407 1.00 45.44 398 ASN A O 1
ATOM 3097 N N . SER A 1 399 ? -22.104 -3.605 -17.938 1.00 37.88 399 SER A N 1
ATOM 3098 C CA . SER A 1 399 ? -21.683 -3.317 -19.300 1.00 37.88 399 SER A CA 1
ATOM 3099 C C . SER A 1 399 ? -20.287 -3.886 -19.517 1.00 37.88 399 SER A C 1
ATOM 3101 O O . SER A 1 399 ? -19.358 -3.170 -19.878 1.00 37.88 399 SER A O 1
ATOM 3103 N N . VAL A 1 400 ? -20.139 -5.191 -19.301 1.00 33.66 400 VAL A N 1
ATOM 3104 C CA . VAL A 1 400 ? -19.182 -5.961 -20.093 1.00 33.66 400 VAL A CA 1
ATOM 3105 C C . VAL A 1 400 ? -20.022 -6.687 -21.140 1.00 33.66 400 VAL A C 1
ATOM 3107 O O . VAL A 1 400 ? -20.782 -7.587 -20.773 1.00 33.66 400 VAL A O 1
ATOM 3110 N N . PRO A 1 401 ? -19.971 -6.299 -22.428 1.00 34.41 401 PRO A N 1
ATOM 3111 C CA . PRO A 1 401 ? -20.484 -7.175 -23.463 1.00 34.41 401 PRO A CA 1
ATOM 3112 C C . PRO A 1 401 ? -19.656 -8.457 -23.394 1.00 34.41 401 PRO A C 1
ATOM 3114 O O . PRO A 1 401 ? -18.427 -8.400 -23.407 1.00 34.41 401 PRO A O 1
ATOM 3117 N N . LEU A 1 402 ? -20.331 -9.604 -23.295 1.00 29.61 402 LEU A N 1
ATOM 3118 C CA . LEU A 1 402 ? -19.724 -10.892 -23.601 1.00 29.61 402 LEU A CA 1
ATOM 3119 C C . LEU A 1 402 ? -19.065 -10.769 -24.981 1.00 29.61 402 LEU A C 1
ATOM 3121 O O . LEU A 1 402 ? -19.738 -10.823 -26.010 1.00 29.61 402 LEU A O 1
ATOM 3125 N N . LEU A 1 403 ? -17.748 -10.589 -25.001 1.00 28.17 403 LEU A N 1
ATOM 3126 C CA . LEU A 1 403 ? -16.944 -10.939 -26.153 1.00 28.17 403 LEU A CA 1
ATOM 3127 C C . LEU A 1 403 ? -16.966 -12.463 -26.211 1.00 28.17 403 LEU A C 1
ATOM 3129 O O . LEU A 1 403 ? -16.219 -13.148 -25.519 1.00 28.17 403 LEU A O 1
ATOM 3133 N N . MET A 1 404 ? -17.898 -12.976 -27.012 1.00 29.94 404 MET A N 1
ATOM 3134 C CA . MET A 1 404 ? -17.700 -14.239 -27.700 1.00 29.94 404 MET A CA 1
ATOM 3135 C C . MET A 1 404 ? -16.439 -14.105 -28.552 1.00 29.94 404 MET A C 1
ATOM 3137 O O . MET A 1 404 ? -16.492 -13.422 -29.573 1.00 29.94 404 MET A O 1
ATOM 3141 N N . VAL A 1 405 ? -15.354 -14.758 -28.137 1.00 29.47 405 VAL A N 1
ATOM 3142 C CA . VAL A 1 405 ? -14.468 -15.538 -29.017 1.00 29.47 405 VAL A CA 1
ATOM 3143 C C . VAL A 1 405 ? -13.975 -16.743 -28.233 1.00 29.47 405 VAL A C 1
ATOM 3145 O O . VAL A 1 405 ? -13.404 -16.528 -27.141 1.00 29.47 405 VAL A O 1
#

Sequence (405 aa):
MFNFGNCSFASTAGASLDLEDYALNRQKLLDSFSEIFPDDQKCWEHLLDKMVLSGLVRCWGCSDLKLEISPCFRKFRCLICKRSYFTTSGTFFHGVRKIRAWMFAIWIIEHGFYVSSKWLAQAISVSQSSALHILKTVLTVAEKSQKDLSKEALNTKLFHDFFAKRTCLTPAGQKPGKESGIEEETRDSSASADSSDSSDDSVSDQFEDDLAHKQSFESTSESSSEGAKNTKEHSVANRILAVLRESAKSVDELSLALGEDERTVLVSITELELEGLIFRLGGGRYSLKDSPDCSDENMPLTISPAAFLDGSCPRGVEPFDLRFLEALMVFAKLSKVVLKGVSRKYLGLYIAAANEIVARSIQADALDFCLQAGYVGSRKLRKSVTGLKVEFVNQVSNSVPLLMV

pLDDT: mean 75.92, std 22.88, range [22.81, 98.06]

Radius of gyration: 26.03 Å; chains: 1; bounding box: 70×75×72 Å

Secondary structure (DSSP, 8-state):
------------------HHHHHHHHHHHHHHHHHH--SHHHHHHHHHHHHHHTT----TTT----EEE-TTSSEEEETTT--EEETTTTSTTTT-S-HHHHHHHHHHHHTT----HHHHHHHTT--HHHHHHHHHHHHHHHHHHGGGS-EEEEEGGGGGGGB-S--TTSPTTS-GGGHHHHHHHHHHHHTT--------------------------------------S----HHHHHHHHHTT--EEHHHHHHHHT--HHHHHHHHHHHHHHTSEEEPGGGEEEETT-TT--SS-PPPS--HHHHHSS-S-TTPPPPPHHHHHHHHHHHHIIIIISSSB-GGGHHHHHHHHHHHHH----TTHHHHHHHH----HHHHHH----SEEEEE------------

Foldseek 3Di:
DDDDPDPPPPDPDDPPPDPVVLVVVVVVLLVVLCVQDVDPQSLLVVLLVLCVVVLVDADPPPRDPQWDADSVNQKIAHPVVRDMDGRQPQALCHPPDQSSLLVSLLSCLLQLHDAQLVVSCVSSVHDSVVSVVSNLSLLVLLLVVCPPFDWDWDFCLLCLVLAQDDDPQADPPDGLSVSLPPVVVVVVVVVPDDDDDDDDDDDDDDDDDDDDDDDDDDDDDDDDDDDDDDPDDPQLLNVLLVVQVVHWAALVRSCVVSVHDSVSSVVSVVVCVLVVQWDADPPRTIHGPPDPVPPDPPPPRCPDLCVVVVPPPDPPDDNFAPLLSQLVVQLVCCSCPRVVGDHQFCSQSSSSSSQSSSVVPSPVQSVVSSRVVTYDDPVNSSPRGDDSIHIHRRDDPPPDPPPDD